Protein AF-W4V4N8-F1 (afdb_monomer)

Solvent-accessible surface area (backbone atoms only — not comparable to full-atom values): 42374 Å² total; per-residue (Å²): 134,89,86,88,87,82,82,82,74,84,77,83,73,81,75,82,72,62,65,69,61,51,54,53,51,40,45,53,50,18,71,74,70,65,45,58,54,80,60,66,53,51,81,39,32,40,52,84,70,65,68,38,51,77,66,57,49,50,51,52,51,48,54,50,24,63,75,69,70,46,83,89,59,100,76,77,58,67,84,78,41,53,22,51,39,45,50,50,50,52,52,52,62,48,56,60,53,59,77,69,70,82,85,84,83,88,83,87,86,88,82,90,87,84,88,84,89,83,84,87,90,80,91,79,90,70,79,56,59,57,60,53,51,38,45,53,48,19,72,74,69,68,47,61,58,87,78,61,54,51,81,40,30,39,54,84,70,64,68,37,46,78,64,57,46,52,52,51,53,48,54,48,19,69,75,66,62,52,77,85,71,80,70,64,67,85,76,51,47,23,50,38,49,48,44,52,49,54,52,50,50,51,55,62,65,72,70,65,84,88,82,87,81,91,81,91,83,87,89,83,88,82,82,89,83,90,86,86,84,92,85,86,88,83,89,88,87,85,78,94,80,90,78,90,84,84,91,73,98,79,62,70,62,63,57,48,43,55,52,54,43,48,53,51,19,68,76,68,72,45,56,55,91,74,66,53,53,84,40,31,42,51,85,30,58,61,46,51,74,66,55,48,52,50,52,51,49,54,44,27,71,75,64,64,50,54,92,87,50,65,77,65,71,91,77,49,53,25,50,40,50,48,44,51,52,56,59,58,41,64,80,75,66,92,77,84,89,85,90,85,89,84,85,86,84,84,83,82,90,77,83,90,74,85,77,83,75,90,68,90,65,64,46,75,42,82,41,73,42,85,45,82,75,74,51,71,77,47,79,46,56,85,28,33,34,35,26,31,17,58,44,65,72,56,30,53,52,52,36,65,54,47,45,77,48,25,65,38,59,49,81,48,69,57,72,86,80,89,60,66,66,68,48,51,50,54,45,52,52,52,52,72,77,51,90,73,67,44,29,39,39,33,49,44,72,46,58,62,87,75,60,78,93,72,60,50,70,72,56,49,53,47,49,47,39,64,36,38,54,54,50,52,57,47,52,52,56,47,45,75,75,37,91,78,53,63,32,41,34,38,38,39,39,55,45,59,6,38,81,70,63,59,92,57,87,85,63,84,76,61,66,57,53,52,43,36,52,52,50,48,55,50,49,36,67,75,35,72,71,25,49,45,32,39,40,18,62,14,69,57,90,86,43,58,84,48,86,69,50,57,59,50,54,57,46,63,68,19,37,36,70,94,70,38,51,37,15,26,42,96,84,40,50,20,33,70,44,76,41,82,38,62,60,86,76,58,78,85,78,85,76,59,64,79,36,73,48,75,39,81,75,22,50,52,71,71,52,33,56,53,49,54,54,47,55,77,74,40,79,46,49,78,46,70,39,75,60,77,75,73,69,95,65,96,71,76,83,68,89,87,46,70,68,60,54,42,50,51,47,53,52,47,41,62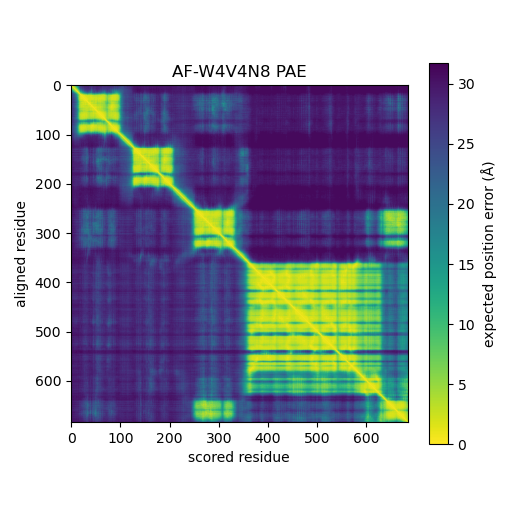,56,43,54,77,78,36,99,72,78,41,56,45,60,32,49,56,54,48,50,50,52,56,57,27,42,59,50,66,77,107

Mean predicted aligned error: 22.32 Å

Nearest PDB structures (foldseek):
  3o38-assembly1_B  TM=6.250E-01  e=2.368E-05  Mycolicibacterium smegmatis MC2 155
  3o38-assembly1_D  TM=6.358E-01  e=3.264E-05  Mycolicibacterium smegmatis MC2 155
  1gco-assembly1_A  TM=6.721E-01  e=1.713E-04  Priestia megaterium
  1w8d-assembly1_D  TM=6.743E-01  e=1.239E-03  Homo sapiens
  7ucw-assembly1_C  TM=6.328E-01  e=2.619E-03  Mus musculus

pLDDT: mean 70.75, std 23.08, range [19.39, 98.56]

Radius of gyration: 34.15 Å; Cα contacts (8 Å, |Δi|>4): 733; chains: 1; bounding box: 94×85×94 Å

Foldseek 3Di:
DDDDDDPDDDDDDDDDQDVVLLQVLLVLLCVLLVPDSQQADQPDFCCPQSVQDPVNLVVSLVVSCVVLVPDDDPPDDSVQQRGSNSSSVVSVVRNVVVVVPPDDDDDDDDDDDDDDDDDDDDDDDDPQLLLVLLVLLCVLLVDDSVPADQADFCCPRSVNPPVNLVVSCVVLCVVLVPPPPPDPSVVQGGSNSVSVSSVVSVVVVVPDDDDDDDDDDDDDDDDDDDDDDDDDDDDDDDDDDDDDDDDDPPPDLVVLLVVLLVLLCVLLVAPSVQADQADFCCPFSVHDPVSLVVSVVVLCVVQVQDPPHNDRSVVQGGSNSVSVSSSVSVVPDDDDDDDDDDDDDDDDDDDDDDPPDDDQDWDKDKDKDFDDFPAFDDFAAAFEEEEEEQDPVLSCVLQVLSCVRHPHYHYYHDDCPPDCPVLLVSLVVSCVVDQDHAEYEYCYPPLPDDPPVPDDPVVVVRLLCRLAVSVVSNVVVVCVNPVQDQYEYEYEAAFALRLPNDPDPPTDGDCSLVNNLVRQVVVCVVRVNYHAAYEHAYDDPNDRCDPVNSVVRVCVSRTDDPARYWGQHPNGIIGMDIDTHGPVPDDDDDQDLAAEAEQEDECDDPSVVVVVVCVVVHNYHYHYPPYQDQDPDPDQPDPDDSVVLNVQLVVLQVVVVVPDVDHGSVNSVVVSVSNVSNNSNVVD

InterPro domains:
  IPR003231 Acyl carrier protein [PTHR20863] (249-326)
  IPR009081 Phosphopantetheine binding ACP domain [PF00550] (258-326)
  IPR009081 Phosphopantetheine binding ACP domain [PS50075] (16-95)
  IPR009081 Phosphopantetheine binding ACP domain [PS50075] (124-202)
  IPR036736 ACP-like superfamily [G3DSA:1.10.1200.10] (8-104)
  IPR036736 ACP-like superfamily [G3DSA:1.10.1200.10] (117-208)
  IPR036736 ACP-like superfamily [G3DSA:1.10.1200.10] (243-341)
  IPR036736 ACP-like superfamily [SSF47336] (19-102)
  IPR036736 ACP-like superfamily [SSF47336] (128-202)
  IPR036736 ACP-like superfamily [SSF47336] (253-333)

Secondary structure (DSSP, 8-state):
-----------PPPP---HHHHHHHHHHHHHHH---GGG--TT-BTTTTT---HHHHHHHHHHHHHHTT----TT--GGG--BHHHHHHHHHHHHHHHTT---S------------------------HHHHHHHHHHHHH---TTS--TT-BTTTTT---HHHHHHHHHHHHHHHT---S---GGG--BHHHHHHHHHHHHHHHTTSPP--------------------------------------TT-HHHHHHHHHHHHHHHHH---GGG--TT-BTTTTT---HHHHHHHHHHHHHHH-TTTTS---GGG--BHHHHHHHHHHHTTS--S-------PPPP---------------PEEEEEEEE-----B---STT-EEEEEES-HHHHHHHHHHHTTTSSEEEEEE----SSSHHHHHHHHHHHHH----SEEEE-TTTT----TTT--HHHHHHHHHHHTHHHHHHHHHHHHH-SS---EEEEEE-SSSSTT--S-TTS---THHHHHHHHHHHHHHH-TTSEEEEEE----SS-SS-TTHHHHHHHHHHB----SEEEEETTEEEEEEEEEE-GGGSPPP---TT-EEEEES-SSHHHHHHHHHHHHH---EEEEESPPP---------TT-HHHHHHHHHHHHHHHTTT-SS--HHHHHHHHHHHHHHHHHHT-

Organism: NCBI:txid1294263

Sequence (684 aa):
MNAGAATSSKKDNPQVADESIVDEILGIYSEITRYPKDMLDLNMEIEADLGIDTVKQATILSIISEKFNIPQEDSIKLSNYPTIGHVVSLVQARCAKEDGICKESFSAHAKNDDFRDNGNTGSAATGNVEEEVFKVISEITKYPADILERNMEMEADLGIDTVKQATIFSILGEKFGIEGNGANISQYKTIGSIVDLVNQSLKLKSSEPVNAGFGITNSNIDNFETTTYKAQSGKEAGERVGNKVEVHRENNEKDVEEKVLEIISEITKYPAEMLERDMEMEADLGIDTVKQATIFSLLSEKFDIGKNERINISEYKTIGSIIELVAGSFKKSESSNEDAKSEVAVVESIDDEDINIERDLCLQIPVFLEKQAEGTDFDLKDKKIWVVGDNEKQVQKVSGYFAKLSAGVEEFVFEYLGDGAELERKVADFLSENHKVDAIIDCTHFGTLIDFDKISENEQDRMLFLSSEARFIFYKALAQKFSEPRIRILCVISMDGCHGYSQNEQVGIDPFYGALSGFYKGLGKEWDKSTVRIVDLGQGKGNVLDSWHLPVLAQELQNRCDDYEIGYCDGKRGVIKLKNVERSSFKQMNIPDNAHFVITGGGNGITSEITKGLSRRFKAKFTIIGRTELLDGSEVILEGDEAYVNNIKLEIQKRLEKTYERVTPVMVQKEFDKLVKSNSIKSF

Structure (mmCIF, N/CA/C/O backbone):
data_AF-W4V4N8-F1
#
_entry.id   AF-W4V4N8-F1
#
loop_
_atom_site.group_PDB
_atom_site.id
_atom_site.type_symbol
_atom_site.label_atom_id
_atom_site.label_alt_id
_atom_site.label_comp_id
_atom_site.label_asym_id
_atom_site.label_entity_id
_atom_site.label_seq_id
_atom_site.pdbx_PDB_ins_code
_atom_site.Cartn_x
_atom_site.Cartn_y
_atom_site.Cartn_z
_atom_site.occupancy
_atom_site.B_iso_or_equiv
_atom_site.auth_seq_id
_atom_site.auth_comp_id
_atom_site.auth_asym_id
_atom_site.auth_atom_id
_atom_site.pdbx_PDB_model_num
ATOM 1 N N . MET A 1 1 ? 23.920 13.981 52.805 1.00 35.19 1 MET A N 1
ATOM 2 C CA . MET A 1 1 ? 24.498 12.728 53.334 1.00 35.19 1 MET A CA 1
ATOM 3 C C . MET A 1 1 ? 23.354 11.755 53.587 1.00 35.19 1 MET A C 1
ATOM 5 O O . MET A 1 1 ? 22.356 12.177 54.154 1.00 35.19 1 MET A O 1
ATOM 9 N N . ASN A 1 2 ? 23.512 10.532 53.066 1.00 26.70 2 ASN A N 1
ATOM 10 C CA . ASN A 1 2 ? 22.650 9.329 53.116 1.00 26.70 2 ASN A CA 1
ATOM 11 C C . ASN A 1 2 ? 22.113 9.008 54.532 1.00 26.70 2 ASN A C 1
ATOM 13 O O . ASN A 1 2 ? 22.641 9.546 55.496 1.00 26.70 2 ASN A O 1
ATOM 17 N N . ALA A 1 3 ? 21.137 8.132 54.799 1.00 28.41 3 ALA A N 1
ATOM 18 C CA . ALA A 1 3 ? 20.532 6.963 54.137 1.00 28.41 3 ALA A CA 1
ATOM 19 C C . ALA A 1 3 ? 19.130 6.763 54.793 1.00 28.41 3 ALA A C 1
ATOM 21 O O . ALA A 1 3 ? 18.914 7.283 55.882 1.00 28.41 3 ALA A O 1
ATOM 22 N N . GLY A 1 4 ? 18.103 6.091 54.269 1.00 25.16 4 GLY A N 1
ATOM 23 C CA . GLY A 1 4 ? 18.044 4.856 53.490 1.00 25.16 4 GLY A CA 1
ATOM 24 C C . GLY A 1 4 ? 17.193 3.840 54.272 1.00 25.16 4 GLY A C 1
ATOM 25 O O . GLY A 1 4 ? 17.691 3.217 55.202 1.00 25.16 4 GLY A O 1
ATOM 26 N N . ALA A 1 5 ? 15.915 3.683 53.913 1.00 28.41 5 ALA A N 1
ATOM 27 C CA . ALA A 1 5 ? 15.060 2.585 54.370 1.00 28.41 5 ALA A CA 1
ATOM 28 C C . ALA A 1 5 ? 14.475 1.904 53.128 1.00 28.41 5 ALA A C 1
ATOM 30 O O . ALA A 1 5 ? 13.467 2.337 52.578 1.00 28.41 5 ALA A O 1
ATOM 31 N N . ALA A 1 6 ? 15.182 0.880 52.651 1.00 29.12 6 ALA A N 1
ATOM 32 C CA . ALA A 1 6 ? 14.760 0.023 51.556 1.00 29.12 6 ALA A CA 1
ATOM 33 C C . ALA A 1 6 ? 14.085 -1.230 52.128 1.00 29.12 6 ALA A C 1
ATOM 35 O O . ALA A 1 6 ? 14.710 -2.033 52.821 1.00 29.12 6 ALA A O 1
ATOM 36 N N . THR A 1 7 ? 12.802 -1.404 51.830 1.00 30.73 7 THR A N 1
ATOM 37 C CA . THR A 1 7 ? 12.074 -2.660 52.010 1.00 30.73 7 THR A CA 1
ATOM 38 C C . THR A 1 7 ? 12.424 -3.620 50.871 1.00 30.73 7 THR A C 1
ATOM 40 O O . THR A 1 7 ? 11.907 -3.492 49.768 1.00 30.73 7 THR A O 1
ATOM 43 N N . SER A 1 8 ? 13.336 -4.552 51.159 1.00 27.48 8 SER A N 1
ATOM 44 C CA . SER A 1 8 ? 13.391 -5.949 50.686 1.00 27.48 8 SER A CA 1
ATOM 45 C C . SER A 1 8 ? 12.461 -6.323 49.509 1.00 27.48 8 SER A C 1
ATOM 47 O O . SER A 1 8 ? 11.351 -6.819 49.719 1.00 27.48 8 SER A O 1
ATOM 49 N N . SER A 1 9 ? 12.954 -6.199 48.275 1.00 27.61 9 SER A N 1
ATOM 50 C CA . SER A 1 9 ? 12.491 -7.006 47.143 1.00 27.61 9 SER A CA 1
ATOM 51 C C . SER A 1 9 ? 13.146 -8.390 47.218 1.00 27.61 9 SER A C 1
ATOM 53 O O . SER A 1 9 ? 14.361 -8.515 47.387 1.00 27.61 9 SER A O 1
ATOM 55 N N . LYS A 1 10 ? 12.334 -9.449 47.126 1.00 27.75 10 LYS A N 1
ATOM 56 C CA . LYS A 1 10 ? 12.821 -10.810 46.879 1.00 27.75 10 LYS A CA 1
ATOM 57 C C . LYS A 1 10 ? 13.587 -10.795 45.553 1.00 27.75 10 LYS A C 1
ATOM 59 O O . LYS A 1 10 ? 13.001 -10.490 44.521 1.00 27.75 10 LYS A O 1
ATOM 64 N N . LYS A 1 11 ? 14.887 -11.087 45.594 1.00 27.45 11 LYS A N 1
ATOM 65 C CA . LYS A 1 11 ? 15.640 -11.502 44.409 1.00 27.45 11 LYS A CA 1
ATOM 66 C C . LYS A 1 11 ? 15.236 -12.939 44.106 1.00 27.45 11 LYS A C 1
ATOM 68 O O . LYS A 1 11 ? 15.546 -13.825 44.902 1.00 27.45 11 LYS A O 1
ATOM 73 N N . ASP A 1 12 ? 14.540 -13.142 42.995 1.00 28.89 12 ASP A N 1
ATOM 74 C CA . ASP A 1 12 ? 14.417 -14.458 42.385 1.00 28.89 12 ASP A CA 1
ATOM 75 C C . ASP A 1 12 ? 15.818 -14.922 41.977 1.00 28.89 12 ASP A C 1
ATOM 77 O O . ASP A 1 12 ? 16.558 -14.238 41.269 1.00 28.89 12 ASP A O 1
ATOM 81 N N . ASN A 1 13 ? 16.211 -16.058 42.538 1.00 27.50 13 ASN A N 1
ATOM 82 C CA . ASN A 1 13 ? 17.411 -16.791 42.181 1.00 27.50 13 ASN A CA 1
ATOM 83 C C . ASN A 1 13 ? 17.089 -17.542 40.873 1.00 27.50 13 ASN A C 1
ATOM 85 O O . ASN A 1 13 ? 16.053 -18.212 40.852 1.00 27.50 13 ASN A O 1
ATOM 89 N N . PRO A 1 14 ? 17.894 -17.457 39.798 1.00 32.44 14 PRO A N 1
ATOM 90 C CA . PRO A 1 14 ? 17.616 -18.219 38.586 1.00 32.44 14 PRO A CA 1
ATOM 91 C C . PRO A 1 14 ? 17.686 -19.714 38.916 1.00 32.44 14 PRO A C 1
ATOM 93 O O . PRO A 1 14 ? 18.680 -20.197 39.464 1.00 32.44 14 PRO A O 1
ATOM 96 N N . GLN A 1 15 ? 16.591 -20.431 38.650 1.00 37.81 15 GLN A N 1
ATOM 97 C CA . GLN A 1 15 ? 16.574 -21.890 38.682 1.00 37.81 15 GLN A CA 1
ATOM 98 C C . GLN A 1 15 ? 17.657 -22.402 37.731 1.00 37.81 15 GLN A C 1
ATOM 100 O O . GLN A 1 15 ? 17.782 -21.921 36.608 1.00 37.81 15 GLN A O 1
ATOM 105 N N . VAL A 1 16 ? 18.456 -23.355 38.207 1.00 40.72 16 VAL A N 1
ATOM 106 C CA . VAL A 1 16 ? 19.456 -24.055 37.400 1.00 40.72 16 VAL A CA 1
ATOM 107 C C . VAL A 1 16 ? 18.718 -24.734 36.246 1.00 40.72 16 VAL A C 1
ATOM 109 O O . VAL A 1 16 ? 17.863 -25.584 36.486 1.00 40.72 16 VAL A O 1
ATOM 112 N N . ALA A 1 17 ? 19.005 -24.289 35.022 1.00 50.12 17 ALA A N 1
ATOM 113 C CA . ALA A 1 17 ? 18.502 -24.882 33.791 1.00 50.12 17 ALA A CA 1
ATOM 114 C C . ALA A 1 17 ? 18.911 -26.362 33.732 1.00 50.12 17 ALA A C 1
ATOM 116 O O . ALA A 1 17 ? 20.045 -26.700 34.064 1.00 50.12 17 ALA A O 1
ATOM 117 N N . ASP A 1 18 ? 17.998 -27.237 33.315 1.00 71.06 18 ASP A N 1
ATOM 118 C CA . ASP A 1 18 ? 18.307 -28.645 33.069 1.00 71.06 18 ASP A CA 1
ATOM 119 C C . ASP A 1 18 ? 19.316 -28.741 31.909 1.00 71.06 18 ASP A C 1
ATOM 121 O O . ASP A 1 18 ? 18.977 -28.427 30.762 1.00 71.06 18 ASP A O 1
ATOM 125 N N . GLU A 1 19 ? 20.570 -29.100 32.216 1.00 71.19 19 GLU A N 1
ATOM 126 C CA . GLU A 1 19 ? 21.692 -29.113 31.262 1.00 71.19 19 GLU A CA 1
ATOM 127 C C . GLU A 1 19 ? 21.408 -30.016 30.047 1.00 71.19 19 GLU A C 1
ATOM 129 O O . GLU A 1 19 ? 21.875 -29.717 28.950 1.00 71.19 19 GLU A O 1
ATOM 134 N N . SER A 1 20 ? 20.572 -31.053 30.200 1.00 76.44 20 SER A N 1
ATOM 135 C CA . SER A 1 20 ? 20.167 -31.942 29.099 1.00 76.44 20 SER A CA 1
ATOM 136 C C . SER A 1 20 ? 19.279 -31.236 28.066 1.00 76.44 20 SER A C 1
ATOM 138 O O . SER A 1 20 ? 19.451 -31.420 26.864 1.00 76.44 20 SER A O 1
ATOM 140 N N . ILE A 1 21 ? 18.346 -30.391 28.518 1.00 80.94 21 ILE A N 1
ATOM 141 C CA . ILE A 1 21 ? 17.419 -29.655 27.640 1.00 80.94 21 ILE A CA 1
ATOM 142 C C . ILE A 1 21 ? 18.163 -28.537 26.901 1.00 80.94 21 ILE A C 1
ATOM 144 O O . ILE A 1 21 ? 17.916 -28.287 25.721 1.00 80.94 21 ILE A O 1
ATOM 148 N N . VAL A 1 22 ? 19.100 -27.879 27.591 1.00 81.38 22 VAL A N 1
ATOM 149 C CA . VAL A 1 22 ? 19.979 -26.861 26.996 1.00 81.38 22 VAL A CA 1
ATOM 150 C C . VAL A 1 22 ? 20.798 -27.466 25.859 1.00 81.38 22 VAL A C 1
ATOM 152 O O . VAL A 1 22 ? 20.822 -26.916 24.758 1.00 81.38 22 VAL A O 1
ATOM 155 N N . ASP A 1 23 ? 21.430 -28.612 26.107 1.00 83.94 23 ASP A N 1
ATOM 156 C CA . ASP A 1 23 ? 22.270 -29.294 25.129 1.00 83.94 23 ASP A CA 1
ATOM 157 C C . ASP A 1 23 ? 21.462 -29.727 23.889 1.00 83.94 23 ASP A C 1
ATOM 159 O O . ASP A 1 23 ? 21.896 -29.543 22.752 1.00 83.94 23 ASP A O 1
ATOM 163 N N . GLU A 1 24 ? 20.244 -30.229 24.064 1.00 82.38 24 GLU A N 1
ATOM 164 C CA . GLU A 1 24 ? 19.398 -30.628 22.937 1.00 82.38 24 GLU A CA 1
ATOM 165 C C . GLU A 1 24 ? 18.899 -29.453 22.088 1.00 82.38 24 GLU A C 1
ATOM 167 O O . GLU A 1 24 ? 18.885 -29.557 20.859 1.00 82.38 24 GLU A O 1
ATOM 172 N N . ILE A 1 25 ? 18.523 -28.333 22.712 1.00 84.25 25 ILE A N 1
ATOM 173 C CA . ILE A 1 25 ? 18.067 -27.141 21.984 1.00 84.25 25 ILE A CA 1
ATOM 174 C C . ILE A 1 25 ? 19.227 -26.511 21.211 1.00 84.25 25 ILE A C 1
ATOM 176 O O . ILE A 1 25 ? 19.064 -26.175 20.039 1.00 84.25 25 ILE A O 1
ATOM 180 N N . LEU A 1 26 ? 20.419 -26.419 21.811 1.00 83.19 26 LEU A N 1
ATOM 181 C CA . LEU A 1 26 ? 21.615 -25.952 21.104 1.00 83.19 26 LEU A CA 1
ATOM 182 C C . LEU A 1 26 ? 21.978 -26.864 19.922 1.00 83.19 26 LEU A C 1
ATOM 184 O O . LEU A 1 26 ? 22.449 -26.371 18.902 1.00 83.19 26 LEU A O 1
ATOM 188 N N . GLY A 1 27 ? 21.717 -28.172 20.022 1.00 80.38 27 GLY A N 1
ATOM 189 C CA . GLY A 1 27 ? 21.872 -29.109 18.904 1.00 80.38 27 GLY A CA 1
ATOM 190 C C . GLY A 1 27 ? 20.943 -28.796 17.727 1.00 80.38 27 GLY A C 1
ATOM 191 O O . GLY A 1 27 ? 21.400 -28.745 16.592 1.00 80.38 27 GLY A O 1
ATOM 192 N N . ILE A 1 28 ? 19.669 -28.496 17.997 1.00 81.25 28 ILE A N 1
ATOM 193 C CA . ILE A 1 28 ? 18.688 -28.131 16.958 1.00 81.25 28 ILE A CA 1
ATOM 194 C C . ILE A 1 28 ? 19.088 -26.827 16.260 1.00 81.25 28 ILE A C 1
ATOM 196 O O . ILE A 1 28 ? 19.083 -26.750 15.032 1.00 81.25 28 ILE A O 1
ATOM 200 N N . TYR A 1 29 ? 19.474 -25.805 17.031 1.00 79.69 29 TYR A N 1
ATOM 201 C CA . TYR A 1 29 ? 19.973 -24.563 16.441 1.00 79.69 29 TYR A CA 1
ATOM 202 C C . TYR A 1 29 ? 21.243 -24.817 15.625 1.00 79.69 29 TYR A C 1
ATOM 204 O O . TYR A 1 29 ? 21.354 -24.283 14.527 1.00 79.69 29 TYR A O 1
ATOM 212 N N . SER A 1 30 ? 22.155 -25.669 16.098 1.00 79.94 30 SER A N 1
ATOM 213 C CA . SER A 1 30 ? 23.385 -26.025 15.382 1.00 79.94 30 SER A CA 1
ATOM 214 C C . SER A 1 30 ? 23.113 -26.712 14.041 1.00 79.94 30 SER A C 1
ATOM 216 O O . SER A 1 30 ? 23.703 -26.344 13.029 1.00 79.94 30 SER A O 1
ATOM 218 N N . GLU A 1 31 ? 22.170 -27.653 13.990 1.00 76.12 31 GLU A N 1
ATOM 219 C CA . GLU A 1 31 ? 21.802 -28.356 12.755 1.00 76.12 31 GLU A CA 1
ATOM 220 C C . GLU A 1 31 ? 21.177 -27.422 11.710 1.00 76.12 31 GLU A C 1
ATOM 222 O O . GLU A 1 31 ? 21.486 -27.524 10.521 1.00 76.12 31 GLU A O 1
ATOM 227 N N . ILE A 1 32 ? 20.335 -26.483 12.152 1.00 69.50 32 ILE A N 1
ATOM 228 C CA . ILE A 1 32 ? 19.558 -25.602 11.266 1.00 69.50 32 ILE A CA 1
ATOM 229 C C . ILE A 1 32 ? 20.374 -24.399 10.797 1.00 69.50 32 ILE A C 1
ATOM 231 O O . ILE A 1 32 ? 20.310 -24.012 9.632 1.00 69.50 32 ILE A O 1
ATOM 235 N N . THR A 1 33 ? 21.153 -23.802 11.694 1.00 72.00 33 THR A N 1
ATOM 236 C CA . THR A 1 33 ? 21.986 -22.634 11.375 1.00 72.00 33 THR A CA 1
ATOM 237 C C . THR A 1 33 ? 23.349 -23.011 10.816 1.00 72.00 33 THR A C 1
ATOM 239 O O . THR A 1 33 ? 24.037 -22.158 10.267 1.00 72.00 33 THR A O 1
ATOM 242 N N . ARG A 1 34 ? 23.748 -24.281 10.972 1.00 69.88 34 ARG A N 1
ATOM 243 C CA . ARG A 1 34 ? 25.108 -24.779 10.728 1.00 69.88 34 ARG A CA 1
ATOM 244 C C . ARG A 1 34 ? 26.176 -24.130 11.617 1.00 69.88 34 ARG A C 1
ATOM 246 O O . ARG A 1 34 ? 27.354 -24.430 11.437 1.00 69.88 34 ARG A O 1
ATOM 253 N N . TYR A 1 35 ? 25.797 -23.315 12.609 1.00 59.22 35 TYR A N 1
ATOM 254 C CA . TYR A 1 35 ? 26.726 -22.865 13.640 1.00 59.22 35 TYR A CA 1
ATOM 255 C C . TYR A 1 35 ? 27.160 -24.062 14.495 1.00 59.22 35 TYR A C 1
ATOM 257 O O . TYR A 1 35 ? 26.312 -24.851 14.920 1.00 59.22 35 TYR A O 1
ATOM 265 N N . PRO A 1 36 ? 28.455 -24.219 14.798 1.00 68.31 36 PRO A N 1
ATOM 266 C CA . PRO A 1 36 ? 28.915 -25.206 15.763 1.00 68.31 36 PRO A CA 1
ATOM 267 C C . PRO A 1 36 ? 28.230 -25.011 17.122 1.00 68.31 36 PRO A C 1
ATOM 269 O O . PRO A 1 36 ? 28.024 -23.888 17.581 1.00 68.31 36 PRO A O 1
ATOM 272 N N . LYS A 1 37 ? 27.857 -26.109 17.782 1.00 71.94 37 LYS A N 1
ATOM 273 C CA . LYS A 1 37 ? 27.128 -26.077 19.062 1.00 71.94 37 LYS A CA 1
ATOM 274 C C . LYS A 1 37 ? 27.874 -25.306 20.155 1.00 71.94 37 LYS A C 1
ATOM 276 O O . LYS A 1 37 ? 27.266 -24.652 21.000 1.00 71.94 37 LYS A O 1
ATOM 281 N N . ASP A 1 38 ? 29.198 -25.368 20.123 1.00 70.00 38 ASP A N 1
ATOM 282 C CA . ASP A 1 38 ? 30.089 -24.627 20.999 1.00 70.00 38 ASP A CA 1
ATOM 283 C C . ASP A 1 38 ? 30.064 -23.121 20.735 1.00 70.00 38 ASP A C 1
ATOM 285 O O . ASP A 1 38 ? 30.363 -22.406 21.679 1.00 70.00 38 ASP A O 1
ATOM 289 N N . MET A 1 39 ? 29.625 -22.638 19.561 1.00 69.62 39 MET A N 1
ATOM 290 C CA . MET A 1 39 ? 29.449 -21.215 19.217 1.00 69.62 39 MET A CA 1
ATOM 291 C C . MET A 1 39 ? 28.103 -20.608 19.646 1.00 69.62 39 MET A C 1
ATOM 293 O O . MET A 1 39 ? 27.986 -19.389 19.696 1.00 69.62 39 MET A O 1
ATOM 297 N N . LEU A 1 40 ? 27.107 -21.419 20.011 1.00 74.94 40 LEU A N 1
ATOM 298 C CA . LEU A 1 40 ? 25.746 -20.956 20.309 1.00 74.94 40 LEU A CA 1
ATOM 299 C C . LEU A 1 40 ? 25.533 -20.651 21.804 1.00 74.94 40 LEU A C 1
ATOM 301 O O . LEU A 1 40 ? 25.669 -21.534 22.655 1.00 74.94 40 LEU A O 1
ATOM 305 N N . ASP A 1 41 ? 25.166 -19.409 22.142 1.00 78.81 41 ASP A N 1
ATOM 306 C CA . ASP A 1 41 ? 24.902 -18.954 23.519 1.00 78.81 41 ASP A CA 1
ATOM 307 C C . ASP A 1 41 ? 23.404 -18.773 23.812 1.00 78.81 41 ASP A C 1
ATOM 309 O O . ASP A 1 41 ? 22.620 -18.383 22.954 1.00 78.81 41 ASP A O 1
ATOM 313 N N . LEU A 1 42 ? 22.995 -19.007 25.063 1.00 83.69 42 LEU A N 1
ATOM 314 C CA . LEU A 1 42 ? 21.614 -18.796 25.511 1.00 83.69 42 LEU A CA 1
ATOM 315 C C . LEU A 1 42 ? 21.189 -17.317 25.451 1.00 83.69 42 LEU A C 1
ATOM 317 O O . LEU A 1 42 ? 19.998 -17.015 25.359 1.00 83.69 42 LEU A O 1
ATOM 321 N N . ASN A 1 43 ? 22.141 -16.390 25.504 1.00 77.44 43 ASN A N 1
ATOM 322 C CA . ASN A 1 43 ? 21.873 -14.960 25.415 1.00 77.44 43 ASN A CA 1
ATOM 323 C C . ASN A 1 43 ? 21.811 -14.444 23.971 1.00 77.44 43 ASN A C 1
ATOM 325 O O . ASN A 1 43 ? 21.407 -13.301 23.799 1.00 77.44 43 ASN A O 1
ATOM 329 N N . MET A 1 44 ? 22.167 -15.257 22.965 1.00 74.69 44 MET A N 1
ATOM 330 C CA . MET A 1 44 ? 22.123 -14.838 21.560 1.00 74.69 44 MET A CA 1
ATOM 331 C C . MET A 1 44 ? 20.693 -14.573 21.107 1.00 74.69 44 MET A C 1
ATOM 333 O O . MET A 1 44 ? 19.807 -15.423 21.272 1.00 74.69 44 MET A O 1
ATOM 337 N N . GLU A 1 45 ? 20.493 -13.402 20.515 1.00 77.44 45 GLU A N 1
ATOM 338 C CA . GLU A 1 45 ? 19.264 -13.009 19.851 1.00 77.44 45 GLU A CA 1
ATOM 339 C C . GLU A 1 45 ? 19.110 -13.768 18.528 1.00 77.44 45 GLU A C 1
ATOM 341 O O . GLU A 1 45 ? 19.985 -13.774 17.666 1.00 77.44 45 GLU A O 1
ATOM 346 N N . ILE A 1 46 ? 17.971 -14.434 18.363 1.00 78.62 46 ILE A N 1
ATOM 347 C CA . ILE A 1 46 ? 17.701 -15.338 17.243 1.00 78.62 46 ILE A CA 1
ATOM 348 C C . ILE A 1 46 ? 17.705 -14.577 15.908 1.00 78.62 46 ILE A C 1
ATOM 350 O O . ILE A 1 46 ? 18.260 -15.059 14.925 1.00 78.62 46 ILE A O 1
ATOM 354 N N . GLU A 1 47 ? 17.152 -13.367 15.884 1.00 72.25 47 GLU A N 1
ATOM 355 C CA . GLU A 1 47 ? 17.109 -12.537 14.678 1.00 72.25 47 GLU A CA 1
ATOM 356 C C . GLU A 1 47 ? 18.392 -11.710 14.504 1.00 72.25 47 GLU A C 1
ATOM 358 O O . GLU A 1 47 ? 18.990 -11.720 13.429 1.00 72.25 47 GLU A O 1
ATOM 363 N N . ALA A 1 48 ? 18.843 -11.029 15.563 1.00 61.00 48 ALA A N 1
ATOM 364 C CA . ALA A 1 48 ? 19.953 -10.081 15.481 1.00 61.00 48 ALA A CA 1
ATOM 365 C C . ALA A 1 48 ? 21.341 -10.745 15.458 1.00 61.00 48 ALA A C 1
ATOM 367 O O . ALA A 1 48 ? 22.207 -10.285 14.716 1.00 61.00 48 ALA A O 1
ATOM 368 N N . ASP A 1 49 ? 21.549 -11.828 16.216 1.00 63.03 49 ASP A N 1
ATOM 369 C CA . ASP A 1 49 ? 22.863 -12.479 16.333 1.00 63.03 49 ASP A CA 1
ATOM 370 C C . ASP A 1 49 ? 22.995 -13.710 15.426 1.00 63.03 49 ASP A C 1
ATOM 372 O O . ASP A 1 49 ? 24.075 -13.977 14.903 1.00 63.03 49 ASP A O 1
ATOM 376 N N . LEU A 1 50 ? 21.909 -14.468 15.225 1.00 71.56 50 LEU A N 1
ATOM 377 C CA . LEU A 1 50 ? 21.927 -15.699 14.416 1.00 71.56 50 LEU A CA 1
ATOM 378 C C . LEU A 1 50 ? 21.409 -15.501 12.983 1.00 71.56 50 LEU A C 1
ATOM 380 O O . LEU A 1 50 ? 21.450 -16.443 12.191 1.00 71.56 50 LEU A O 1
ATOM 384 N N . GLY A 1 51 ? 20.896 -14.310 12.647 1.00 65.38 51 GLY A N 1
ATOM 385 C CA . GLY A 1 51 ? 20.350 -14.007 11.319 1.00 65.38 51 GLY A CA 1
ATOM 386 C C . GLY A 1 51 ? 19.170 -14.902 10.924 1.00 65.38 51 GLY A C 1
ATOM 387 O O . GLY A 1 51 ? 18.920 -15.120 9.737 1.00 65.38 51 GLY A O 1
ATOM 388 N N . ILE A 1 52 ? 18.476 -15.476 11.911 1.00 70.50 52 ILE A N 1
ATOM 389 C CA . ILE A 1 52 ? 17.336 -16.361 11.701 1.00 70.50 52 ILE A CA 1
ATOM 390 C C . ILE A 1 52 ? 16.099 -15.478 11.594 1.00 70.50 52 ILE A C 1
ATOM 392 O O . ILE A 1 52 ? 15.653 -14.887 12.575 1.00 70.50 52 ILE A O 1
ATOM 396 N N . ASP A 1 53 ? 15.542 -15.401 10.390 1.00 71.94 53 ASP A N 1
ATOM 397 C CA . ASP A 1 53 ? 14.281 -14.708 10.161 1.00 71.94 53 ASP A CA 1
ATOM 398 C C . ASP A 1 53 ? 13.110 -15.361 10.923 1.00 71.94 53 ASP A C 1
ATOM 400 O O . ASP A 1 53 ? 13.169 -16.489 11.429 1.00 71.94 53 ASP A O 1
ATOM 404 N N . THR A 1 54 ? 11.995 -14.640 10.988 1.00 63.00 54 THR A N 1
ATOM 405 C CA . THR A 1 54 ? 10.788 -15.088 11.695 1.00 63.00 54 THR A CA 1
ATOM 406 C C . THR A 1 54 ? 10.186 -16.378 11.123 1.00 63.00 54 THR A C 1
ATOM 408 O O . THR A 1 54 ? 9.504 -17.102 11.849 1.00 63.00 54 THR A O 1
ATOM 411 N N . VAL A 1 55 ? 10.466 -16.721 9.861 1.00 56.88 55 VAL A N 1
ATOM 412 C CA . VAL A 1 55 ? 9.994 -17.962 9.228 1.00 56.88 55 VAL A CA 1
ATOM 413 C C . VAL A 1 55 ? 10.800 -19.150 9.750 1.00 56.88 55 VAL A C 1
ATOM 415 O O . VAL A 1 55 ? 10.226 -20.109 10.266 1.00 56.88 55 VAL A O 1
ATOM 418 N N . LYS A 1 56 ? 12.132 -19.067 9.727 1.00 67.38 56 LYS A N 1
ATOM 419 C CA . LYS A 1 56 ? 13.018 -20.102 10.273 1.00 67.38 56 LYS A CA 1
ATOM 420 C C . LYS A 1 56 ? 12.881 -20.243 11.787 1.00 67.38 56 LYS A C 1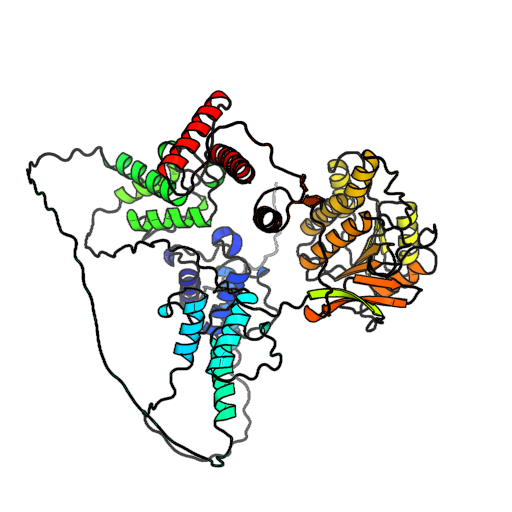
ATOM 422 O O . LYS A 1 56 ? 12.942 -21.358 12.301 1.00 67.38 56 LYS A O 1
ATOM 427 N N . GLN A 1 57 ? 12.639 -19.151 12.509 1.00 70.44 57 GLN A N 1
ATOM 428 C CA . GLN A 1 57 ? 12.373 -19.195 13.948 1.00 70.44 57 GLN A CA 1
ATOM 429 C C . GLN A 1 57 ? 11.100 -19.996 14.27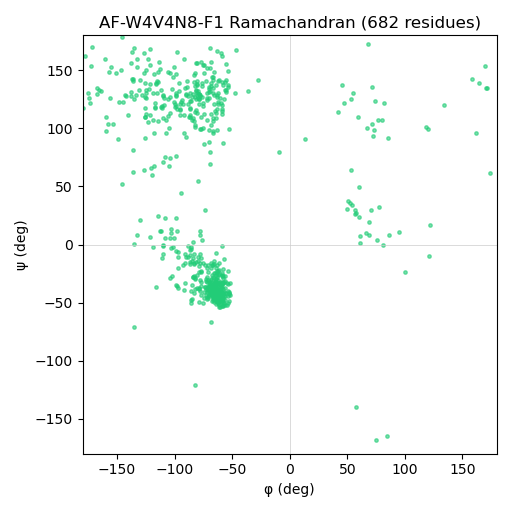0 1.00 70.44 57 GLN A C 1
ATOM 431 O O . GLN A 1 57 ? 11.087 -20.768 15.233 1.00 70.44 57 GLN A O 1
ATOM 436 N N . ALA A 1 58 ? 10.047 -19.868 13.454 1.00 66.56 58 ALA A N 1
ATOM 437 C CA . ALA A 1 58 ? 8.836 -20.677 13.582 1.00 66.56 58 ALA A CA 1
ATOM 438 C C . ALA A 1 58 ? 9.113 -22.167 13.327 1.00 66.56 58 ALA A C 1
ATOM 440 O O . ALA A 1 58 ? 8.652 -23.018 14.089 1.00 66.56 58 ALA A O 1
ATOM 441 N N . THR A 1 59 ? 9.925 -22.479 12.313 1.00 69.06 59 THR A N 1
ATOM 442 C CA . THR A 1 59 ? 10.359 -23.850 12.006 1.00 69.06 59 THR A CA 1
ATOM 443 C C . THR A 1 59 ? 11.139 -24.471 13.165 1.00 69.06 59 THR A C 1
ATOM 445 O O . THR A 1 59 ? 10.825 -25.580 13.598 1.00 69.06 59 THR A O 1
ATOM 448 N N . ILE A 1 60 ? 12.101 -23.741 13.740 1.00 74.62 60 ILE A N 1
ATOM 449 C CA . ILE A 1 60 ? 12.888 -24.203 14.894 1.00 74.62 60 ILE A CA 1
ATOM 450 C C . ILE A 1 60 ? 11.983 -24.460 16.103 1.00 74.62 60 ILE A C 1
ATOM 452 O O . ILE A 1 60 ? 12.097 -25.496 16.758 1.00 74.62 60 ILE A O 1
ATOM 456 N N . LEU A 1 61 ? 11.040 -23.556 16.386 1.00 73.12 61 LEU A N 1
ATOM 457 C CA . LEU A 1 61 ? 10.070 -23.742 17.465 1.00 73.12 61 LEU A CA 1
ATOM 458 C C . LEU A 1 61 ? 9.122 -24.918 17.214 1.00 73.12 61 LEU A C 1
ATOM 460 O O . LEU A 1 61 ? 8.729 -25.574 18.178 1.00 73.12 61 LEU A O 1
ATOM 464 N N . SER A 1 62 ? 8.789 -25.228 15.960 1.00 72.19 62 SER A N 1
ATOM 465 C CA . SER A 1 62 ? 8.016 -26.423 15.604 1.00 72.19 62 SER A CA 1
ATOM 466 C C . SER A 1 62 ? 8.796 -27.702 15.901 1.00 72.19 62 SER A C 1
ATOM 468 O O . SER A 1 62 ? 8.265 -28.588 16.564 1.00 72.19 62 SER A O 1
ATOM 470 N N . ILE A 1 63 ? 10.069 -27.762 15.501 1.00 75.62 63 ILE A N 1
ATOM 471 C CA . ILE A 1 63 ? 10.958 -28.907 15.758 1.00 75.62 63 ILE A CA 1
ATOM 472 C C . ILE A 1 63 ? 11.153 -29.113 17.265 1.00 75.62 63 ILE A C 1
ATOM 474 O O . ILE A 1 63 ? 11.061 -30.233 17.764 1.00 75.62 63 ILE A O 1
ATOM 478 N N . ILE A 1 64 ? 11.361 -28.030 18.018 1.00 78.31 64 ILE A N 1
ATOM 479 C CA . ILE A 1 64 ? 11.459 -28.070 19.483 1.00 78.31 64 ILE A CA 1
ATOM 480 C C . ILE A 1 64 ? 10.127 -28.521 20.100 1.00 78.31 64 ILE A C 1
ATOM 482 O O . ILE A 1 64 ? 10.121 -29.331 21.023 1.00 78.31 64 ILE A O 1
ATOM 486 N N . SER A 1 65 ? 8.991 -28.044 19.587 1.00 74.94 65 SER A N 1
ATOM 487 C CA . SER A 1 65 ? 7.676 -28.429 20.111 1.00 74.94 65 SER A CA 1
ATOM 488 C C . SER A 1 65 ? 7.373 -29.906 19.872 1.00 74.94 65 SER A C 1
ATOM 490 O O . SER A 1 65 ? 6.884 -30.575 20.775 1.00 74.94 65 SER A O 1
ATOM 492 N N . GLU A 1 66 ? 7.720 -30.438 18.702 1.00 74.75 66 GLU A N 1
ATOM 493 C CA . GLU A 1 66 ? 7.578 -31.860 18.388 1.00 74.75 66 GLU A CA 1
ATOM 494 C C . GLU A 1 66 ? 8.516 -32.719 19.249 1.00 74.75 66 GLU A C 1
ATOM 496 O O . GLU A 1 66 ? 8.080 -33.695 19.859 1.00 74.75 66 GLU A O 1
ATOM 501 N N . LYS A 1 67 ? 9.787 -32.317 19.380 1.00 74.88 67 LYS A N 1
ATOM 502 C CA . LYS A 1 67 ? 10.796 -33.080 20.126 1.00 74.88 67 LYS A CA 1
ATOM 503 C C . LYS A 1 67 ? 10.526 -33.136 21.631 1.00 74.88 67 LYS A C 1
ATOM 505 O O . LYS A 1 67 ? 10.735 -34.179 22.244 1.00 74.88 67 LYS A O 1
ATOM 510 N N . PHE A 1 68 ? 10.038 -32.045 22.223 1.00 77.62 68 PHE A N 1
ATOM 511 C CA . PHE A 1 68 ? 9.695 -31.969 23.650 1.00 77.62 68 PHE A CA 1
ATOM 512 C C . PHE A 1 68 ? 8.196 -32.180 23.929 1.00 77.62 68 PHE A C 1
ATOM 514 O O . PHE A 1 68 ? 7.744 -31.925 25.042 1.00 77.62 68 PHE A O 1
ATOM 521 N N . ASN A 1 69 ? 7.429 -32.642 22.932 1.00 73.12 69 ASN A N 1
ATOM 522 C CA . ASN A 1 69 ? 5.992 -32.928 23.013 1.00 73.12 69 ASN A CA 1
ATOM 523 C C . ASN A 1 69 ? 5.142 -31.758 23.561 1.00 73.12 69 ASN A C 1
ATOM 525 O O . ASN A 1 69 ? 4.155 -31.948 24.271 1.00 73.12 69 ASN A O 1
ATOM 529 N N . ILE A 1 70 ? 5.529 -30.528 23.223 1.00 72.31 70 ILE A N 1
ATOM 530 C CA . ILE A 1 70 ? 4.839 -29.303 23.623 1.00 72.31 70 ILE A CA 1
ATOM 531 C C . ILE A 1 70 ? 3.642 -29.086 22.683 1.00 72.31 70 ILE A C 1
ATOM 533 O O . ILE A 1 70 ? 3.840 -29.003 21.469 1.00 72.31 70 ILE A O 1
ATOM 537 N N . PRO A 1 71 ? 2.406 -28.929 23.198 1.00 62.16 71 PRO A N 1
ATOM 538 C CA . PRO A 1 71 ? 1.237 -28.664 22.363 1.00 62.16 71 PRO A CA 1
ATOM 539 C C . PRO A 1 71 ? 1.429 -27.406 21.505 1.00 62.16 71 PRO A C 1
ATOM 541 O O . PRO A 1 71 ? 1.696 -26.323 22.039 1.00 62.16 71 PRO A O 1
ATOM 544 N N . GLN A 1 72 ? 1.265 -27.538 20.184 1.00 54.72 72 GLN A N 1
ATOM 545 C CA . GLN A 1 72 ? 1.203 -26.393 19.276 1.00 54.72 72 GLN A CA 1
ATOM 546 C C . GLN A 1 72 ? -0.115 -25.644 19.511 1.00 54.72 72 GLN A C 1
ATOM 548 O O . GLN A 1 72 ? -1.178 -26.050 19.048 1.00 54.72 72 GLN A O 1
ATOM 553 N N . GLU A 1 73 ? -0.052 -24.562 20.283 1.00 51.75 73 GLU A N 1
ATOM 554 C CA . GLU A 1 73 ? -1.133 -23.582 20.377 1.00 51.75 73 GLU A CA 1
ATOM 555 C C . GLU A 1 73 ? -0.905 -22.481 19.333 1.00 51.75 73 GLU A C 1
ATOM 557 O O . GLU A 1 73 ? 0.184 -21.908 19.270 1.00 51.75 73 GLU A O 1
ATOM 562 N N . ASP A 1 74 ? -1.959 -22.094 18.606 1.00 43.81 74 ASP A N 1
ATOM 563 C CA . ASP A 1 74 ? -1.968 -21.003 17.609 1.00 43.81 74 ASP A CA 1
ATOM 564 C C . ASP A 1 74 ? -1.573 -19.612 18.177 1.00 43.81 74 ASP A C 1
ATOM 566 O O . ASP A 1 74 ? -1.543 -18.612 17.459 1.00 43.81 74 ASP A O 1
ATOM 570 N N . SER A 1 75 ? -1.297 -19.508 19.484 1.00 42.06 75 SER A N 1
ATOM 571 C CA . SER A 1 75 ? -1.049 -18.262 20.222 1.00 42.06 75 SER A CA 1
ATOM 572 C C . SER A 1 75 ? 0.402 -18.023 20.664 1.00 42.06 75 SER A C 1
ATOM 574 O O . SER A 1 75 ? 0.658 -17.050 21.381 1.00 42.06 75 SER A O 1
ATOM 576 N N . ILE A 1 76 ? 1.364 -18.866 20.274 1.00 55.47 76 ILE A N 1
ATOM 577 C CA . ILE A 1 76 ? 2.783 -18.646 20.601 1.00 55.47 76 ILE A CA 1
ATOM 578 C C . ILE A 1 76 ? 3.349 -17.562 19.673 1.00 55.47 76 ILE A C 1
ATOM 580 O O . ILE A 1 76 ? 3.692 -17.812 18.522 1.00 55.47 76 ILE A O 1
ATOM 584 N N . LYS A 1 77 ? 3.444 -16.328 20.177 1.00 58.44 77 LYS A N 1
ATOM 585 C CA . LYS A 1 77 ? 4.092 -15.228 19.454 1.00 58.44 77 LYS A CA 1
ATOM 586 C C . LYS A 1 77 ? 5.612 -15.382 19.488 1.00 58.44 77 LYS A C 1
ATOM 588 O O . LYS A 1 77 ? 6.199 -15.359 20.568 1.00 58.44 77 LYS A O 1
ATOM 593 N N . LEU A 1 78 ? 6.232 -15.456 18.312 1.00 60.31 78 LEU A N 1
ATOM 594 C CA . LEU A 1 78 ? 7.687 -15.560 18.126 1.00 60.31 78 LEU A CA 1
ATOM 595 C C . LEU A 1 78 ? 8.451 -14.394 18.781 1.00 60.31 78 LEU A C 1
ATOM 597 O O . LEU A 1 78 ? 9.515 -14.598 19.356 1.00 60.31 78 LEU A O 1
ATOM 601 N N . SER A 1 79 ? 7.843 -13.201 18.821 1.00 59.97 79 SER A N 1
ATOM 602 C CA . SER A 1 79 ? 8.393 -11.999 19.469 1.00 59.97 79 SER A CA 1
ATOM 603 C C . SER A 1 79 ? 8.592 -12.117 20.985 1.00 59.97 79 SER A C 1
ATOM 605 O O . SER A 1 79 ? 9.346 -11.340 21.565 1.00 59.97 79 SER A O 1
ATOM 607 N N . ASN A 1 80 ? 7.954 -13.089 21.646 1.00 64.88 80 ASN A N 1
ATOM 608 C CA . ASN A 1 80 ? 8.139 -13.337 23.079 1.00 64.88 80 ASN A CA 1
ATOM 609 C C . ASN A 1 80 ? 9.380 -14.191 23.388 1.00 64.88 80 ASN A C 1
ATOM 611 O O . ASN A 1 80 ? 9.716 -14.362 24.561 1.00 64.88 80 ASN A O 1
ATOM 615 N N . TYR A 1 81 ? 10.044 -14.738 22.365 1.00 78.19 81 TYR A N 1
ATOM 616 C CA . TYR A 1 81 ? 11.208 -15.609 22.516 1.00 78.19 81 TYR A CA 1
ATOM 617 C C . TYR A 1 81 ? 12.380 -15.097 21.674 1.00 78.19 81 TYR A C 1
ATOM 619 O O . TYR A 1 81 ? 12.789 -15.774 20.736 1.00 78.19 81 TYR A O 1
ATOM 627 N N . PRO A 1 82 ? 12.920 -13.902 21.980 1.00 73.94 82 PRO A N 1
ATOM 628 C CA . PRO A 1 82 ? 13.948 -13.276 21.155 1.00 73.94 82 PRO A CA 1
ATOM 629 C C . PRO A 1 82 ? 15.312 -13.966 21.249 1.00 73.94 82 PRO A C 1
ATOM 631 O O . PRO A 1 82 ? 16.111 -13.794 20.342 1.00 73.94 82 PRO A O 1
ATOM 634 N N . THR A 1 83 ? 15.595 -14.757 22.296 1.00 85.81 83 THR A N 1
ATOM 635 C CA . THR A 1 83 ? 16.890 -15.453 22.458 1.00 85.81 83 THR A CA 1
ATOM 636 C C . THR A 1 83 ? 16.737 -16.965 22.601 1.00 85.81 83 THR A C 1
ATOM 638 O O . THR A 1 83 ? 15.682 -17.450 23.025 1.00 85.81 83 THR A O 1
ATOM 641 N N . ILE A 1 84 ? 17.813 -17.722 22.345 1.00 84.00 84 ILE A N 1
ATOM 642 C CA . ILE A 1 84 ? 17.847 -19.183 22.572 1.00 84.00 84 ILE A CA 1
ATOM 643 C C . ILE A 1 84 ? 17.443 -19.521 24.022 1.00 84.00 84 ILE A C 1
ATOM 645 O O . ILE A 1 84 ? 16.675 -20.451 24.273 1.00 84.00 84 ILE A O 1
ATOM 649 N N . GLY A 1 85 ? 17.893 -18.727 24.993 1.00 80.69 85 GLY A N 1
ATOM 650 C CA . GLY A 1 85 ? 17.569 -18.873 26.413 1.00 80.69 85 GLY A CA 1
ATOM 651 C C . GLY A 1 85 ? 16.088 -18.676 26.736 1.00 80.69 85 GLY A C 1
ATOM 652 O O . GLY A 1 85 ? 15.562 -19.359 27.618 1.00 80.69 85 GLY A O 1
ATOM 653 N N . HIS A 1 86 ? 15.377 -17.815 25.999 1.00 81.88 86 HIS A N 1
ATOM 654 C CA . HIS A 1 86 ? 13.922 -17.691 26.134 1.00 81.88 86 HIS A CA 1
ATOM 655 C C . HIS A 1 86 ? 13.205 -18.959 25.655 1.00 81.88 86 HIS A C 1
ATOM 657 O O . HIS A 1 86 ? 12.239 -19.392 26.285 1.00 81.88 86 HIS A O 1
ATOM 663 N N . VAL A 1 87 ? 13.701 -19.590 24.588 1.00 81.31 87 VAL A N 1
ATOM 664 C CA . VAL A 1 87 ? 13.163 -20.860 24.078 1.00 81.31 87 VAL A CA 1
ATOM 665 C C . VAL A 1 87 ? 13.437 -22.006 25.056 1.00 81.31 87 VAL A C 1
ATOM 667 O O . VAL A 1 87 ? 12.532 -22.774 25.372 1.00 81.31 87 VAL A O 1
ATOM 670 N N . VAL A 1 88 ? 14.637 -22.074 25.634 1.00 83.38 88 VAL A N 1
ATOM 671 C CA . VAL A 1 88 ? 14.966 -23.044 26.695 1.00 83.38 88 VAL A CA 1
ATOM 672 C C . VAL A 1 88 ? 14.064 -22.860 27.915 1.00 83.38 88 VAL A C 1
ATOM 674 O O . VAL A 1 88 ? 13.521 -23.833 28.439 1.00 83.38 88 VAL A O 1
ATOM 677 N N . SER A 1 89 ? 13.838 -21.613 28.330 1.00 80.88 89 SER A N 1
ATOM 678 C CA . SER A 1 89 ? 12.960 -21.290 29.460 1.00 80.88 89 SER A CA 1
ATOM 679 C C . SER A 1 89 ? 11.504 -21.686 29.189 1.00 80.88 89 SER A C 1
ATOM 681 O O . SER A 1 89 ? 10.818 -22.160 30.093 1.00 80.88 89 SER A O 1
ATOM 683 N N . LEU A 1 90 ? 11.028 -21.536 27.945 1.00 81.50 90 LEU A N 1
ATOM 684 C CA . LEU A 1 90 ? 9.698 -21.981 27.518 1.00 81.50 90 LEU A CA 1
ATOM 685 C C . LEU A 1 90 ? 9.539 -23.496 27.650 1.00 81.50 90 LEU A C 1
ATOM 687 O O . LEU A 1 90 ? 8.546 -23.963 28.212 1.00 81.50 90 LEU A O 1
ATOM 691 N N . VAL A 1 91 ? 10.514 -24.243 27.129 1.00 80.56 91 VAL A N 1
ATOM 692 C CA . VAL A 1 91 ? 10.518 -25.709 27.145 1.00 80.56 91 VAL A CA 1
ATOM 693 C C . VAL A 1 91 ? 10.558 -26.206 28.585 1.00 80.56 91 VAL A C 1
ATOM 695 O O . VAL A 1 91 ? 9.701 -26.982 28.992 1.00 80.56 91 VAL A O 1
ATOM 698 N N . GLN A 1 92 ? 11.451 -25.662 29.413 1.00 81.06 92 GLN A N 1
ATOM 699 C CA . GLN A 1 92 ? 11.555 -26.028 30.828 1.00 81.06 92 GLN A CA 1
ATOM 700 C C . GLN A 1 92 ? 10.282 -25.709 31.621 1.00 81.06 92 GLN A C 1
ATOM 702 O O . GLN A 1 92 ? 9.813 -26.538 32.402 1.00 81.06 92 GLN A O 1
ATOM 707 N N . ALA A 1 93 ? 9.675 -24.539 31.401 1.00 77.44 93 ALA A N 1
ATOM 708 C CA . ALA A 1 93 ? 8.437 -24.151 32.075 1.00 77.44 93 ALA A CA 1
ATOM 709 C C . ALA A 1 93 ? 7.237 -25.036 31.695 1.00 77.44 93 ALA A C 1
ATOM 711 O O . ALA A 1 93 ? 6.274 -25.123 32.465 1.00 77.44 93 ALA A O 1
ATOM 712 N N . ARG A 1 94 ? 7.267 -25.673 30.516 1.00 76.81 94 ARG A N 1
ATOM 713 C CA . ARG A 1 94 ? 6.215 -26.588 30.059 1.00 76.81 94 ARG A CA 1
ATOM 714 C C . ARG A 1 94 ? 6.485 -28.044 30.427 1.00 76.81 94 ARG A C 1
ATOM 716 O O . ARG A 1 94 ? 5.559 -28.676 30.927 1.00 76.81 94 ARG A O 1
ATOM 723 N N . CYS A 1 95 ? 7.726 -28.517 30.353 1.00 68.75 95 CYS A N 1
ATOM 724 C CA . CYS A 1 95 ? 8.102 -29.837 30.869 1.00 68.75 95 CYS A CA 1
ATOM 725 C C . CYS A 1 95 ? 7.843 -29.942 32.387 1.00 68.75 95 CYS A C 1
ATOM 727 O O . CYS A 1 95 ? 7.263 -30.917 32.857 1.00 68.75 95 CYS A O 1
ATOM 729 N N . ALA A 1 96 ? 8.118 -28.881 33.161 1.00 64.38 96 ALA A N 1
ATOM 730 C CA . ALA A 1 96 ? 7.827 -28.848 34.600 1.00 64.38 96 ALA A CA 1
ATOM 731 C C . ALA A 1 96 ? 6.319 -28.847 34.947 1.00 64.38 96 ALA A C 1
ATOM 733 O O . ALA A 1 96 ? 5.947 -29.128 36.090 1.00 64.38 96 ALA A O 1
ATOM 734 N N . LYS A 1 97 ? 5.434 -28.514 33.992 1.00 56.62 97 LYS A N 1
ATOM 735 C CA . LYS A 1 97 ? 3.972 -28.577 34.171 1.00 56.62 97 LYS A CA 1
ATOM 736 C C . LYS A 1 97 ? 3.405 -29.972 33.910 1.00 56.62 97 LYS A C 1
ATOM 738 O O . LYS A 1 97 ? 2.392 -30.300 34.520 1.00 56.62 97 LYS A O 1
ATOM 743 N N . GLU A 1 98 ? 4.042 -30.787 33.071 1.00 50.94 98 GLU A N 1
ATOM 744 C CA . GLU A 1 98 ? 3.614 -32.171 32.823 1.00 50.94 98 GLU A CA 1
ATOM 745 C C . GLU A 1 98 ? 4.010 -33.113 33.972 1.00 50.94 98 GLU A C 1
ATOM 747 O O . GLU A 1 98 ? 3.188 -33.925 34.399 1.00 50.94 98 GLU A O 1
ATOM 752 N N . ASP A 1 99 ? 5.172 -32.906 34.604 1.00 43.78 99 ASP A N 1
ATOM 753 C CA . ASP A 1 99 ? 5.594 -33.675 35.791 1.00 43.78 99 ASP A CA 1
ATOM 754 C C . ASP A 1 99 ? 4.755 -33.387 37.059 1.00 43.78 99 ASP A C 1
ATOM 756 O O . ASP A 1 99 ? 4.767 -34.151 38.029 1.00 43.78 99 ASP A O 1
ATOM 760 N N . GLY A 1 100 ? 3.988 -32.290 37.066 1.00 37.22 100 GLY A N 1
ATOM 761 C CA . GLY A 1 100 ? 3.136 -31.871 38.186 1.00 37.22 100 GLY A CA 1
ATOM 762 C C . GLY A 1 100 ? 1.701 -32.415 38.163 1.00 37.22 100 GLY A C 1
ATOM 763 O O . GLY A 1 100 ? 0.993 -32.285 39.164 1.00 37.22 100 GLY A O 1
ATOM 764 N N . ILE A 1 101 ? 1.250 -33.026 37.059 1.00 34.31 101 ILE A N 1
ATOM 765 C CA . ILE A 1 101 ? -0.159 -33.408 36.837 1.00 34.31 101 ILE A CA 1
ATOM 766 C C . ILE A 1 101 ? -0.266 -34.927 36.643 1.00 34.31 101 ILE A C 1
ATOM 768 O O . ILE A 1 101 ? -0.720 -35.430 35.624 1.00 34.31 101 ILE A O 1
ATOM 772 N N . CYS A 1 102 ? 0.147 -35.699 37.648 1.00 25.56 102 CYS A N 1
ATOM 773 C CA . CYS A 1 102 ? -0.159 -37.133 37.712 1.00 25.56 102 CYS A CA 1
ATOM 774 C C . CYS A 1 102 ? -0.378 -37.623 39.148 1.00 25.56 102 CYS A C 1
ATOM 776 O O . CYS A 1 102 ? 0.200 -38.613 39.584 1.00 25.56 102 CYS A O 1
ATOM 778 N N . LYS A 1 103 ? -1.263 -36.950 39.894 1.00 28.72 103 LYS A N 1
ATOM 779 C CA . LYS A 1 103 ? -2.046 -37.566 40.978 1.00 28.72 103 LYS A CA 1
ATOM 780 C C . LYS A 1 103 ? -3.392 -36.865 41.097 1.00 28.72 103 LYS A C 1
ATOM 782 O O . LYS A 1 103 ? -3.502 -35.917 41.856 1.00 28.72 103 LYS A O 1
ATOM 787 N N . GLU A 1 104 ? -4.397 -37.365 40.384 1.00 22.75 104 GLU A N 1
ATOM 788 C CA . GLU A 1 104 ? -5.730 -37.604 40.948 1.00 22.75 104 GLU A CA 1
ATOM 789 C C . GLU A 1 104 ? -6.651 -38.327 39.946 1.00 22.75 104 GLU A C 1
ATOM 791 O O . GLU A 1 104 ? -6.960 -37.831 38.870 1.00 22.75 104 GLU A O 1
ATOM 796 N N . SER A 1 105 ? -7.129 -39.494 40.398 1.00 25.11 105 SER A N 1
ATOM 797 C CA . SER A 1 105 ? -8.499 -40.004 40.207 1.00 25.11 105 SER A CA 1
ATOM 798 C C . SER A 1 105 ? -8.875 -40.764 38.924 1.00 25.11 105 SER A C 1
ATOM 800 O O . SER A 1 105 ? -9.412 -40.233 37.960 1.00 25.11 105 SER A O 1
ATOM 802 N N . PHE A 1 106 ? -8.722 -42.087 39.041 1.00 22.56 106 PHE A N 1
ATOM 803 C CA . PHE A 1 106 ? -9.537 -43.168 38.473 1.00 22.56 106 PHE A CA 1
ATOM 804 C C . PHE A 1 106 ? -11.027 -42.845 38.213 1.00 22.56 106 PHE A C 1
ATOM 806 O O . PHE A 1 106 ? -11.709 -42.358 39.112 1.00 22.56 106 PHE A O 1
ATOM 813 N N . SER A 1 107 ? -11.579 -43.353 37.097 1.00 22.77 107 SER A N 1
ATOM 814 C CA . SER A 1 107 ? -12.575 -44.451 37.122 1.00 22.77 107 SER A CA 1
ATOM 815 C C . SER A 1 107 ? -13.056 -44.882 35.721 1.00 22.77 107 SER A C 1
ATOM 817 O O . SER A 1 107 ? -13.717 -44.127 35.018 1.00 22.77 107 SER A O 1
ATOM 819 N N . ALA A 1 108 ? -12.764 -46.151 35.409 1.00 23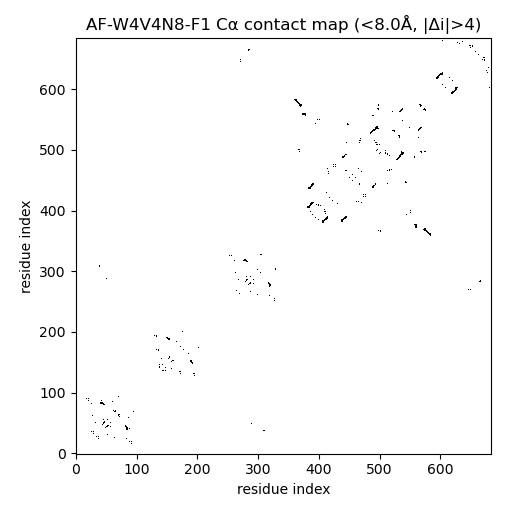.06 108 ALA A N 1
ATOM 820 C CA . ALA A 1 108 ? -13.568 -47.164 34.709 1.00 23.06 108 ALA A CA 1
ATOM 821 C C . ALA A 1 108 ? -14.307 -46.823 33.395 1.00 23.06 108 ALA A C 1
ATOM 823 O O . ALA A 1 108 ? -15.299 -46.104 33.395 1.00 23.06 108 ALA A O 1
ATOM 824 N N . HIS A 1 109 ? -13.982 -47.563 32.327 1.00 24.89 109 HIS A N 1
ATOM 825 C CA . HIS A 1 109 ? -14.735 -48.770 31.937 1.00 24.89 109 HIS A CA 1
ATOM 826 C C . HIS A 1 109 ? -13.876 -49.667 31.031 1.00 24.89 109 HIS A C 1
ATOM 828 O O . HIS A 1 109 ? -13.609 -49.351 29.877 1.00 24.89 109 HIS A O 1
ATOM 834 N N . ALA A 1 110 ? -13.460 -50.807 31.581 1.00 24.17 110 ALA A N 1
ATOM 835 C CA . ALA A 1 110 ? -12.881 -51.918 30.841 1.00 24.17 110 ALA A CA 1
ATOM 836 C C . ALA A 1 110 ? -13.992 -52.788 30.236 1.00 24.17 110 ALA A C 1
ATOM 838 O O . ALA A 1 110 ? -15.016 -53.009 30.888 1.00 24.17 110 ALA A O 1
ATOM 839 N N . LYS A 1 111 ? -13.730 -53.376 29.066 1.00 25.16 111 LYS A N 1
ATOM 840 C CA . LYS A 1 111 ? -13.943 -54.811 28.840 1.00 25.16 111 LYS A CA 1
ATOM 841 C C . LYS A 1 111 ? -13.049 -55.313 27.704 1.00 25.16 111 LYS A C 1
ATOM 843 O O . LYS A 1 111 ? -13.017 -54.733 26.625 1.00 25.16 111 LYS A O 1
ATOM 848 N N . ASN A 1 112 ? -12.315 -56.359 28.062 1.00 23.97 112 ASN A N 1
ATOM 849 C CA . ASN A 1 112 ? -11.304 -57.093 27.311 1.00 23.97 112 ASN A CA 1
ATOM 850 C C . ASN A 1 112 ? -11.899 -57.885 26.140 1.00 23.97 112 ASN A C 1
ATOM 852 O O . ASN A 1 112 ? -13.076 -58.238 26.182 1.00 23.97 112 ASN A O 1
ATOM 856 N N . ASP A 1 113 ? -11.072 -58.183 25.138 1.00 23.56 113 ASP A N 1
ATOM 857 C CA . ASP A 1 113 ? -10.480 -59.516 24.889 1.00 23.56 113 ASP A CA 1
ATOM 858 C C . ASP A 1 113 ? -9.538 -59.415 23.664 1.00 23.56 113 ASP A C 1
ATOM 860 O O . ASP A 1 113 ? -9.721 -58.544 22.821 1.00 23.56 113 ASP A O 1
ATOM 864 N N . ASP A 1 114 ? -8.604 -60.315 23.375 1.00 24.16 114 ASP A N 1
ATOM 865 C CA . ASP A 1 114 ? -7.477 -60.877 24.118 1.00 24.16 114 ASP A CA 1
ATOM 866 C C . ASP A 1 114 ? -6.477 -61.343 23.015 1.00 24.16 114 ASP A C 1
ATOM 868 O O . ASP A 1 114 ? -6.893 -61.697 21.912 1.00 24.16 114 ASP A O 1
ATOM 872 N N . PHE A 1 115 ? -5.178 -61.382 23.331 1.00 22.56 115 PHE A N 1
ATOM 873 C CA . PHE A 1 115 ? -4.100 -62.196 22.712 1.00 22.56 115 PHE A CA 1
ATOM 874 C C . PHE A 1 115 ? -3.368 -61.838 21.381 1.00 22.56 115 PHE A C 1
ATOM 876 O O . PHE A 1 115 ? -3.796 -62.170 20.282 1.00 22.56 115 PHE A O 1
ATOM 883 N N . ARG A 1 116 ? -2.101 -61.413 21.597 1.00 24.69 116 ARG A N 1
ATOM 884 C CA . ARG A 1 116 ? -0.790 -61.971 21.141 1.00 24.69 116 ARG A CA 1
ATOM 885 C C . ARG A 1 116 ? -0.278 -61.790 19.694 1.00 24.69 116 ARG A C 1
ATOM 887 O O . ARG A 1 116 ? -0.667 -62.504 18.784 1.00 24.69 116 ARG A O 1
ATOM 894 N N . ASP A 1 117 ? 0.737 -60.919 19.597 1.00 24.34 117 ASP A N 1
ATOM 895 C CA . ASP A 1 117 ? 2.154 -61.185 19.241 1.00 24.34 117 ASP A CA 1
ATOM 896 C C . ASP A 1 117 ? 2.462 -62.167 18.086 1.00 24.34 117 ASP A C 1
ATOM 898 O O . ASP A 1 117 ? 2.259 -63.372 18.233 1.00 24.34 117 ASP A O 1
ATOM 902 N N . ASN A 1 118 ? 3.046 -61.677 16.977 1.00 24.42 118 ASN A N 1
ATOM 903 C CA . ASN A 1 118 ? 4.496 -61.770 16.684 1.00 24.42 118 ASN A CA 1
ATOM 904 C C . ASN A 1 118 ? 4.820 -61.474 15.191 1.00 24.42 118 ASN A C 1
ATOM 906 O O . ASN A 1 118 ? 4.154 -61.979 14.293 1.00 24.42 118 ASN A O 1
ATOM 910 N N . GLY A 1 119 ? 5.909 -60.734 14.946 1.00 22.48 119 GLY A N 1
ATOM 911 C CA . GLY A 1 119 ? 6.905 -61.051 13.904 1.00 22.48 119 GLY A CA 1
ATOM 912 C C . GLY A 1 119 ? 6.601 -60.862 12.403 1.00 22.48 119 GLY A C 1
ATOM 913 O O . GLY A 1 119 ? 6.209 -61.797 11.722 1.00 22.48 119 GLY A O 1
ATOM 914 N N . ASN A 1 120 ? 6.973 -59.685 11.893 1.00 26.72 120 ASN A N 1
ATOM 915 C CA . ASN A 1 120 ? 7.838 -59.397 10.730 1.00 26.72 120 ASN A CA 1
ATOM 916 C C . ASN A 1 120 ? 7.718 -60.128 9.354 1.00 26.72 120 ASN A C 1
ATOM 918 O O . ASN A 1 120 ? 7.809 -61.345 9.226 1.00 26.72 120 ASN A O 1
ATOM 922 N N . THR A 1 121 ? 7.823 -59.277 8.321 1.00 28.55 121 THR A N 1
ATOM 923 C CA . THR A 1 121 ? 8.217 -59.453 6.901 1.00 28.55 121 THR A CA 1
ATOM 924 C C . THR A 1 121 ? 7.212 -59.954 5.856 1.00 28.55 121 THR A C 1
ATOM 926 O O . THR A 1 121 ? 6.722 -61.077 5.893 1.00 28.55 121 THR A O 1
ATOM 929 N N . GLY A 1 122 ? 7.019 -59.114 4.829 1.00 23.64 122 GLY A N 1
ATOM 930 C CA . GLY A 1 122 ? 6.338 -59.451 3.579 1.00 23.64 122 GLY A CA 1
ATOM 931 C C . GLY A 1 122 ? 6.148 -58.246 2.652 1.00 23.64 122 GLY A C 1
ATOM 932 O O . GLY A 1 122 ? 5.018 -57.869 2.371 1.00 23.64 122 GLY A O 1
ATOM 933 N N . SER A 1 123 ? 7.248 -57.627 2.207 1.00 32.47 123 SER A N 1
ATOM 934 C CA . SER A 1 123 ? 7.250 -56.666 1.094 1.00 32.47 123 SER A CA 1
ATOM 935 C C . SER A 1 123 ? 6.825 -57.362 -0.204 1.00 32.47 123 SER A C 1
ATOM 937 O O . SER A 1 123 ? 7.393 -58.398 -0.554 1.00 32.47 123 SER A O 1
ATOM 939 N N . ALA A 1 124 ? 5.852 -56.788 -0.916 1.00 27.05 124 ALA A N 1
ATOM 940 C CA . ALA A 1 124 ? 5.589 -57.087 -2.320 1.00 27.05 124 ALA A CA 1
ATOM 941 C C . ALA A 1 124 ? 4.911 -55.898 -3.029 1.00 27.05 124 ALA A C 1
ATOM 943 O O . ALA A 1 124 ? 3.713 -55.670 -2.893 1.00 27.05 124 ALA A O 1
ATOM 944 N N . ALA A 1 125 ? 5.719 -55.195 -3.826 1.00 33.47 125 ALA A N 1
ATOM 945 C CA . ALA A 1 125 ? 5.385 -54.643 -5.141 1.00 33.47 125 ALA A CA 1
ATOM 946 C C . ALA A 1 125 ? 4.136 -53.745 -5.272 1.00 33.47 125 ALA A C 1
ATOM 948 O O . ALA A 1 125 ? 3.236 -54.013 -6.065 1.00 33.47 125 ALA A O 1
ATOM 949 N N . THR A 1 126 ? 4.156 -52.597 -4.604 1.00 36.53 126 THR A N 1
ATOM 950 C CA . THR A 1 126 ? 3.655 -51.347 -5.195 1.00 36.53 126 THR A CA 1
ATOM 951 C C . THR A 1 126 ? 4.878 -50.590 -5.693 1.00 36.53 126 THR A C 1
ATOM 953 O O . THR A 1 126 ? 5.766 -50.317 -4.888 1.00 36.53 126 THR A O 1
ATOM 956 N N . GLY A 1 127 ? 4.978 -50.312 -7.001 1.00 49.47 127 GLY A N 1
ATOM 957 C CA . GLY A 1 127 ? 6.029 -49.431 -7.529 1.00 49.47 127 GLY A CA 1
ATOM 958 C C . GLY A 1 127 ? 6.076 -48.168 -6.676 1.00 49.47 127 GLY A C 1
ATOM 959 O O . GLY A 1 127 ? 5.013 -47.649 -6.331 1.00 49.47 127 GLY A O 1
ATOM 960 N N . ASN A 1 128 ? 7.268 -47.787 -6.221 1.00 69.06 128 ASN A N 1
ATOM 961 C CA . ASN A 1 128 ? 7.412 -46.847 -5.123 1.00 69.06 128 ASN A CA 1
ATOM 962 C C . ASN A 1 128 ? 6.906 -45.470 -5.578 1.00 69.06 128 ASN A C 1
ATOM 964 O O . ASN A 1 128 ? 7.598 -44.729 -6.268 1.00 69.06 128 ASN A O 1
ATOM 968 N N . VAL A 1 129 ? 5.646 -45.174 -5.252 1.00 78.50 129 VAL A N 1
ATOM 969 C CA . VAL A 1 129 ? 4.948 -43.931 -5.616 1.00 78.50 129 VAL A CA 1
ATOM 970 C C . VAL A 1 129 ? 5.770 -42.727 -5.174 1.00 78.50 129 VAL A C 1
ATOM 972 O O . VAL A 1 129 ? 5.816 -41.714 -5.862 1.00 78.50 129 VAL A O 1
ATOM 975 N N . GLU A 1 130 ? 6.458 -42.874 -4.049 1.00 79.06 130 GLU A N 1
ATOM 976 C CA . GLU A 1 130 ? 7.386 -41.897 -3.513 1.00 79.06 130 GLU A CA 1
ATOM 977 C C . GLU A 1 130 ? 8.578 -41.645 -4.442 1.00 79.06 130 GLU A C 1
ATOM 979 O O . GLU A 1 130 ? 8.804 -40.500 -4.816 1.00 79.06 130 GLU A O 1
ATOM 984 N N . GLU A 1 131 ? 9.270 -42.687 -4.916 1.00 79.88 131 GLU A N 1
ATOM 985 C CA . GLU A 1 131 ? 10.382 -42.533 -5.870 1.00 79.88 131 GLU A CA 1
ATOM 986 C C . GLU A 1 131 ? 9.933 -41.861 -7.172 1.00 79.88 131 GLU A C 1
ATOM 988 O O . GLU A 1 131 ? 10.648 -41.024 -7.716 1.00 79.88 131 GLU A O 1
ATOM 993 N N . GLU A 1 132 ? 8.733 -42.174 -7.664 1.00 80.12 132 GLU A N 1
ATOM 994 C CA . GLU A 1 132 ? 8.207 -41.554 -8.882 1.00 80.12 132 GLU A CA 1
ATOM 995 C C . GLU A 1 132 ? 7.802 -40.088 -8.675 1.00 80.12 132 GLU A C 1
ATOM 997 O O . GLU A 1 132 ? 8.039 -39.264 -9.559 1.00 80.12 132 GLU A O 1
ATOM 1002 N N . VAL A 1 133 ? 7.233 -39.731 -7.518 1.00 82.00 133 VAL A N 1
ATOM 1003 C CA . VAL A 1 133 ? 6.952 -38.327 -7.174 1.00 82.00 133 VAL A CA 1
ATOM 1004 C C . VAL A 1 133 ? 8.258 -37.546 -7.046 1.00 82.00 133 VAL A C 1
ATOM 1006 O O . VAL A 1 133 ? 8.381 -36.468 -7.627 1.00 82.00 133 VAL A O 1
ATOM 1009 N N . PHE A 1 134 ? 9.260 -38.108 -6.370 1.00 81.56 134 PHE A N 1
ATOM 1010 C CA . PHE A 1 134 ? 10.575 -37.487 -6.210 1.00 81.56 134 PHE A CA 1
ATOM 1011 C C . PHE A 1 134 ? 11.276 -37.325 -7.555 1.00 81.56 134 PHE A C 1
ATOM 1013 O O . PHE A 1 134 ? 11.860 -36.279 -7.817 1.00 81.56 134 PHE A O 1
ATOM 1020 N N . LYS A 1 135 ? 11.154 -38.307 -8.451 1.00 80.50 135 LYS A N 1
ATOM 1021 C CA . LYS A 1 135 ? 11.691 -38.233 -9.809 1.00 80.50 135 LYS A CA 1
ATOM 1022 C C . LYS A 1 135 ? 11.031 -37.131 -10.637 1.00 80.50 135 LYS A C 1
ATOM 1024 O O . LYS A 1 135 ? 11.737 -36.371 -11.286 1.00 80.50 135 LYS A O 1
ATOM 1029 N N . VAL A 1 136 ? 9.703 -37.000 -10.593 1.00 80.44 136 VAL A N 1
ATOM 1030 C CA . VAL A 1 136 ? 8.989 -35.925 -11.310 1.00 80.44 136 VAL A CA 1
ATOM 1031 C C . VAL A 1 136 ? 9.378 -34.547 -10.770 1.00 80.44 136 VAL A C 1
ATOM 1033 O O . VAL A 1 136 ? 9.592 -33.619 -11.549 1.00 80.44 136 VAL A O 1
ATOM 1036 N N . ILE A 1 137 ? 9.506 -34.409 -9.447 1.00 76.06 137 ILE A N 1
ATOM 1037 C CA . ILE A 1 137 ? 9.951 -33.159 -8.821 1.00 76.06 137 ILE A CA 1
ATOM 1038 C C . ILE A 1 137 ? 11.399 -32.865 -9.220 1.00 76.06 137 ILE A C 1
ATOM 1040 O O . ILE A 1 137 ? 11.665 -31.770 -9.699 1.00 76.06 137 ILE A O 1
ATOM 1044 N N . SER A 1 138 ? 12.297 -33.844 -9.121 1.00 79.69 138 SER A N 1
ATOM 1045 C CA . SER A 1 138 ? 13.704 -33.750 -9.530 1.00 79.69 138 SER A CA 1
ATOM 1046 C C . SER A 1 138 ? 13.865 -33.347 -11.002 1.00 79.69 138 SER A C 1
ATOM 1048 O O . SER A 1 138 ? 14.639 -32.447 -11.320 1.00 79.69 138 SER A O 1
ATOM 1050 N N . GLU A 1 139 ? 13.082 -33.927 -11.917 1.00 75.75 139 GLU A N 1
ATOM 1051 C CA . GLU A 1 139 ? 13.119 -33.589 -13.347 1.00 75.75 139 GLU A CA 1
ATOM 1052 C C . GLU A 1 139 ? 12.701 -32.130 -13.621 1.00 75.75 139 GLU A C 1
ATOM 1054 O O . GLU A 1 139 ? 13.248 -31.495 -14.533 1.00 75.75 139 GLU A O 1
ATOM 1059 N N . ILE A 1 140 ? 11.772 -31.589 -12.821 1.00 68.25 140 ILE A N 1
ATOM 1060 C CA . ILE A 1 140 ? 11.227 -30.227 -12.957 1.00 68.25 140 ILE A CA 1
ATOM 1061 C C . ILE A 1 140 ? 12.082 -29.178 -12.240 1.00 68.25 140 ILE A C 1
ATOM 1063 O O . ILE A 1 140 ? 12.268 -28.080 -12.765 1.00 68.25 140 ILE A O 1
ATOM 1067 N N . THR A 1 141 ? 12.593 -29.484 -11.049 1.00 70.81 141 THR A N 1
ATOM 1068 C CA . THR A 1 141 ? 13.364 -28.544 -10.220 1.00 70.81 141 THR A CA 1
ATOM 1069 C C . THR A 1 141 ? 14.861 -28.625 -10.446 1.00 70.81 141 THR A C 1
ATOM 1071 O O . THR A 1 141 ? 15.571 -27.689 -10.094 1.00 70.81 141 THR A O 1
ATOM 1074 N N . LYS A 1 142 ? 15.331 -29.722 -11.049 1.00 66.94 142 LYS A N 1
ATOM 1075 C CA . LYS A 1 142 ? 16.746 -30.076 -11.208 1.00 66.94 142 LYS A CA 1
ATOM 1076 C C . LYS A 1 142 ? 17.465 -30.380 -9.892 1.00 66.94 142 LYS A C 1
ATOM 1078 O O . LYS A 1 142 ? 18.679 -30.568 -9.906 1.00 66.94 142 LYS A O 1
ATOM 1083 N N . TYR A 1 143 ? 16.738 -30.499 -8.780 1.00 57.75 143 TYR A N 1
ATOM 1084 C CA . TYR A 1 143 ? 17.311 -31.019 -7.545 1.00 57.75 143 TYR A CA 1
ATOM 1085 C C . TYR A 1 143 ? 17.591 -32.518 -7.680 1.00 57.75 143 TYR A C 1
ATOM 1087 O O . TYR A 1 143 ? 16.730 -33.250 -8.179 1.00 57.75 143 TYR A O 1
ATOM 1095 N N . PRO A 1 144 ? 18.759 -33.003 -7.236 1.00 58.91 144 PRO A N 1
ATOM 1096 C CA . PRO A 1 144 ? 19.016 -34.430 -7.101 1.00 58.91 144 PRO A CA 1
ATOM 1097 C C . PRO A 1 144 ? 17.936 -35.111 -6.241 1.00 58.91 144 PRO A C 1
ATOM 1099 O O . PRO A 1 144 ? 17.511 -34.579 -5.219 1.00 58.91 144 PRO A O 1
ATOM 1102 N N . ALA A 1 145 ? 17.433 -36.274 -6.663 1.00 66.31 145 ALA A N 1
ATOM 1103 C CA . ALA A 1 145 ? 16.329 -36.938 -5.959 1.00 66.31 145 ALA A CA 1
ATOM 1104 C C . ALA A 1 145 ? 16.699 -37.387 -4.529 1.00 66.31 145 ALA A C 1
ATOM 1106 O O . ALA A 1 145 ? 15.811 -37.602 -3.712 1.00 66.31 145 ALA A O 1
ATOM 1107 N N . ASP A 1 146 ? 17.993 -37.517 -4.234 1.00 66.69 146 ASP A N 1
ATOM 1108 C CA . ASP A 1 146 ? 18.561 -37.889 -2.936 1.00 66.69 146 ASP A CA 1
ATOM 1109 C C . ASP A 1 146 ? 18.592 -36.745 -1.915 1.00 66.69 146 ASP A C 1
ATOM 1111 O O . ASP A 1 146 ? 18.732 -37.020 -0.726 1.00 66.69 146 ASP A O 1
ATOM 1115 N N . ILE A 1 147 ? 18.428 -35.490 -2.351 1.00 62.44 147 ILE A N 1
ATOM 1116 C CA . ILE A 1 147 ? 18.307 -34.337 -1.445 1.00 62.44 147 ILE A CA 1
ATOM 1117 C C . ILE A 1 147 ? 16.856 -33.923 -1.187 1.00 62.44 147 ILE A C 1
ATOM 1119 O O . ILE A 1 147 ? 16.625 -33.022 -0.393 1.00 62.44 147 ILE A O 1
ATOM 1123 N N . LEU A 1 148 ? 15.882 -34.524 -1.876 1.00 67.44 148 LEU A N 1
ATOM 1124 C CA . LEU A 1 148 ? 14.465 -34.235 -1.660 1.00 67.44 148 LEU A CA 1
ATOM 1125 C C . LEU A 1 148 ? 13.967 -35.004 -0.431 1.00 67.44 148 LEU A C 1
ATOM 1127 O O . LEU A 1 148 ? 14.325 -36.161 -0.238 1.00 67.44 148 LEU A O 1
ATOM 1131 N N . GLU A 1 149 ? 13.117 -34.386 0.390 1.00 75.75 149 GLU A N 1
ATOM 1132 C CA . GLU A 1 149 ? 12.520 -35.021 1.573 1.00 75.75 149 GLU A CA 1
ATOM 1133 C C . GLU A 1 149 ? 11.002 -34.780 1.634 1.00 75.75 149 GLU A C 1
ATOM 1135 O O . GLU A 1 149 ? 10.483 -33.786 1.125 1.00 75.75 149 GLU A O 1
ATOM 1140 N N . ARG A 1 150 ? 10.244 -35.689 2.273 1.00 77.62 150 ARG A N 1
ATOM 1141 C CA . ARG A 1 150 ? 8.764 -35.619 2.316 1.00 77.62 150 ARG A CA 1
ATOM 1142 C C . ARG A 1 150 ? 8.232 -34.344 2.974 1.00 77.62 150 ARG A C 1
ATOM 1144 O O . ARG A 1 150 ? 7.137 -33.896 2.643 1.00 77.62 150 ARG A O 1
ATOM 1151 N N . ASN A 1 151 ? 8.949 -33.810 3.950 1.00 72.12 151 ASN A N 1
ATOM 1152 C CA . ASN A 1 151 ? 8.558 -32.616 4.696 1.00 72.12 151 ASN A CA 1
ATOM 1153 C C . ASN A 1 151 ? 8.860 -31.314 3.941 1.00 72.12 151 ASN A C 1
ATOM 1155 O O . ASN A 1 151 ? 8.346 -30.285 4.367 1.00 72.12 151 ASN A O 1
ATOM 1159 N N . MET A 1 152 ? 9.610 -31.359 2.831 1.00 69.62 152 MET A N 1
ATOM 1160 C CA . MET A 1 152 ? 9.937 -30.165 2.053 1.00 69.62 152 MET A CA 1
ATOM 1161 C C . MET A 1 152 ? 8.683 -29.527 1.464 1.00 69.62 152 MET A C 1
ATOM 1163 O O . MET A 1 152 ? 7.888 -30.187 0.783 1.00 69.62 152 MET A O 1
ATOM 1167 N N . GLU A 1 153 ? 8.518 -28.234 1.718 1.00 79.19 153 GLU A N 1
ATOM 1168 C CA . GLU A 1 153 ? 7.480 -27.386 1.161 1.00 79.19 153 GLU A CA 1
ATOM 1169 C C . GLU A 1 153 ? 7.839 -26.974 -0.276 1.00 79.19 153 GLU A C 1
ATOM 1171 O O . GLU A 1 153 ? 8.924 -26.479 -0.574 1.00 79.19 153 GLU A O 1
ATOM 1176 N N . MET A 1 154 ? 6.896 -27.170 -1.195 1.00 75.25 154 MET A N 1
ATOM 1177 C CA . MET A 1 154 ? 7.059 -26.941 -2.628 1.00 75.25 154 MET A CA 1
ATOM 1178 C C . MET A 1 154 ? 7.438 -25.485 -2.915 1.00 75.25 154 MET A C 1
ATOM 1180 O O . MET A 1 154 ? 8.329 -25.236 -3.715 1.00 75.25 154 MET A O 1
ATOM 1184 N N . GLU A 1 155 ? 6.799 -24.522 -2.251 1.00 67.44 155 GLU A N 1
ATOM 1185 C CA . GLU A 1 155 ? 7.076 -23.096 -2.457 1.00 67.44 155 GLU A CA 1
ATOM 1186 C C . GLU A 1 155 ? 8.258 -22.600 -1.613 1.00 67.44 155 GLU A C 1
ATOM 1188 O O . GLU A 1 155 ? 9.140 -21.930 -2.147 1.00 67.44 155 GLU A O 1
ATOM 1193 N N . ALA A 1 156 ? 8.294 -22.946 -0.321 1.00 54.62 156 ALA A N 1
ATOM 1194 C CA . ALA A 1 156 ? 9.257 -22.381 0.622 1.00 54.62 156 ALA A CA 1
ATOM 1195 C C . ALA A 1 156 ? 10.638 -23.060 0.582 1.00 54.62 156 ALA A C 1
ATOM 1197 O O . ALA A 1 156 ? 11.645 -22.358 0.650 1.00 54.62 156 ALA A O 1
ATOM 1198 N N . ASP A 1 157 ? 10.699 -24.386 0.412 1.00 59.44 157 ASP A N 1
ATOM 1199 C CA . ASP A 1 157 ? 11.963 -25.138 0.446 1.00 59.44 157 ASP A CA 1
ATOM 1200 C C . ASP A 1 157 ? 12.517 -25.417 -0.956 1.00 59.44 157 ASP A C 1
ATOM 1202 O O . ASP A 1 157 ? 13.727 -25.389 -1.171 1.00 59.44 157 ASP A O 1
ATOM 1206 N N . LEU A 1 158 ? 11.639 -25.667 -1.934 1.00 66.69 158 LEU A N 1
ATOM 1207 C CA . LEU A 1 158 ? 12.034 -26.065 -3.293 1.00 66.69 158 LEU A CA 1
ATOM 1208 C C . LEU A 1 158 ? 11.927 -24.931 -4.325 1.00 66.69 158 LEU A C 1
ATOM 1210 O O . LEU A 1 158 ? 12.229 -25.141 -5.503 1.00 66.69 158 LEU A O 1
ATOM 1214 N N . GLY A 1 159 ? 11.448 -23.745 -3.929 1.00 62.97 159 GLY A N 1
ATOM 1215 C CA . GLY A 1 159 ? 11.268 -22.604 -4.835 1.00 62.97 159 GLY A CA 1
ATOM 1216 C C . GLY A 1 159 ? 10.369 -22.915 -6.041 1.00 62.97 159 GLY A C 1
ATOM 1217 O O . GLY A 1 159 ? 10.524 -22.338 -7.123 1.00 62.97 159 GLY A O 1
ATOM 1218 N N . ILE A 1 160 ? 9.460 -23.883 -5.894 1.00 69.38 160 ILE A N 1
ATOM 1219 C CA . ILE A 1 160 ? 8.528 -24.312 -6.931 1.00 69.38 160 ILE A CA 1
ATOM 1220 C C . ILE A 1 160 ? 7.363 -23.335 -6.912 1.00 69.38 160 ILE A C 1
ATOM 1222 O O . ILE A 1 160 ? 6.454 -23.430 -6.084 1.00 69.38 160 ILE A O 1
ATOM 1226 N N . ASP A 1 161 ? 7.391 -22.402 -7.859 1.00 73.62 161 ASP A N 1
ATOM 1227 C CA . ASP A 1 161 ? 6.287 -21.485 -8.096 1.00 73.62 161 ASP A CA 1
ATOM 1228 C C . ASP A 1 161 ? 4.979 -22.231 -8.430 1.00 73.62 161 ASP A C 1
ATOM 1230 O O . ASP A 1 161 ? 4.950 -23.401 -8.834 1.00 73.62 161 ASP A O 1
ATOM 1234 N N . THR A 1 162 ? 3.855 -21.526 -8.294 1.00 68.19 162 THR A N 1
ATOM 1235 C CA . THR A 1 162 ? 2.513 -22.042 -8.636 1.00 68.19 162 THR A CA 1
ATOM 1236 C C . THR A 1 162 ? 2.438 -22.587 -10.063 1.00 68.19 162 THR A C 1
ATOM 1238 O O . THR A 1 162 ? 1.611 -23.446 -10.385 1.00 68.19 162 THR A O 1
ATOM 1241 N N . VAL A 1 163 ? 3.345 -22.118 -10.921 1.00 64.44 163 VAL A N 1
ATOM 1242 C CA . VAL A 1 163 ? 3.510 -22.577 -12.279 1.00 64.44 163 VAL A CA 1
ATOM 1243 C C . VAL A 1 163 ? 4.045 -24.022 -12.260 1.00 64.44 163 VAL A C 1
ATOM 1245 O O . VAL A 1 163 ? 3.315 -24.954 -12.618 1.00 64.44 163 VAL A O 1
ATOM 1248 N N . LYS A 1 164 ? 5.265 -24.267 -11.799 1.00 74.19 164 LYS A N 1
ATOM 1249 C CA . LYS A 1 164 ? 5.894 -25.592 -11.721 1.00 74.19 164 LYS A CA 1
ATOM 1250 C C . LYS A 1 164 ? 5.090 -26.573 -10.865 1.00 74.19 164 LYS A C 1
ATOM 1252 O O . LYS A 1 164 ? 5.004 -27.741 -11.239 1.00 74.19 164 LYS A O 1
ATOM 1257 N N . GLN A 1 165 ? 4.417 -26.110 -9.807 1.00 70.19 165 GLN A N 1
ATOM 1258 C CA . GLN A 1 165 ? 3.485 -26.936 -9.032 1.00 70.19 165 GLN A CA 1
ATOM 1259 C C . GLN A 1 165 ? 2.394 -27.519 -9.938 1.00 70.19 165 GLN A C 1
ATOM 1261 O O . GLN A 1 165 ? 2.229 -28.734 -9.995 1.00 70.19 165 GLN A O 1
ATOM 1266 N N . ALA A 1 166 ? 1.709 -26.689 -10.732 1.00 68.00 166 ALA A N 1
ATOM 1267 C CA . ALA A 1 166 ? 0.694 -27.175 -11.668 1.00 68.00 166 ALA A CA 1
ATOM 1268 C C . ALA A 1 166 ? 1.256 -28.176 -12.700 1.00 68.00 166 ALA A C 1
ATOM 1270 O O . ALA A 1 166 ? 0.566 -29.132 -13.049 1.00 68.00 166 ALA A O 1
ATOM 1271 N N . THR A 1 167 ? 2.510 -28.017 -13.144 1.00 70.50 167 THR A N 1
ATOM 1272 C CA . THR A 1 167 ? 3.174 -28.998 -14.025 1.00 70.50 167 THR A CA 1
ATOM 1273 C C . THR A 1 167 ? 3.381 -30.339 -13.321 1.00 70.50 167 THR A C 1
ATOM 1275 O O . THR A 1 167 ? 3.050 -31.377 -13.889 1.00 70.50 167 THR A O 1
ATOM 1278 N N . ILE A 1 168 ? 3.882 -30.327 -12.081 1.00 77.06 168 ILE A N 1
ATOM 1279 C CA . ILE A 1 168 ? 4.096 -31.534 -11.265 1.00 77.06 168 ILE A CA 1
ATOM 1280 C C . ILE A 1 168 ? 2.767 -32.274 -11.081 1.00 77.06 168 ILE A C 1
ATOM 1282 O O . ILE A 1 168 ? 2.682 -33.470 -11.357 1.00 77.06 168 ILE A O 1
ATOM 1286 N N . PHE A 1 169 ? 1.702 -31.555 -10.718 1.00 76.38 169 PHE A N 1
ATOM 1287 C CA . PHE A 1 169 ? 0.358 -32.122 -10.590 1.00 76.38 169 PHE A CA 1
ATOM 1288 C C . PHE A 1 169 ? -0.208 -32.652 -11.913 1.00 76.38 169 PHE A C 1
ATOM 1290 O O . PHE A 1 169 ? -0.890 -33.672 -11.895 1.00 76.38 169 PHE A O 1
ATOM 1297 N N . SER A 1 170 ? 0.092 -32.021 -13.052 1.00 72.88 170 SER A N 1
ATOM 1298 C CA . SER A 1 170 ? -0.333 -32.503 -14.374 1.00 72.88 170 SER A CA 1
ATOM 1299 C C . SER A 1 170 ? 0.345 -33.824 -14.740 1.00 72.88 170 SER A C 1
ATOM 1301 O O . SER A 1 170 ? -0.333 -34.777 -15.113 1.00 72.88 170 SER A O 1
ATOM 1303 N N . ILE A 1 171 ? 1.668 -33.920 -14.568 1.00 74.69 171 ILE A N 1
ATOM 1304 C CA . ILE A 1 171 ? 2.429 -35.144 -14.868 1.00 74.69 171 ILE A CA 1
ATOM 1305 C C . ILE A 1 171 ? 2.008 -36.286 -13.936 1.00 74.69 171 ILE A C 1
ATOM 1307 O O . ILE A 1 171 ? 1.807 -37.417 -14.380 1.00 74.69 171 ILE A O 1
ATOM 1311 N N . LEU A 1 172 ? 1.839 -36.003 -12.641 1.00 80.00 172 LEU A N 1
ATOM 1312 C CA . LEU A 1 172 ? 1.340 -36.990 -11.680 1.00 80.00 172 LEU A CA 1
ATOM 1313 C C . LEU A 1 172 ? -0.122 -37.365 -11.958 1.00 80.00 172 LEU A C 1
ATOM 1315 O O . LEU A 1 172 ? -0.502 -38.525 -11.798 1.00 80.00 172 LEU A O 1
ATOM 1319 N N . GLY A 1 173 ? -0.926 -36.411 -12.426 1.00 74.12 173 GLY A N 1
ATOM 1320 C CA . GLY A 1 173 ? -2.298 -36.619 -12.870 1.00 74.12 173 GLY A CA 1
ATOM 1321 C C . GLY A 1 173 ? -2.390 -37.557 -14.067 1.00 74.12 173 GLY A C 1
ATOM 1322 O O . GLY A 1 173 ? -3.177 -38.495 -14.021 1.00 74.12 173 GLY A O 1
ATOM 1323 N N . GLU A 1 174 ? -1.546 -37.389 -15.085 1.00 74.00 174 GLU A N 1
ATOM 1324 C CA . GLU A 1 174 ? -1.465 -38.299 -16.235 1.00 74.00 174 GLU A CA 1
ATOM 1325 C C . GLU A 1 174 ? -0.941 -39.688 -15.844 1.00 74.00 174 GLU A C 1
ATOM 1327 O O . GLU A 1 174 ? -1.512 -40.702 -16.248 1.00 74.00 174 GLU A O 1
ATOM 1332 N N . LYS A 1 175 ? 0.115 -39.752 -15.019 1.00 72.62 175 LYS A N 1
ATOM 1333 C CA . LYS A 1 175 ? 0.756 -41.018 -14.624 1.00 72.62 17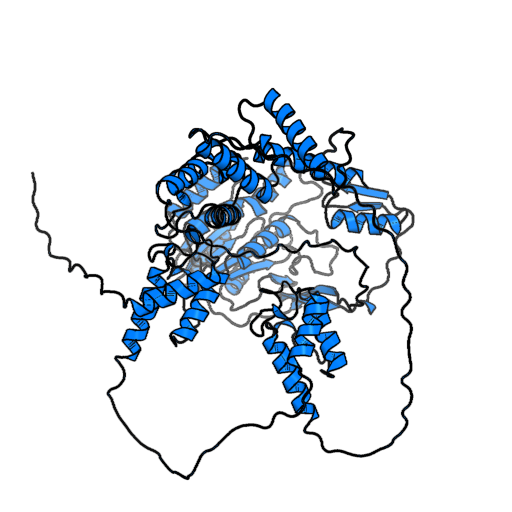5 LYS A CA 1
ATOM 1334 C C . LYS A 1 175 ? -0.090 -41.862 -13.669 1.00 72.62 175 LYS A C 1
ATOM 1336 O O . LYS A 1 175 ? -0.130 -43.083 -13.806 1.00 72.62 175 LYS A O 1
ATOM 1341 N N . PHE A 1 176 ? -0.762 -41.240 -12.700 1.00 77.62 176 PHE A N 1
ATOM 1342 C CA . PHE A 1 176 ? -1.512 -41.940 -11.646 1.00 77.62 176 PHE A CA 1
ATOM 1343 C C . PHE A 1 176 ? -3.038 -41.778 -11.780 1.00 77.62 176 PHE A C 1
ATOM 1345 O O . PHE A 1 176 ? -3.819 -42.386 -11.037 1.00 77.62 176 PHE A O 1
ATOM 1352 N N . GLY A 1 177 ? -3.488 -41.022 -12.787 1.00 62.97 177 GLY A N 1
ATOM 1353 C CA . GLY A 1 177 ? -4.889 -40.754 -13.105 1.00 62.97 177 GLY A CA 1
ATOM 1354 C C . GLY A 1 177 ? -5.622 -40.054 -11.963 1.00 62.97 177 GLY A C 1
ATOM 1355 O O . GLY A 1 177 ? -6.676 -40.534 -11.543 1.00 62.97 177 GLY A O 1
ATOM 1356 N N . ILE A 1 178 ? -5.034 -38.980 -11.436 1.00 70.50 178 ILE A N 1
ATOM 1357 C CA . ILE A 1 178 ? -5.709 -38.053 -10.521 1.00 70.50 178 ILE A CA 1
ATOM 1358 C C . ILE A 1 178 ? -6.709 -37.274 -11.383 1.00 70.50 178 ILE A C 1
ATOM 1360 O O . ILE A 1 178 ? -6.299 -36.479 -12.225 1.00 70.50 178 ILE A O 1
ATOM 1364 N N . GLU A 1 179 ? -8.011 -37.541 -11.251 1.00 53.78 179 GLU A N 1
ATOM 1365 C CA . GLU A 1 179 ? -9.020 -36.806 -12.022 1.00 53.78 179 GLU A CA 1
ATOM 1366 C C . GLU A 1 179 ? -8.991 -35.326 -11.626 1.00 53.78 179 GLU A C 1
ATOM 1368 O O . GLU A 1 179 ? -9.250 -34.960 -10.477 1.00 53.78 179 GLU A O 1
ATOM 1373 N N . GLY A 1 180 ? -8.648 -34.476 -12.596 1.00 51.78 180 GLY A N 1
ATOM 1374 C CA . GLY A 1 180 ? -8.543 -33.029 -12.460 1.00 51.78 180 GLY A CA 1
ATOM 1375 C C . GLY A 1 180 ? -9.897 -32.354 -12.261 1.00 51.78 180 GLY A C 1
ATOM 1376 O O . GLY A 1 180 ? -10.351 -31.609 -13.120 1.00 51.78 180 GLY A O 1
ATOM 1377 N N . ASN A 1 181 ? -10.532 -32.568 -11.113 1.00 39.72 181 ASN A N 1
ATOM 1378 C CA . ASN A 1 181 ? -11.626 -31.728 -10.639 1.00 39.72 181 ASN A CA 1
ATOM 1379 C C . ASN A 1 181 ? -11.084 -30.727 -9.622 1.00 39.72 181 ASN A C 1
ATOM 1381 O O . ASN A 1 181 ? -11.258 -30.903 -8.421 1.00 39.72 181 ASN A O 1
ATOM 1385 N N . GLY A 1 182 ? -10.408 -29.685 -10.119 1.00 47.44 182 GLY A N 1
ATOM 1386 C CA . GLY A 1 182 ? -10.205 -28.418 -9.405 1.00 47.44 182 GLY A CA 1
ATOM 1387 C C . GLY A 1 182 ? -9.694 -28.517 -7.964 1.00 47.44 182 GLY A C 1
ATOM 1388 O O . GLY A 1 182 ? -10.050 -27.667 -7.147 1.00 47.44 182 GLY A O 1
ATOM 1389 N N . ALA A 1 183 ? -8.901 -29.541 -7.631 1.00 49.78 183 ALA A N 1
ATOM 1390 C CA . ALA A 1 183 ? -8.290 -29.644 -6.316 1.00 49.78 183 ALA A CA 1
ATOM 1391 C C . ALA A 1 183 ? -7.399 -28.416 -6.120 1.00 49.78 183 ALA A C 1
ATOM 1393 O O . ALA A 1 183 ? -6.578 -28.087 -6.976 1.00 49.78 183 ALA A O 1
ATOM 1394 N N . ASN A 1 184 ? -7.626 -27.699 -5.024 1.00 55.56 184 ASN A N 1
ATOM 1395 C CA . ASN A 1 184 ? -6.938 -26.458 -4.726 1.00 55.56 184 ASN A CA 1
ATOM 1396 C C . ASN A 1 184 ? -5.441 -26.754 -4.558 1.00 55.56 184 ASN A C 1
ATOM 1398 O O . ASN A 1 184 ? -5.035 -27.225 -3.505 1.00 55.56 184 ASN A O 1
ATOM 1402 N N . ILE A 1 185 ? -4.636 -26.524 -5.601 1.00 59.06 185 ILE A N 1
ATOM 1403 C CA . ILE A 1 185 ? -3.199 -26.863 -5.650 1.00 59.06 185 ILE A CA 1
ATOM 1404 C C . ILE A 1 185 ? -2.460 -26.306 -4.417 1.00 59.06 185 ILE A C 1
ATOM 1406 O O . ILE A 1 185 ? -1.594 -26.978 -3.868 1.00 59.06 185 ILE A O 1
ATOM 1410 N N . SER A 1 186 ? -2.901 -25.149 -3.901 1.00 59.19 186 SER A N 1
ATOM 1411 C CA . SER A 1 186 ? -2.367 -24.497 -2.692 1.00 59.19 186 SER A CA 1
ATOM 1412 C C . SER A 1 186 ? -2.497 -25.297 -1.388 1.00 59.19 186 SER A C 1
ATOM 1414 O O . SER A 1 186 ? -1.839 -24.963 -0.404 1.00 59.19 186 SER A O 1
ATOM 1416 N N . GLN A 1 187 ? -3.337 -26.337 -1.344 1.00 65.12 187 GLN A N 1
ATOM 1417 C CA . GLN A 1 187 ? -3.537 -27.144 -0.135 1.00 65.12 187 GLN A CA 1
ATOM 1418 C C . GLN A 1 187 ? -2.463 -28.226 0.043 1.00 65.12 187 GLN A C 1
ATOM 1420 O O . GLN A 1 187 ? -2.312 -28.764 1.138 1.00 65.12 187 GLN A O 1
ATOM 1425 N N . TYR A 1 188 ? -1.715 -28.541 -1.016 1.00 76.94 188 TYR A N 1
ATOM 1426 C 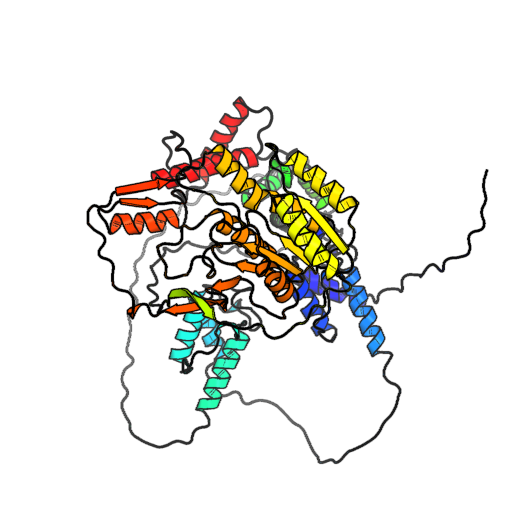CA . TYR A 1 188 ? -0.678 -29.569 -1.015 1.00 76.94 188 TYR A CA 1
ATOM 1427 C C . TYR A 1 188 ? 0.695 -28.917 -0.974 1.00 76.94 188 TYR A C 1
ATOM 1429 O O . TYR A 1 188 ? 1.402 -28.809 -1.976 1.00 76.94 188 TYR A O 1
ATOM 1437 N N . LYS A 1 189 ? 1.029 -28.419 0.212 1.00 76.94 189 LYS A N 1
ATOM 1438 C CA . LYS A 1 189 ? 2.219 -27.606 0.422 1.00 76.94 189 LYS A CA 1
ATOM 1439 C C . LYS A 1 189 ? 3.507 -28.417 0.376 1.00 76.94 189 LYS A C 1
ATOM 1441 O O . LYS A 1 189 ? 4.499 -27.892 -0.097 1.00 76.94 189 LYS A O 1
ATOM 1446 N N . THR A 1 190 ? 3.508 -29.684 0.789 1.00 84.81 190 THR A N 1
ATOM 1447 C CA . THR A 1 190 ? 4.737 -30.494 0.905 1.00 84.81 190 THR A CA 1
ATOM 1448 C C . THR A 1 190 ? 4.799 -31.655 -0.085 1.00 84.81 190 THR A C 1
ATOM 1450 O O . THR A 1 190 ? 3.753 -32.159 -0.506 1.00 84.81 190 THR A O 1
ATOM 1453 N N . ILE A 1 191 ? 6.004 -32.153 -0.401 1.00 81.44 191 ILE A N 1
ATOM 1454 C CA . ILE A 1 191 ? 6.183 -33.376 -1.212 1.00 81.44 191 ILE A CA 1
ATOM 1455 C C . ILE A 1 191 ? 5.364 -34.538 -0.625 1.00 81.44 191 ILE A C 1
ATOM 1457 O O . ILE A 1 191 ? 4.672 -35.259 -1.345 1.00 81.44 191 ILE A O 1
ATOM 1461 N N . GLY A 1 192 ? 5.374 -34.686 0.700 1.00 81.12 192 GLY A N 1
ATOM 1462 C CA . GLY A 1 192 ? 4.626 -35.705 1.430 1.00 81.12 192 GLY A CA 1
ATOM 1463 C C . GLY A 1 192 ? 3.122 -35.607 1.192 1.00 81.12 192 GLY A C 1
ATOM 1464 O O . GLY A 1 192 ? 2.487 -36.624 0.930 1.00 81.12 192 GLY A O 1
ATOM 1465 N N . SER A 1 193 ? 2.563 -34.393 1.164 1.00 81.62 193 SER A N 1
ATOM 1466 C CA . SER A 1 193 ? 1.139 -34.187 0.869 1.00 81.62 193 SER A CA 1
ATOM 1467 C C . SER A 1 193 ? 0.751 -34.615 -0.556 1.00 81.62 193 SER A C 1
ATOM 1469 O O . SER A 1 193 ? -0.361 -35.098 -0.776 1.00 81.62 193 SER A O 1
ATOM 1471 N N . ILE A 1 194 ? 1.683 -34.523 -1.513 1.00 81.44 194 ILE A N 1
ATOM 1472 C CA . ILE A 1 194 ? 1.511 -35.004 -2.892 1.00 81.44 194 ILE A CA 1
ATOM 1473 C C . ILE A 1 194 ? 1.589 -36.532 -2.939 1.00 81.44 194 ILE A C 1
ATOM 1475 O O . ILE A 1 194 ? 0.732 -37.176 -3.544 1.00 81.44 194 ILE A O 1
ATOM 1479 N N . VAL A 1 195 ? 2.577 -37.127 -2.266 1.00 81.62 195 VAL A N 1
ATOM 1480 C CA . VAL A 1 195 ? 2.709 -38.589 -2.144 1.00 81.62 195 VAL A CA 1
ATOM 1481 C C . VAL A 1 195 ? 1.456 -39.188 -1.502 1.00 81.62 195 VAL A C 1
ATOM 1483 O O . VAL A 1 195 ? 0.928 -40.193 -1.982 1.00 81.62 195 VAL A O 1
ATOM 1486 N N . ASP A 1 196 ? 0.933 -38.554 -0.455 1.00 82.25 196 ASP A N 1
ATOM 1487 C CA . ASP A 1 196 ? -0.277 -38.990 0.239 1.00 82.25 196 ASP A CA 1
ATOM 1488 C C . ASP A 1 196 ? -1.518 -38.866 -0.657 1.00 82.25 196 ASP A C 1
ATOM 1490 O O . ASP A 1 196 ? -2.336 -39.788 -0.692 1.00 82.25 196 ASP A O 1
ATOM 1494 N N . LEU A 1 197 ? -1.624 -37.798 -1.457 1.00 81.56 197 LEU A N 1
ATOM 1495 C CA . LEU A 1 197 ? -2.690 -37.628 -2.449 1.00 81.56 197 LEU A CA 1
ATOM 1496 C C . LEU A 1 197 ? -2.656 -38.708 -3.540 1.00 81.56 197 LEU A C 1
ATOM 1498 O O . LEU A 1 197 ? -3.697 -39.281 -3.887 1.00 81.56 197 LEU A O 1
ATOM 1502 N N . VAL A 1 198 ? -1.474 -38.999 -4.090 1.00 79.31 198 VAL A N 1
ATOM 1503 C CA . VAL A 1 198 ? -1.303 -40.038 -5.116 1.00 79.31 198 VAL A CA 1
ATOM 1504 C C . VAL A 1 198 ? -1.656 -41.404 -4.524 1.00 79.31 198 VAL A C 1
ATOM 1506 O O . VAL A 1 198 ? -2.431 -42.158 -5.114 1.00 79.31 198 VAL A O 1
ATOM 1509 N N . ASN A 1 199 ? -1.189 -41.696 -3.308 1.00 80.44 199 ASN A N 1
ATOM 1510 C CA . ASN A 1 199 ? -1.523 -42.925 -2.589 1.00 80.44 199 ASN A CA 1
ATOM 1511 C C . ASN A 1 199 ? -3.023 -43.045 -2.279 1.00 80.44 199 ASN A C 1
ATOM 1513 O O . ASN A 1 199 ? -3.595 -44.133 -2.387 1.00 80.44 199 ASN A O 1
ATOM 1517 N N . GLN A 1 200 ? -3.686 -41.947 -1.916 1.00 77.50 200 GLN A N 1
ATOM 1518 C CA . GLN A 1 200 ? -5.130 -41.912 -1.685 1.00 77.50 200 GLN A CA 1
ATOM 1519 C C . GLN A 1 200 ? -5.908 -42.180 -2.981 1.00 77.50 200 GLN A C 1
ATOM 1521 O O . GLN A 1 200 ? -6.857 -42.967 -2.979 1.00 77.50 200 GLN A O 1
ATOM 1526 N N . SER A 1 201 ? -5.459 -41.606 -4.098 1.00 75.88 201 SER A N 1
ATOM 1527 C CA . SER A 1 201 ? -6.051 -41.809 -5.427 1.00 75.88 201 SER A CA 1
ATOM 1528 C C . SER A 1 201 ? -5.885 -43.254 -5.920 1.00 75.88 201 SER A C 1
ATOM 1530 O O . SER A 1 201 ? -6.808 -43.836 -6.492 1.00 75.88 201 SER A O 1
ATOM 1532 N N . LEU A 1 202 ? -4.748 -43.889 -5.623 1.00 76.38 202 LEU A N 1
ATOM 1533 C CA . LEU A 1 202 ? -4.497 -45.304 -5.925 1.00 76.38 202 LEU A CA 1
ATOM 1534 C C . LEU A 1 202 ? -5.312 -46.261 -5.032 1.00 76.38 202 LEU A C 1
ATOM 1536 O O . LEU A 1 202 ? -5.745 -47.320 -5.493 1.00 76.38 202 LEU A O 1
ATOM 1540 N N . LYS A 1 203 ? -5.585 -45.890 -3.772 1.00 70.81 203 LYS A N 1
ATOM 1541 C CA . LYS A 1 203 ? -6.485 -46.638 -2.868 1.00 70.81 203 LYS A CA 1
ATOM 1542 C C . LYS A 1 203 ? -7.953 -46.580 -3.307 1.00 70.81 203 LYS A C 1
ATOM 1544 O O . LYS A 1 203 ? -8.682 -47.560 -3.161 1.00 70.81 203 LYS A O 1
ATOM 1549 N N . LEU A 1 204 ? -8.380 -45.458 -3.884 1.00 62.31 204 LEU A N 1
ATOM 1550 C CA . LEU A 1 204 ? -9.728 -45.300 -4.442 1.00 62.31 204 LEU A CA 1
ATOM 1551 C C . LEU A 1 204 ? -9.926 -46.144 -5.712 1.00 62.31 204 LEU A C 1
ATOM 1553 O O . LEU A 1 204 ? -11.004 -46.689 -5.916 1.00 62.31 204 LEU A O 1
ATOM 1557 N N . LYS A 1 205 ? -8.873 -46.353 -6.513 1.00 56.81 205 LYS A N 1
ATOM 1558 C CA . LYS A 1 205 ? -8.916 -47.232 -7.699 1.00 56.81 205 LYS A CA 1
ATOM 1559 C C . LYS A 1 205 ? -8.815 -48.727 -7.388 1.00 56.81 205 LYS A C 1
ATOM 1561 O O . LYS A 1 205 ? -9.277 -49.541 -8.179 1.00 56.81 205 LYS A O 1
ATOM 1566 N N . SER A 1 206 ? -8.233 -49.113 -6.251 1.00 49.38 206 SER A N 1
ATOM 1567 C CA . SER A 1 206 ? -8.109 -50.525 -5.848 1.00 49.38 206 SER A CA 1
ATOM 1568 C C . SER A 1 206 ? -9.348 -51.092 -5.137 1.00 49.38 206 SER A C 1
ATOM 1570 O O . SER A 1 206 ? -9.347 -52.264 -4.760 1.00 49.38 206 SER A O 1
ATOM 1572 N N . SER A 1 207 ? -10.416 -50.299 -4.984 1.00 39.28 207 SER A N 1
ATOM 1573 C CA . SER A 1 207 ? -11.658 -50.688 -4.298 1.00 39.28 207 SER A CA 1
ATOM 1574 C C . SER A 1 207 ? -12.896 -50.832 -5.204 1.00 39.28 207 SER A C 1
ATOM 1576 O O . SER A 1 207 ? -13.995 -51.049 -4.692 1.00 39.28 207 SER A O 1
ATOM 1578 N N . GLU A 1 208 ? -12.744 -50.835 -6.535 1.00 31.80 208 GLU A N 1
ATOM 1579 C CA . GLU A 1 208 ? -13.830 -51.198 -7.462 1.00 31.80 208 GLU A CA 1
ATOM 1580 C C . GLU A 1 208 ? -13.766 -52.674 -7.918 1.00 31.80 208 GLU A C 1
ATOM 1582 O O . GLU A 1 208 ? -12.686 -53.196 -8.213 1.00 31.80 208 GLU A O 1
ATOM 1587 N N . PRO A 1 209 ? -14.909 -53.385 -8.006 1.00 28.22 209 PRO A N 1
ATOM 1588 C CA . PRO A 1 209 ? -14.956 -54.750 -8.509 1.00 28.22 209 PRO A CA 1
ATOM 1589 C C . PRO A 1 209 ? -14.836 -54.809 -10.039 1.00 28.22 209 PRO A C 1
ATOM 1591 O O . PRO A 1 209 ? -15.468 -54.059 -10.780 1.00 28.22 209 PRO A O 1
ATOM 1594 N N . VAL A 1 210 ? -14.060 -55.793 -10.490 1.00 26.88 210 VAL A N 1
ATOM 1595 C CA . VAL A 1 210 ? -13.803 -56.162 -11.887 1.00 26.88 210 VAL A CA 1
ATOM 1596 C C . VAL A 1 210 ? -15.099 -56.447 -12.655 1.00 26.88 210 VAL A C 1
ATOM 1598 O O . VAL A 1 210 ? -15.910 -57.269 -12.224 1.00 26.88 210 VAL A O 1
ATOM 1601 N N . ASN A 1 211 ? -15.226 -55.886 -13.862 1.00 26.14 211 ASN A N 1
ATOM 1602 C CA . ASN A 1 211 ? -16.005 -56.506 -14.929 1.00 26.14 211 ASN A CA 1
ATOM 1603 C C . ASN A 1 211 ? -15.281 -56.420 -16.283 1.00 26.14 211 ASN A C 1
ATOM 1605 O O . ASN A 1 211 ? -14.561 -55.473 -16.580 1.00 26.14 211 ASN A O 1
ATOM 1609 N N . ALA A 1 212 ? -15.429 -57.500 -17.041 1.00 25.09 212 ALA A N 1
ATOM 1610 C CA . ALA A 1 212 ? -14.520 -58.016 -18.056 1.00 25.09 212 ALA A CA 1
ATOM 1611 C C . ALA A 1 212 ? -14.568 -57.338 -19.441 1.00 25.09 212 ALA A C 1
ATOM 1613 O O . ALA A 1 212 ? -15.626 -56.897 -19.883 1.00 25.09 212 ALA A O 1
ATOM 1614 N N . GLY A 1 213 ? -13.460 -57.450 -20.196 1.00 22.64 213 GLY A N 1
ATOM 1615 C CA . GLY A 1 213 ? -13.502 -57.471 -21.666 1.00 22.64 213 GLY A CA 1
ATOM 1616 C C . GLY A 1 213 ? -12.194 -57.163 -22.415 1.00 22.64 213 GLY A C 1
ATOM 1617 O O . GLY A 1 213 ? -11.963 -56.003 -22.707 1.00 22.64 213 GLY A O 1
ATOM 1618 N N . PHE A 1 214 ? -11.454 -58.224 -22.804 1.00 22.78 214 PHE A N 1
ATOM 1619 C CA . PHE A 1 214 ? -10.561 -58.380 -23.991 1.00 22.78 214 PHE A CA 1
ATOM 1620 C C . PHE A 1 214 ? -9.412 -57.361 -24.233 1.00 22.78 214 PHE A C 1
ATOM 1622 O O . PHE A 1 214 ? -9.650 -56.173 -24.328 1.00 22.78 214 PHE A O 1
ATOM 1629 N N . GLY A 1 215 ? -8.137 -57.693 -24.484 1.00 22.14 215 GLY A N 1
ATOM 1630 C CA . GLY A 1 215 ? -7.438 -58.942 -24.802 1.00 22.14 215 GLY A CA 1
ATOM 1631 C C . GLY A 1 215 ? -6.454 -58.759 -25.986 1.00 22.14 215 GLY A C 1
ATOM 1632 O O . GLY A 1 215 ? -6.923 -58.555 -27.098 1.00 22.14 215 GLY A O 1
ATOM 1633 N N . ILE A 1 216 ? -5.147 -59.008 -25.732 1.00 23.80 216 ILE A N 1
ATOM 1634 C CA . ILE A 1 216 ? -4.039 -59.460 -26.638 1.00 23.80 216 ILE A CA 1
ATOM 1635 C C . ILE A 1 216 ? -3.499 -58.416 -27.673 1.00 23.80 216 ILE A C 1
ATOM 1637 O O . ILE A 1 216 ? -4.294 -57.733 -28.295 1.00 23.80 216 ILE A O 1
ATOM 1641 N N . THR A 1 217 ? -2.196 -58.177 -27.944 1.00 24.19 217 THR A N 1
ATOM 1642 C CA . THR A 1 217 ? -0.951 -58.995 -27.966 1.00 24.19 217 THR A CA 1
ATOM 1643 C C . THR A 1 217 ? 0.353 -58.183 -27.789 1.00 24.19 217 THR A C 1
ATOM 1645 O O . THR A 1 217 ? 0.481 -57.082 -28.314 1.00 24.19 217 THR A O 1
ATOM 1648 N N . ASN A 1 218 ? 1.352 -58.822 -27.161 1.00 24.30 218 ASN A N 1
ATOM 1649 C CA . ASN A 1 218 ? 2.793 -58.501 -27.161 1.00 24.30 218 ASN A CA 1
ATOM 1650 C C . ASN A 1 218 ? 3.410 -58.419 -28.571 1.00 24.30 218 ASN A C 1
ATOM 1652 O O . ASN A 1 218 ? 2.988 -59.188 -29.431 1.00 24.30 218 ASN A O 1
ATOM 1656 N N . SER A 1 219 ? 4.515 -57.669 -28.733 1.00 23.86 219 SER A N 1
ATOM 1657 C CA . SER A 1 219 ? 5.844 -58.255 -29.034 1.00 23.86 219 SER A CA 1
ATOM 1658 C C . SER A 1 219 ? 6.929 -57.217 -29.385 1.00 23.86 219 SER A C 1
ATOM 1660 O O . SER A 1 219 ? 6.715 -56.393 -30.269 1.00 23.86 219 SER A O 1
ATOM 1662 N N . ASN A 1 220 ? 8.112 -57.418 -28.784 1.00 24.31 220 ASN A N 1
ATOM 1663 C CA . ASN A 1 220 ? 9.477 -57.262 -29.329 1.00 24.31 220 ASN A CA 1
ATOM 1664 C C . ASN A 1 220 ? 10.403 -56.223 -28.673 1.00 24.31 220 ASN A C 1
ATOM 1666 O O . ASN A 1 220 ? 10.385 -55.033 -28.964 1.00 24.31 220 ASN A O 1
ATOM 1670 N N . ILE A 1 221 ? 11.277 -56.788 -27.837 1.00 25.09 221 ILE A N 1
ATOM 1671 C CA . ILE A 1 221 ? 12.671 -56.407 -27.602 1.00 25.09 221 ILE A CA 1
ATOM 1672 C C . ILE A 1 221 ? 13.465 -56.734 -28.876 1.00 25.09 221 ILE A C 1
ATOM 1674 O O . ILE A 1 221 ? 13.269 -57.821 -29.413 1.00 25.09 221 ILE A O 1
ATOM 1678 N N . ASP A 1 222 ? 14.352 -55.837 -29.323 1.00 21.70 222 ASP A N 1
ATOM 1679 C CA . ASP A 1 222 ? 15.732 -56.197 -29.694 1.00 21.70 222 ASP A CA 1
ATOM 1680 C C . ASP A 1 222 ? 16.615 -54.980 -30.057 1.00 21.70 222 ASP A C 1
ATOM 1682 O O . ASP A 1 222 ? 16.310 -54.214 -30.964 1.00 21.70 222 ASP A O 1
ATOM 1686 N N . ASN A 1 223 ? 17.753 -54.925 -29.351 1.00 22.14 223 ASN A N 1
ATOM 1687 C CA . ASN A 1 223 ? 19.133 -54.721 -29.820 1.00 22.14 223 ASN A CA 1
ATOM 1688 C C . ASN A 1 223 ? 19.692 -53.360 -30.297 1.00 22.14 223 ASN A C 1
ATOM 1690 O O . ASN A 1 223 ? 19.277 -52.797 -31.299 1.00 22.14 223 ASN A O 1
ATOM 1694 N N . PHE A 1 224 ? 20.785 -52.997 -29.593 1.00 21.05 224 PHE A N 1
ATOM 1695 C CA . PHE A 1 224 ? 22.111 -52.545 -30.063 1.00 21.05 224 PHE A CA 1
ATOM 1696 C C . PHE A 1 224 ? 22.195 -51.371 -31.061 1.00 21.05 224 PHE A C 1
ATOM 1698 O O . PHE A 1 224 ? 21.748 -51.469 -32.191 1.00 21.05 224 PHE A O 1
ATOM 1705 N N . GLU A 1 225 ? 22.956 -50.325 -30.719 1.00 22.11 225 GLU A N 1
ATOM 1706 C CA . GLU A 1 225 ? 24.387 -50.244 -31.067 1.00 22.11 225 GLU A CA 1
ATOM 1707 C C . GLU A 1 225 ? 25.051 -48.993 -30.464 1.00 22.11 225 GLU A C 1
ATOM 1709 O O . GLU A 1 225 ? 24.586 -47.862 -30.578 1.00 22.11 225 GLU A O 1
ATOM 1714 N N . THR A 1 226 ? 26.185 -49.239 -29.813 1.00 20.30 226 THR A N 1
ATOM 1715 C CA . THR A 1 226 ? 27.184 -48.265 -29.387 1.00 20.30 226 THR A CA 1
ATOM 1716 C C . THR A 1 226 ? 28.055 -47.897 -30.589 1.00 20.30 226 THR A C 1
ATOM 1718 O O . THR A 1 226 ? 28.607 -48.792 -31.228 1.00 20.30 226 THR A O 1
ATOM 1721 N N . THR A 1 227 ? 28.294 -46.608 -30.837 1.00 21.48 227 THR A N 1
ATOM 1722 C CA . THR A 1 227 ? 29.396 -46.171 -31.711 1.00 21.48 227 THR A CA 1
ATOM 1723 C C . THR A 1 227 ? 30.271 -45.132 -31.025 1.00 21.48 227 THR A C 1
ATOM 1725 O O . THR A 1 227 ? 29.806 -44.144 -30.470 1.00 21.48 227 THR A O 1
ATOM 1728 N N . THR A 1 228 ? 31.564 -45.429 -31.061 1.00 19.39 228 THR A N 1
ATOM 1729 C CA . THR A 1 228 ? 32.718 -44.761 -30.461 1.00 19.39 228 THR A CA 1
ATOM 1730 C C . THR A 1 228 ? 33.458 -43.942 -31.515 1.00 19.39 228 THR A C 1
ATOM 1732 O O . THR A 1 228 ? 33.618 -44.453 -32.612 1.00 19.39 228 THR A O 1
ATOM 1735 N N . TYR A 1 229 ? 34.018 -42.774 -31.164 1.00 22.50 229 TYR A N 1
ATOM 1736 C CA . TYR A 1 229 ? 35.240 -42.179 -31.761 1.00 22.50 229 TYR A CA 1
ATOM 1737 C C . TYR A 1 229 ? 35.830 -41.171 -30.743 1.00 22.50 229 TYR A C 1
ATOM 1739 O O . TYR A 1 229 ? 35.162 -40.216 -30.382 1.00 22.50 229 TYR A O 1
ATOM 1747 N N . LYS A 1 230 ? 36.916 -41.481 -30.013 1.00 20.73 230 LYS A N 1
ATOM 1748 C CA . LYS A 1 230 ? 38.359 -41.263 -30.300 1.00 20.73 230 LYS A CA 1
ATOM 1749 C C . LYS A 1 230 ? 38.808 -39.801 -30.515 1.00 20.73 230 LYS A C 1
ATOM 1751 O O . LYS A 1 230 ? 38.654 -39.283 -31.611 1.00 20.73 230 LYS A O 1
ATOM 1756 N N . ALA A 1 231 ? 39.570 -39.273 -29.549 1.00 21.94 231 ALA A N 1
ATOM 1757 C CA . ALA A 1 231 ? 40.743 -38.395 -29.734 1.00 21.94 231 ALA A CA 1
ATOM 1758 C C . ALA A 1 231 ? 41.598 -38.454 -28.442 1.00 21.94 231 ALA A C 1
ATOM 1760 O O . ALA A 1 231 ? 41.131 -38.099 -27.372 1.00 21.94 231 ALA A O 1
ATOM 1761 N N . GLN A 1 232 ? 42.653 -39.271 -28.399 1.00 23.72 232 GLN A N 1
ATOM 1762 C CA . GLN A 1 232 ? 44.070 -38.921 -28.609 1.00 23.72 232 GLN A CA 1
ATOM 1763 C C . GLN A 1 232 ? 44.701 -38.008 -27.543 1.00 23.72 232 GLN A C 1
ATOM 1765 O O . GLN A 1 232 ? 44.607 -36.790 -27.566 1.00 23.72 232 GLN A O 1
ATOM 1770 N N . SER A 1 233 ? 45.435 -38.685 -26.659 1.00 21.84 233 SER A N 1
ATOM 1771 C CA . SER A 1 233 ? 46.435 -38.192 -25.719 1.00 21.84 233 SER A CA 1
ATOM 1772 C C . SER A 1 233 ? 47.689 -37.642 -26.407 1.00 21.84 233 SER A C 1
ATOM 1774 O O . SER A 1 233 ? 48.233 -38.300 -27.298 1.00 21.84 233 SER A O 1
ATOM 1776 N N . GLY A 1 234 ? 48.236 -36.552 -25.870 1.00 24.06 234 GLY A N 1
ATOM 1777 C CA . GLY A 1 234 ? 49.641 -36.167 -25.998 1.00 24.06 234 GLY A CA 1
ATOM 1778 C C . GLY A 1 234 ? 50.232 -35.951 -24.604 1.00 24.06 234 GLY A C 1
ATOM 1779 O O . GLY A 1 234 ? 49.745 -35.116 -23.854 1.00 24.06 234 GLY A O 1
ATOM 1780 N N . LYS A 1 235 ? 51.235 -36.758 -24.243 1.00 22.56 235 LYS A N 1
ATOM 1781 C CA . LYS A 1 235 ? 52.056 -36.630 -23.031 1.00 22.56 235 LYS A CA 1
ATOM 1782 C C . LYS A 1 235 ? 53.249 -35.728 -23.331 1.00 22.56 235 LYS A C 1
ATOM 1784 O O . LYS A 1 235 ? 53.915 -35.992 -24.325 1.00 22.56 235 LYS A O 1
ATOM 1789 N N . GLU A 1 236 ? 53.625 -34.865 -22.393 1.00 23.39 236 GLU A N 1
ATOM 1790 C CA . GLU A 1 236 ? 55.031 -34.525 -22.150 1.00 23.39 236 GLU A CA 1
ATOM 1791 C C . GLU A 1 236 ? 55.314 -34.504 -20.643 1.00 23.39 236 GLU A C 1
ATOM 1793 O O . GLU A 1 236 ? 54.460 -34.168 -19.826 1.00 23.39 236 GLU A O 1
ATOM 1798 N N . ALA A 1 237 ? 56.505 -34.984 -20.296 1.00 21.30 237 ALA A N 1
ATOM 1799 C CA . ALA A 1 237 ? 56.992 -35.242 -18.953 1.00 21.30 237 ALA A CA 1
ATOM 1800 C C . ALA A 1 237 ? 58.333 -34.528 -18.758 1.00 21.30 237 ALA A C 1
ATOM 1802 O O . ALA A 1 237 ? 59.137 -34.468 -19.684 1.00 21.30 237 ALA A O 1
ATOM 1803 N N . GLY A 1 238 ? 58.593 -34.092 -17.530 1.00 22.08 238 GLY A N 1
ATOM 1804 C CA . GLY A 1 238 ? 59.896 -33.640 -17.043 1.00 22.08 238 GLY A CA 1
ATOM 1805 C C . GLY A 1 238 ? 59.692 -32.736 -15.826 1.00 22.08 238 GLY A C 1
ATOM 1806 O O . GLY A 1 238 ? 58.724 -31.995 -15.775 1.00 22.08 238 GLY A O 1
ATOM 1807 N N . GLU A 1 239 ? 60.497 -32.732 -14.776 1.00 22.69 239 GLU A N 1
ATOM 1808 C CA . GLU A 1 239 ? 61.617 -33.558 -14.348 1.00 22.69 239 GLU A CA 1
ATOM 1809 C C . GLU A 1 239 ? 61.837 -33.145 -12.879 1.00 22.69 239 GLU A C 1
ATOM 1811 O O . GLU A 1 239 ? 61.764 -31.965 -12.537 1.00 22.69 239 GLU A O 1
ATOM 1816 N N . ARG A 1 240 ? 62.015 -34.109 -11.971 1.00 21.73 240 ARG A N 1
ATOM 1817 C CA . ARG A 1 240 ? 62.229 -33.837 -10.542 1.00 21.73 240 ARG A CA 1
ATOM 1818 C C . ARG A 1 240 ? 63.679 -33.418 -10.318 1.00 21.73 240 ARG A C 1
ATOM 1820 O O . ARG A 1 240 ? 64.575 -34.215 -10.577 1.00 21.73 240 ARG A O 1
ATOM 1827 N N . VAL A 1 241 ? 63.900 -32.258 -9.703 1.00 25.11 241 VAL A N 1
ATOM 1828 C CA . VAL A 1 241 ? 65.168 -31.934 -9.036 1.00 25.11 241 VAL A CA 1
ATOM 1829 C C . VAL A 1 241 ? 64.867 -31.541 -7.599 1.00 25.11 241 VAL A C 1
ATOM 1831 O O . VAL A 1 241 ? 64.222 -30.533 -7.329 1.00 25.11 241 VAL A O 1
ATOM 1834 N N . GLY A 1 242 ? 65.307 -32.387 -6.670 1.00 24.50 242 GLY A N 1
ATOM 1835 C CA . GLY A 1 242 ? 65.299 -32.078 -5.251 1.00 24.50 242 GLY A CA 1
ATOM 1836 C C . GLY A 1 242 ? 66.499 -31.213 -4.890 1.00 24.50 242 GLY A C 1
ATOM 1837 O O . GLY A 1 242 ? 67.618 -31.498 -5.308 1.00 24.50 242 GLY A O 1
ATOM 1838 N N . ASN A 1 243 ? 66.269 -30.214 -4.045 1.00 25.33 243 ASN A N 1
ATOM 1839 C CA . ASN A 1 243 ? 67.291 -29.727 -3.136 1.00 25.33 243 ASN A CA 1
ATOM 1840 C C . ASN A 1 243 ? 66.629 -29.315 -1.819 1.00 25.33 243 ASN A C 1
ATOM 1842 O O . ASN A 1 243 ? 65.719 -28.493 -1.788 1.00 25.33 243 ASN A O 1
ATOM 1846 N N . LYS A 1 244 ? 67.087 -29.939 -0.732 1.00 24.20 244 LYS A N 1
ATOM 1847 C CA . LYS A 1 244 ? 66.901 -29.450 0.635 1.00 24.20 244 LYS A CA 1
ATOM 1848 C C . LYS A 1 244 ? 67.716 -28.163 0.784 1.00 24.20 244 LYS A C 1
ATOM 1850 O O . LYS A 1 244 ? 68.832 -28.140 0.274 1.00 24.20 244 LYS A O 1
ATOM 1855 N N . VAL A 1 245 ? 67.212 -27.186 1.543 1.00 24.17 245 VAL A N 1
ATOM 1856 C CA . VAL A 1 245 ? 67.874 -26.581 2.723 1.00 24.17 245 VAL A CA 1
ATOM 1857 C C . VAL A 1 245 ? 67.107 -25.325 3.196 1.00 24.17 245 VAL A C 1
ATOM 1859 O O . VAL A 1 245 ? 66.729 -24.481 2.396 1.00 24.17 245 VAL A O 1
ATOM 1862 N N . GLU A 1 246 ? 66.932 -25.274 4.523 1.00 22.39 246 GLU A N 1
ATOM 1863 C CA . GLU A 1 246 ? 66.686 -24.133 5.431 1.00 22.39 246 GLU A CA 1
ATOM 1864 C C . GLU A 1 246 ? 65.337 -23.386 5.434 1.00 22.39 246 GLU A C 1
ATOM 1866 O O . GLU A 1 246 ? 65.044 -22.501 4.640 1.00 22.39 246 GLU A O 1
ATOM 1871 N N . VAL A 1 247 ? 64.553 -23.704 6.472 1.00 24.05 247 VAL A N 1
ATOM 1872 C CA . VAL A 1 247 ? 63.359 -22.989 6.934 1.00 24.05 247 VAL A CA 1
ATOM 1873 C C . VAL A 1 247 ? 63.790 -21.780 7.774 1.00 24.05 247 VAL A C 1
ATOM 1875 O O . VAL A 1 247 ? 64.322 -21.945 8.874 1.00 24.05 247 VAL A O 1
ATOM 1878 N N . HIS A 1 248 ? 63.528 -20.569 7.275 1.00 28.50 248 HIS A N 1
ATOM 1879 C CA . HIS A 1 248 ? 63.596 -19.321 8.040 1.00 28.50 248 HIS A CA 1
ATOM 1880 C C . HIS A 1 248 ? 62.199 -18.925 8.559 1.00 28.50 248 HIS A C 1
ATOM 1882 O O . HIS A 1 248 ? 61.215 -18.925 7.825 1.00 28.50 248 HIS A O 1
ATOM 1888 N N . ARG A 1 249 ? 62.131 -18.593 9.854 1.00 32.84 249 ARG A N 1
ATOM 1889 C CA . ARG A 1 249 ? 60.941 -18.348 10.697 1.00 32.84 249 ARG A CA 1
ATOM 1890 C C . ARG A 1 249 ? 60.191 -17.011 10.456 1.00 32.84 249 ARG A C 1
ATOM 1892 O O . ARG A 1 249 ? 59.585 -16.503 11.389 1.00 32.84 249 ARG A O 1
ATOM 1899 N N . GLU A 1 250 ? 60.195 -16.438 9.252 1.00 32.69 250 GLU A N 1
ATOM 1900 C CA . GLU A 1 250 ? 59.558 -15.121 8.981 1.00 32.69 250 GLU A CA 1
ATOM 1901 C C . GLU A 1 250 ? 58.278 -15.169 8.113 1.00 32.69 250 GLU A C 1
ATOM 1903 O O . GLU A 1 250 ? 57.655 -14.136 7.892 1.00 32.69 250 GLU A O 1
ATOM 1908 N N . ASN A 1 251 ? 57.826 -16.348 7.665 1.00 43.50 251 ASN A N 1
ATOM 1909 C CA . ASN A 1 251 ? 56.811 -16.465 6.599 1.00 43.50 251 ASN A CA 1
ATOM 1910 C C . ASN A 1 251 ? 55.355 -16.758 7.030 1.00 43.50 251 ASN A C 1
ATOM 1912 O O . ASN A 1 251 ? 54.520 -16.954 6.155 1.00 43.50 251 ASN A O 1
ATOM 1916 N N . ASN A 1 252 ? 55.007 -16.782 8.323 1.00 56.28 252 ASN A N 1
ATOM 1917 C CA . ASN A 1 252 ? 53.657 -17.219 8.732 1.00 56.28 252 ASN A CA 1
ATOM 1918 C C . ASN A 1 252 ? 52.563 -16.134 8.643 1.00 56.28 252 ASN A C 1
ATOM 1920 O O . ASN A 1 252 ? 51.411 -16.479 8.429 1.00 56.28 252 ASN A O 1
ATOM 1924 N N . GLU A 1 253 ? 52.878 -14.840 8.791 1.00 56.19 253 GLU A N 1
ATOM 1925 C CA . GLU A 1 253 ? 51.843 -13.781 8.746 1.00 56.19 253 GLU A CA 1
ATOM 1926 C C . GLU A 1 253 ? 51.436 -13.399 7.315 1.00 56.19 253 GLU A C 1
ATOM 1928 O O . GLU A 1 253 ? 50.255 -13.190 7.054 1.00 56.19 253 GLU A O 1
ATOM 1933 N N . LYS A 1 254 ? 52.386 -13.362 6.371 1.00 60.00 254 LYS A N 1
ATOM 1934 C CA . LYS A 1 254 ? 52.095 -13.012 4.969 1.00 60.00 254 LYS A CA 1
ATOM 1935 C C . LYS A 1 254 ? 51.299 -14.088 4.226 1.00 60.00 254 LYS A C 1
ATOM 1937 O O . LYS A 1 254 ? 50.444 -13.744 3.422 1.00 60.00 254 LYS A O 1
ATOM 1942 N N . ASP A 1 255 ? 51.550 -15.365 4.519 1.00 74.69 255 ASP A N 1
ATOM 1943 C CA . ASP A 1 255 ? 50.807 -16.494 3.931 1.00 74.69 255 ASP A CA 1
ATOM 1944 C C . ASP A 1 255 ? 49.347 -16.535 4.419 1.00 74.69 255 ASP A C 1
ATOM 1946 O O . ASP A 1 255 ? 48.441 -16.908 3.680 1.00 74.69 255 ASP A O 1
ATOM 1950 N N . VAL A 1 256 ? 49.100 -16.106 5.661 1.00 79.88 256 VAL A N 1
ATOM 1951 C CA . VAL A 1 256 ? 47.743 -15.986 6.214 1.00 79.88 256 VAL A CA 1
ATOM 1952 C C . VAL A 1 256 ? 46.995 -14.818 5.581 1.00 79.88 256 VAL A C 1
ATOM 1954 O O . VAL A 1 256 ? 45.846 -14.978 5.181 1.00 79.88 256 VAL A O 1
ATOM 1957 N N . GLU A 1 257 ? 47.644 -13.661 5.461 1.00 83.69 257 GLU A N 1
ATOM 1958 C CA . GLU A 1 257 ? 47.055 -12.476 4.835 1.00 83.69 257 GLU A CA 1
ATOM 1959 C C . GLU A 1 257 ? 46.638 -12.744 3.381 1.00 83.69 257 GLU A C 1
ATOM 1961 O O . GLU A 1 257 ? 45.490 -12.491 3.026 1.00 83.69 257 GLU A O 1
ATOM 1966 N N . GLU A 1 258 ? 47.517 -13.339 2.570 1.00 83.88 258 GLU A N 1
ATOM 1967 C CA . GLU A 1 258 ? 47.232 -13.652 1.163 1.00 83.88 258 GLU A CA 1
ATOM 1968 C C . GLU A 1 258 ? 46.019 -14.583 1.011 1.00 83.88 258 GLU A C 1
ATOM 1970 O O . GLU A 1 258 ? 45.119 -14.318 0.215 1.00 83.88 258 GLU A O 1
ATOM 1975 N N . LYS A 1 259 ? 45.928 -15.619 1.849 1.00 81.69 259 LYS A N 1
ATOM 1976 C CA . LYS A 1 259 ? 44.816 -16.581 1.828 1.00 81.69 259 LYS A CA 1
ATOM 1977 C C . LYS A 1 259 ? 43.497 -16.004 2.336 1.00 81.69 259 LYS A C 1
ATOM 1979 O O . LYS A 1 259 ? 42.437 -16.378 1.838 1.00 81.69 259 LYS A O 1
ATOM 1984 N N . VAL A 1 260 ? 43.531 -15.120 3.335 1.00 84.12 260 VAL A N 1
ATOM 1985 C CA . VAL A 1 260 ? 42.322 -14.427 3.812 1.00 84.12 260 VAL A CA 1
ATOM 1986 C C . VAL A 1 260 ? 41.783 -13.516 2.709 1.00 84.12 260 VAL A C 1
ATOM 1988 O O . VAL A 1 260 ? 40.585 -13.541 2.430 1.00 84.12 260 VAL A O 1
ATOM 1991 N N . LEU A 1 261 ? 42.661 -12.763 2.038 1.00 86.31 261 LEU A N 1
ATOM 1992 C CA . LEU A 1 261 ? 42.280 -11.909 0.912 1.00 86.31 261 LEU A CA 1
ATOM 1993 C C . LEU A 1 261 ? 41.750 -12.726 -0.275 1.00 86.31 261 LEU A C 1
ATOM 1995 O O . LEU A 1 261 ? 40.772 -12.317 -0.895 1.00 86.31 261 LEU A O 1
ATOM 1999 N N . GLU A 1 262 ? 42.329 -13.896 -0.554 1.00 84.25 262 GLU A N 1
ATOM 2000 C CA . GLU A 1 262 ? 41.851 -14.820 -1.592 1.00 84.25 262 GLU A CA 1
ATOM 2001 C C . GLU A 1 262 ? 40.418 -15.307 -1.317 1.00 84.25 262 GLU A C 1
ATOM 2003 O O . GLU A 1 262 ? 39.566 -15.234 -2.199 1.00 84.25 262 GLU A O 1
ATOM 2008 N N . ILE A 1 263 ? 40.113 -15.719 -0.081 1.00 83.38 263 ILE A N 1
ATOM 2009 C CA . ILE A 1 263 ? 38.768 -16.180 0.312 1.00 83.38 263 ILE A CA 1
ATOM 2010 C C . ILE A 1 263 ? 37.740 -15.047 0.214 1.00 83.38 263 ILE A C 1
ATOM 2012 O O . ILE A 1 263 ? 36.627 -15.248 -0.279 1.00 83.38 263 ILE A O 1
ATOM 2016 N N . ILE A 1 264 ? 38.103 -13.843 0.665 1.00 83.44 264 ILE A N 1
ATOM 2017 C CA . ILE A 1 264 ? 37.220 -12.674 0.567 1.00 83.44 264 ILE A CA 1
ATOM 2018 C C . ILE A 1 264 ? 36.993 -12.315 -0.907 1.00 83.44 264 ILE A C 1
ATOM 2020 O O . ILE A 1 264 ? 35.852 -12.073 -1.300 1.00 83.44 264 ILE A O 1
ATOM 2024 N N . SER A 1 265 ? 38.040 -12.329 -1.733 1.00 84.62 265 SER A N 1
ATOM 2025 C CA . SER A 1 265 ? 37.967 -12.109 -3.184 1.00 84.62 265 SER A CA 1
ATOM 2026 C C . SER A 1 265 ? 37.039 -13.119 -3.869 1.00 84.62 265 SER A C 1
ATOM 2028 O O . SER A 1 265 ? 36.145 -12.728 -4.620 1.00 84.62 265 SER A O 1
ATOM 2030 N N . GLU A 1 266 ? 37.159 -14.407 -3.545 1.00 82.25 266 GLU A N 1
ATOM 2031 C CA . GLU A 1 266 ? 36.345 -15.476 -4.133 1.00 82.25 266 GLU A CA 1
ATOM 2032 C C . GLU A 1 266 ? 34.849 -15.318 -3.816 1.00 82.25 266 GLU A C 1
ATOM 2034 O O . GLU A 1 266 ? 34.006 -15.442 -4.711 1.00 82.25 266 GLU A O 1
ATOM 2039 N N . ILE A 1 267 ? 34.518 -14.980 -2.565 1.00 78.62 267 ILE A N 1
ATOM 2040 C CA . ILE A 1 267 ? 33.132 -14.804 -2.103 1.00 78.62 267 ILE A CA 1
ATOM 2041 C C . ILE A 1 267 ? 32.518 -13.501 -2.622 1.00 78.62 267 ILE A C 1
ATOM 2043 O O . ILE A 1 267 ? 31.341 -13.457 -2.987 1.00 78.62 267 ILE A O 1
ATOM 2047 N N . THR A 1 268 ? 33.291 -12.417 -2.631 1.00 78.94 268 THR A N 1
ATOM 2048 C CA . THR A 1 268 ? 32.781 -11.081 -2.981 1.00 78.94 268 THR A CA 1
ATOM 2049 C C . THR A 1 268 ? 32.899 -10.754 -4.463 1.00 78.94 268 THR A C 1
ATOM 2051 O O . THR A 1 268 ? 32.240 -9.828 -4.938 1.00 78.94 268 THR A O 1
ATOM 2054 N N . LYS A 1 269 ? 33.717 -11.510 -5.204 1.00 82.00 269 LYS A N 1
ATOM 2055 C CA . LYS A 1 269 ? 34.081 -11.237 -6.600 1.00 82.00 269 LYS A CA 1
ATOM 2056 C C . LYS A 1 269 ? 34.722 -9.857 -6.787 1.00 82.00 269 LYS A C 1
ATOM 2058 O O . LYS A 1 269 ? 34.599 -9.247 -7.858 1.00 82.00 269 LYS A O 1
ATOM 2063 N N . TYR A 1 270 ? 35.367 -9.335 -5.744 1.00 82.62 270 TYR A N 1
ATOM 2064 C CA . TYR A 1 270 ? 36.272 -8.195 -5.850 1.00 82.62 270 TYR A CA 1
ATOM 2065 C C . TYR A 1 270 ? 37.687 -8.705 -6.132 1.00 82.62 270 TYR A C 1
ATOM 2067 O O . TYR A 1 270 ? 38.111 -9.638 -5.460 1.00 82.62 270 TYR A O 1
ATOM 2075 N N . PRO A 1 271 ? 38.431 -8.101 -7.076 1.00 81.69 271 PRO A N 1
ATOM 2076 C CA . PRO A 1 271 ? 39.846 -8.407 -7.256 1.00 81.69 271 PRO A CA 1
ATOM 2077 C C . PRO A 1 271 ? 40.605 -8.252 -5.932 1.00 81.69 271 PRO A C 1
ATOM 2079 O O . PRO A 1 271 ? 40.383 -7.277 -5.207 1.00 81.69 271 PRO A O 1
ATOM 2082 N N . ALA A 1 272 ? 41.500 -9.191 -5.617 1.00 84.62 272 ALA A N 1
ATOM 2083 C CA . ALA A 1 272 ? 42.262 -9.180 -4.366 1.00 84.62 272 ALA A CA 1
ATOM 2084 C C . ALA A 1 272 ? 43.107 -7.902 -4.214 1.00 84.62 272 ALA A C 1
ATOM 2086 O O . ALA A 1 272 ? 43.350 -7.440 -3.104 1.00 84.62 272 ALA A O 1
ATOM 2087 N N . GLU A 1 273 ? 43.487 -7.281 -5.333 1.00 82.31 273 GLU A N 1
ATOM 2088 C CA . GLU A 1 273 ? 44.207 -6.010 -5.392 1.00 82.31 273 GLU A CA 1
ATOM 2089 C C . GLU A 1 273 ? 43.391 -4.817 -4.871 1.00 82.31 273 GLU A C 1
ATOM 2091 O O . GLU A 1 273 ? 43.967 -3.768 -4.589 1.00 82.31 273 GLU A O 1
ATOM 2096 N N . MET A 1 274 ? 42.065 -4.956 -4.757 1.00 82.88 274 MET A N 1
ATOM 2097 C CA . MET A 1 274 ? 41.174 -3.925 -4.219 1.00 82.88 274 MET A CA 1
ATOM 2098 C C . MET A 1 274 ? 40.953 -4.032 -2.709 1.00 82.88 274 MET A C 1
ATOM 2100 O O . MET A 1 274 ? 40.270 -3.182 -2.144 1.00 82.88 274 MET A O 1
ATOM 2104 N N . LEU A 1 275 ? 41.431 -5.100 -2.069 1.00 85.88 275 LEU A N 1
ATOM 2105 C CA . LEU A 1 275 ? 41.119 -5.411 -0.679 1.00 85.88 275 LEU A CA 1
ATOM 2106 C C . LEU A 1 275 ? 42.253 -4.935 0.236 1.00 85.88 275 LEU A C 1
ATOM 2108 O O . LEU A 1 275 ? 43.375 -5.431 0.160 1.00 85.88 275 LEU A O 1
ATOM 2112 N N . GLU A 1 276 ? 41.949 -3.989 1.127 1.00 84.69 276 GLU A N 1
ATOM 2113 C CA . GLU A 1 276 ? 42.911 -3.427 2.084 1.00 84.69 276 GLU A CA 1
ATOM 2114 C C . GLU A 1 276 ? 42.570 -3.811 3.532 1.00 84.69 276 GLU A C 1
ATOM 2116 O O . GLU A 1 276 ? 41.412 -4.017 3.898 1.00 84.69 276 GLU A O 1
ATOM 2121 N N . ARG A 1 277 ? 43.591 -3.907 4.396 1.00 87.62 277 ARG A N 1
ATOM 2122 C CA . ARG A 1 277 ? 43.442 -4.398 5.781 1.00 87.62 277 ARG A CA 1
ATOM 2123 C C . ARG A 1 277 ? 42.523 -3.536 6.650 1.00 87.62 277 ARG A C 1
ATOM 2125 O O . ARG A 1 277 ? 41.920 -4.047 7.589 1.00 87.62 277 ARG A O 1
ATOM 2132 N N . ASP A 1 278 ? 42.455 -2.238 6.396 1.00 82.88 278 ASP A N 1
ATOM 2133 C CA . ASP A 1 278 ? 41.645 -1.283 7.154 1.00 82.88 278 ASP A CA 1
ATOM 2134 C C . ASP A 1 278 ? 40.191 -1.199 6.659 1.00 82.88 278 ASP A C 1
ATOM 2136 O O . ASP A 1 278 ? 39.397 -0.477 7.260 1.00 82.88 278 ASP A O 1
ATOM 2140 N N . MET A 1 279 ? 39.825 -1.936 5.603 1.00 83.38 279 MET A N 1
ATOM 2141 C CA . MET A 1 279 ? 38.460 -1.943 5.078 1.00 83.38 279 MET A CA 1
ATOM 2142 C C . MET A 1 279 ? 37.483 -2.634 6.027 1.00 83.38 279 MET A C 1
ATOM 2144 O O . MET A 1 279 ? 37.736 -3.740 6.517 1.00 83.38 279 MET A O 1
ATOM 2148 N N . GLU A 1 280 ? 36.336 -1.988 6.236 1.00 83.62 280 GLU A N 1
ATOM 2149 C CA . GLU A 1 280 ? 35.205 -2.529 6.985 1.00 83.62 280 GLU A CA 1
ATOM 2150 C C . GLU A 1 280 ? 34.345 -3.464 6.119 1.00 83.62 280 GLU A C 1
ATOM 2152 O O . GLU A 1 280 ? 33.947 -3.120 5.002 1.00 83.62 280 GLU A O 1
ATOM 2157 N N . MET A 1 281 ? 34.004 -4.639 6.656 1.00 81.31 281 MET A N 1
ATOM 2158 C CA . MET A 1 281 ? 33.273 -5.690 5.935 1.00 81.31 281 MET A CA 1
ATOM 2159 C C . MET A 1 281 ? 31.890 -5.218 5.458 1.00 81.31 281 MET A C 1
ATOM 2161 O O . MET A 1 281 ? 31.504 -5.469 4.319 1.00 81.31 281 MET A O 1
ATOM 2165 N N . GLU A 1 282 ? 31.157 -4.479 6.288 1.00 75.56 282 GLU A N 1
ATOM 2166 C CA . GLU A 1 282 ? 29.824 -3.972 5.936 1.00 75.56 282 GLU A CA 1
ATOM 2167 C C . GLU A 1 282 ? 29.896 -2.648 5.179 1.00 75.56 282 GLU A C 1
ATOM 2169 O O . GLU A 1 282 ? 29.287 -2.497 4.122 1.00 75.56 282 GLU A O 1
ATOM 2174 N N . ALA A 1 283 ? 30.650 -1.683 5.711 1.00 71.75 283 ALA A N 1
ATOM 2175 C CA . ALA A 1 283 ? 30.626 -0.313 5.214 1.00 71.75 283 ALA A CA 1
ATOM 2176 C C . ALA A 1 283 ? 31.430 -0.122 3.916 1.00 71.75 283 ALA A C 1
ATOM 2178 O O . ALA A 1 283 ? 30.975 0.590 3.019 1.00 71.75 283 ALA A O 1
ATOM 2179 N N . ASP A 1 284 ? 32.599 -0.762 3.795 1.00 78.62 284 ASP A N 1
ATOM 2180 C CA . ASP A 1 284 ? 33.498 -0.570 2.650 1.00 78.62 284 ASP A CA 1
ATOM 2181 C C . ASP A 1 284 ? 33.310 -1.662 1.579 1.00 78.62 284 ASP A C 1
ATOM 2183 O O . ASP A 1 284 ? 33.351 -1.364 0.380 1.00 78.62 284 ASP A O 1
ATOM 2187 N N . LEU A 1 285 ? 33.060 -2.912 1.993 1.00 78.50 285 LEU A N 1
ATOM 2188 C CA . LEU A 1 285 ? 32.895 -4.058 1.084 1.00 78.50 285 LEU A CA 1
ATOM 2189 C C . LEU A 1 285 ? 31.424 -4.394 0.771 1.00 78.50 285 LEU A C 1
ATOM 2191 O O . LEU A 1 285 ? 31.152 -5.028 -0.253 1.00 78.50 285 LEU A O 1
ATOM 2195 N N . GLY A 1 286 ? 30.471 -3.955 1.603 1.00 72.06 286 GLY A N 1
ATOM 2196 C CA . GLY A 1 286 ? 29.043 -4.242 1.417 1.00 72.06 286 GLY A CA 1
ATOM 2197 C C . GLY A 1 286 ? 28.674 -5.705 1.678 1.00 72.06 286 GLY A C 1
ATOM 2198 O O . GLY A 1 286 ? 27.769 -6.236 1.033 1.00 72.06 286 GLY A O 1
ATOM 2199 N N . ILE A 1 287 ? 29.413 -6.382 2.559 1.00 77.00 287 ILE A N 1
ATOM 2200 C CA . ILE A 1 287 ? 29.236 -7.798 2.886 1.00 77.00 287 ILE A CA 1
ATOM 2201 C C . ILE A 1 287 ? 28.184 -7.925 3.991 1.00 77.00 287 ILE A C 1
ATOM 2203 O O . ILE A 1 287 ? 28.394 -7.461 5.110 1.00 77.00 287 ILE A O 1
ATOM 2207 N N . ASP A 1 288 ? 27.069 -8.577 3.669 1.00 72.88 288 ASP A N 1
ATOM 2208 C CA . ASP A 1 288 ? 26.014 -8.930 4.623 1.00 72.88 288 ASP A CA 1
ATOM 2209 C C . ASP A 1 288 ? 26.451 -10.017 5.628 1.00 72.88 288 ASP A C 1
ATOM 2211 O O . ASP A 1 288 ? 27.488 -10.670 5.481 1.00 72.88 288 ASP A O 1
ATOM 2215 N N . THR A 1 289 ? 25.637 -10.232 6.660 1.00 65.31 289 THR A N 1
ATOM 2216 C CA . THR A 1 289 ? 25.918 -11.187 7.744 1.00 65.31 289 THR A CA 1
ATOM 2217 C C . THR A 1 289 ? 26.020 -12.640 7.263 1.00 65.31 289 THR A C 1
ATOM 2219 O O . THR A 1 289 ? 26.765 -13.428 7.847 1.00 65.31 289 THR A O 1
ATOM 2222 N N . VAL A 1 290 ? 25.361 -13.000 6.155 1.00 64.94 290 VAL A N 1
ATOM 2223 C CA . VAL A 1 290 ? 25.421 -14.348 5.560 1.00 64.94 290 VAL A CA 1
ATOM 2224 C C . VAL A 1 290 ? 26.777 -14.591 4.899 1.00 64.94 290 VAL A C 1
ATOM 2226 O O . VAL A 1 290 ? 27.417 -15.622 5.122 1.00 64.94 290 VAL A O 1
ATOM 2229 N N . LYS A 1 291 ? 27.264 -13.631 4.109 1.00 73.50 291 LYS A N 1
ATOM 2230 C CA . LYS A 1 291 ? 28.589 -13.713 3.488 1.00 73.50 291 LYS A CA 1
ATOM 2231 C C . LYS A 1 291 ? 29.703 -13.602 4.520 1.00 73.50 291 LYS A C 1
ATOM 2233 O O . LYS A 1 291 ? 30.694 -14.312 4.385 1.00 73.50 291 LYS A O 1
ATOM 2238 N N . GLN A 1 292 ? 29.536 -12.793 5.569 1.00 71.94 292 GLN A N 1
ATOM 2239 C CA . GLN A 1 292 ? 30.471 -12.780 6.698 1.00 71.94 292 GLN A CA 1
ATOM 2240 C C . GLN A 1 292 ? 30.566 -14.170 7.335 1.00 71.94 292 GLN A C 1
ATOM 2242 O O . GLN A 1 292 ? 31.662 -14.716 7.424 1.00 71.94 292 GLN A O 1
ATOM 2247 N N . ALA A 1 293 ? 29.435 -14.789 7.687 1.00 66.88 293 ALA A N 1
ATOM 2248 C CA . ALA A 1 293 ? 29.418 -16.143 8.241 1.00 66.88 293 ALA A CA 1
ATOM 2249 C C . ALA A 1 293 ? 30.064 -17.170 7.294 1.00 66.88 293 ALA A C 1
ATOM 2251 O O . ALA A 1 293 ? 30.813 -18.034 7.741 1.00 66.88 293 ALA A O 1
ATOM 2252 N N . THR A 1 294 ? 29.849 -17.036 5.982 1.00 72.50 294 THR A N 1
ATOM 2253 C CA . THR A 1 294 ? 30.482 -17.894 4.966 1.00 72.50 294 THR A CA 1
ATOM 2254 C C . THR A 1 294 ? 32.007 -17.728 4.949 1.00 72.50 294 THR A C 1
ATOM 2256 O O . THR A 1 294 ? 32.735 -18.720 4.944 1.00 72.50 294 THR A O 1
ATOM 2259 N N . ILE A 1 295 ? 32.506 -16.487 5.005 1.00 77.19 295 ILE A N 1
ATOM 2260 C CA . ILE A 1 295 ? 33.944 -16.178 5.088 1.00 77.19 295 ILE A CA 1
ATOM 2261 C C . ILE A 1 295 ? 34.539 -16.786 6.363 1.00 77.19 295 ILE A C 1
ATOM 2263 O O . ILE A 1 295 ? 35.541 -17.495 6.289 1.00 77.19 295 ILE A O 1
ATOM 2267 N N . PHE A 1 296 ? 33.906 -16.575 7.522 1.00 76.38 296 PHE A N 1
ATOM 2268 C CA . PHE A 1 296 ? 34.365 -17.150 8.789 1.00 76.38 296 PHE A CA 1
ATOM 2269 C C . PHE A 1 296 ? 34.308 -18.681 8.796 1.00 76.38 296 PHE A C 1
ATOM 2271 O O . PHE A 1 296 ? 35.228 -19.301 9.314 1.00 76.38 296 PHE A O 1
ATOM 2278 N N . SER A 1 297 ? 33.308 -19.300 8.163 1.00 73.56 297 SER A N 1
ATOM 2279 C CA . SER A 1 297 ? 33.216 -20.758 8.032 1.00 73.56 297 SER A CA 1
ATOM 2280 C C . SER A 1 297 ? 34.391 -21.334 7.241 1.00 73.56 297 SER A C 1
ATOM 2282 O O . SER A 1 297 ? 35.040 -22.271 7.703 1.00 73.56 297 SER A O 1
ATOM 2284 N N . LEU A 1 298 ? 34.711 -20.755 6.077 1.00 74.38 298 LEU A N 1
ATOM 2285 C CA . LEU A 1 298 ? 35.848 -21.205 5.264 1.00 74.38 298 LEU A CA 1
ATOM 2286 C C . LEU A 1 298 ? 37.189 -20.956 5.961 1.00 74.38 298 LEU A C 1
ATOM 2288 O O . LEU A 1 298 ? 38.117 -21.752 5.823 1.00 74.38 298 LEU A O 1
ATOM 2292 N N . LEU A 1 299 ? 37.303 -19.865 6.723 1.00 78.56 299 LEU A N 1
ATOM 2293 C CA . LEU A 1 299 ? 38.490 -19.583 7.525 1.00 78.56 299 LEU A CA 1
ATOM 2294 C C . LEU A 1 299 ? 38.631 -20.558 8.699 1.00 78.56 299 LEU A C 1
ATOM 2296 O O . LEU A 1 299 ? 39.729 -21.055 8.935 1.00 78.56 299 LEU A O 1
ATOM 2300 N N . SER A 1 300 ? 37.544 -20.879 9.400 1.00 72.62 300 SER A N 1
ATOM 2301 C CA . SER A 1 300 ? 37.536 -21.883 10.467 1.00 72.62 300 SER A CA 1
ATOM 2302 C C . SER A 1 300 ? 37.883 -23.274 9.943 1.00 72.62 300 SER A C 1
ATOM 2304 O O . SER A 1 300 ? 38.666 -23.973 10.580 1.00 72.62 300 SER A O 1
ATOM 2306 N N . GLU A 1 301 ? 37.386 -23.656 8.764 1.00 71.69 301 GLU A N 1
ATOM 2307 C CA . GLU A 1 301 ? 37.724 -24.929 8.120 1.00 71.69 301 GLU A CA 1
ATOM 2308 C C . GLU A 1 301 ? 39.199 -24.988 7.688 1.00 71.69 301 GLU A C 1
ATOM 2310 O O . GLU A 1 301 ? 39.884 -25.979 7.943 1.00 71.69 301 GLU A O 1
ATOM 2315 N N . LYS A 1 302 ? 39.717 -23.919 7.067 1.00 70.50 302 LYS A N 1
ATOM 2316 C CA . LYS A 1 302 ? 41.093 -23.887 6.540 1.00 70.50 302 LYS A CA 1
ATOM 2317 C C . LYS A 1 302 ? 42.168 -23.658 7.606 1.00 70.50 302 LYS A C 1
ATOM 2319 O O . LYS A 1 302 ? 43.296 -24.116 7.422 1.00 70.50 302 LYS A O 1
ATOM 2324 N N . PHE A 1 303 ? 41.858 -22.940 8.684 1.00 74.00 303 PHE A N 1
ATOM 2325 C CA . PHE A 1 303 ? 42.845 -22.477 9.669 1.00 74.00 303 PHE A CA 1
ATOM 2326 C C . PHE A 1 303 ? 42.592 -22.966 11.103 1.00 74.00 303 PHE A C 1
ATOM 2328 O O . PHE A 1 303 ? 43.304 -22.561 12.022 1.00 74.00 303 PHE A O 1
ATOM 2335 N N . ASP A 1 304 ? 41.605 -23.844 11.296 1.00 65.56 304 ASP A N 1
ATOM 2336 C CA . ASP A 1 304 ? 41.226 -24.447 12.583 1.00 65.56 304 ASP A CA 1
ATOM 2337 C C . ASP A 1 304 ? 40.949 -23.415 13.696 1.00 65.56 304 ASP A C 1
ATOM 2339 O O . ASP A 1 304 ? 41.242 -23.607 14.880 1.00 65.56 304 ASP A O 1
ATOM 2343 N N . ILE A 1 305 ? 40.392 -22.271 13.293 1.00 62.94 305 ILE A N 1
ATOM 2344 C CA . ILE A 1 305 ? 40.062 -21.148 14.169 1.00 62.94 305 ILE A CA 1
ATOM 2345 C C . ILE A 1 305 ? 38.808 -21.519 14.966 1.00 62.94 305 ILE A C 1
ATOM 2347 O O . ILE A 1 305 ? 37.742 -21.732 14.386 1.00 62.94 305 ILE A O 1
ATOM 2351 N N . GLY A 1 306 ? 38.923 -21.554 16.297 1.00 57.53 306 GLY A N 1
ATOM 2352 C CA . GLY A 1 306 ? 37.755 -21.561 17.184 1.00 57.53 306 GLY A CA 1
ATOM 2353 C C . GLY A 1 306 ? 37.237 -22.913 17.672 1.00 57.53 306 GLY A C 1
ATOM 2354 O O . GLY A 1 306 ? 36.212 -22.911 18.334 1.00 57.53 306 GLY A O 1
ATOM 2355 N N . LYS A 1 307 ? 37.936 -24.046 17.485 1.00 53.31 307 LYS A N 1
ATOM 2356 C CA . LYS A 1 307 ? 37.482 -25.358 18.021 1.00 53.31 307 LYS A CA 1
ATOM 2357 C C . LYS A 1 307 ? 37.246 -25.420 19.546 1.00 53.31 307 LYS A C 1
ATOM 2359 O O . LYS A 1 307 ? 36.727 -26.420 20.027 1.00 53.31 307 LYS A O 1
ATOM 2364 N N . ASN A 1 308 ? 37.686 -24.416 20.314 1.00 43.94 308 ASN A N 1
ATOM 2365 C CA . ASN A 1 308 ? 37.575 -24.383 21.780 1.00 43.94 308 ASN A CA 1
ATOM 2366 C C . ASN A 1 308 ? 37.101 -23.027 22.355 1.00 43.94 308 ASN A C 1
ATOM 2368 O O . ASN A 1 308 ? 37.031 -22.895 23.576 1.00 43.94 308 ASN A O 1
ATOM 2372 N N . GLU A 1 309 ? 36.815 -22.011 21.531 1.00 51.50 309 GLU A N 1
ATOM 2373 C CA . GLU A 1 309 ? 36.431 -20.663 21.990 1.00 51.50 309 GLU A CA 1
ATOM 2374 C C . GLU A 1 309 ? 35.347 -20.078 21.060 1.00 51.50 309 GLU A C 1
ATOM 2376 O O . GLU A 1 309 ? 35.527 -20.041 19.845 1.00 51.50 309 GLU A O 1
ATOM 2381 N N . ARG A 1 310 ? 34.226 -19.609 21.639 1.00 52.84 310 ARG A N 1
ATOM 2382 C CA . ARG A 1 310 ? 33.139 -18.901 20.933 1.00 52.84 310 ARG A CA 1
ATOM 2383 C C . ARG A 1 310 ? 33.691 -17.649 20.253 1.00 52.84 310 ARG A C 1
ATOM 2385 O O . ARG A 1 310 ? 34.068 -16.710 20.950 1.00 52.84 310 ARG A O 1
ATOM 2392 N N . ILE A 1 311 ? 33.722 -17.617 18.922 1.00 59.72 311 ILE A N 1
ATOM 2393 C CA . ILE A 1 311 ? 34.120 -16.425 18.160 1.00 59.72 311 ILE A CA 1
ATOM 2394 C C . ILE A 1 311 ? 32.882 -15.551 17.967 1.00 59.72 311 ILE A C 1
ATOM 2396 O O . ILE A 1 311 ? 31.919 -15.964 17.326 1.00 59.72 311 ILE A O 1
ATOM 2400 N N . ASN A 1 312 ? 32.905 -14.336 18.508 1.00 61.38 312 ASN A N 1
ATOM 2401 C CA . ASN A 1 312 ? 31.857 -13.352 18.271 1.00 61.38 312 ASN A CA 1
ATOM 2402 C C . ASN A 1 312 ? 32.139 -12.595 16.962 1.00 61.38 312 ASN A C 1
ATOM 2404 O O . ASN A 1 312 ? 33.037 -11.757 16.907 1.00 61.38 312 ASN A O 1
ATOM 2408 N N . ILE A 1 313 ? 31.367 -12.879 15.909 1.00 64.19 313 ILE A N 1
ATOM 2409 C CA . ILE A 1 313 ? 31.534 -12.292 14.564 1.00 64.19 313 ILE A CA 1
ATOM 2410 C C . ILE A 1 313 ? 31.434 -10.754 14.603 1.00 64.19 313 ILE A C 1
ATOM 2412 O O . ILE A 1 313 ? 32.165 -10.069 13.890 1.00 64.19 313 ILE A O 1
ATOM 2416 N N . SER A 1 314 ? 30.613 -10.197 15.504 1.00 61.22 314 SER A N 1
ATOM 2417 C CA . SER A 1 314 ? 30.395 -8.745 15.635 1.00 61.22 314 SER A CA 1
ATOM 2418 C C . SER A 1 314 ? 31.628 -7.949 16.101 1.00 61.22 314 SER A C 1
ATOM 2420 O O . SER A 1 314 ? 31.666 -6.719 15.973 1.00 61.22 314 SER A O 1
ATOM 2422 N N . GLU A 1 315 ? 32.651 -8.635 16.620 1.00 67.31 315 GLU A N 1
ATOM 2423 C CA . GLU A 1 315 ? 33.894 -8.029 17.108 1.00 67.31 315 GLU A CA 1
ATOM 2424 C C . GLU A 1 315 ? 34.939 -7.831 15.994 1.00 67.31 315 GLU A C 1
ATOM 2426 O O . GLU A 1 315 ? 35.850 -7.015 16.149 1.00 67.31 315 GLU A O 1
ATOM 2431 N N . TYR A 1 316 ? 34.782 -8.499 14.845 1.00 77.31 316 TYR A N 1
ATOM 2432 C CA . TYR A 1 316 ? 35.760 -8.525 13.750 1.00 77.31 316 TYR A CA 1
ATOM 2433 C C . TYR A 1 316 ? 35.261 -7.762 12.519 1.00 77.31 316 TYR A C 1
ATOM 2435 O O . TYR A 1 316 ? 34.910 -8.333 11.487 1.00 77.31 316 TYR A O 1
ATOM 2443 N N . LYS A 1 317 ? 35.215 -6.432 12.637 1.00 79.38 317 LYS A N 1
ATOM 2444 C CA . LYS A 1 317 ? 34.602 -5.549 11.628 1.00 79.38 317 LYS A CA 1
ATOM 2445 C C . LYS A 1 317 ? 35.469 -5.280 10.397 1.00 79.38 317 LYS A C 1
ATOM 2447 O O . LYS A 1 317 ? 34.934 -4.839 9.383 1.00 79.38 317 LYS A O 1
ATOM 2452 N N . THR A 1 318 ? 36.780 -5.517 10.468 1.00 87.56 318 THR A N 1
ATOM 2453 C CA . THR A 1 318 ? 37.731 -5.201 9.384 1.00 87.56 318 THR A CA 1
ATOM 2454 C C . THR A 1 318 ? 38.488 -6.428 8.893 1.00 87.56 318 THR A C 1
ATOM 2456 O O . THR A 1 318 ? 38.733 -7.356 9.669 1.00 87.56 318 THR A O 1
ATOM 2459 N N . ILE A 1 319 ? 38.951 -6.409 7.637 1.00 85.19 319 ILE A N 1
ATOM 2460 C CA . ILE A 1 319 ? 39.812 -7.475 7.086 1.00 85.19 319 ILE A CA 1
ATOM 2461 C C . ILE A 1 319 ? 41.034 -7.714 7.995 1.00 85.19 319 ILE A C 1
ATOM 2463 O O . ILE A 1 319 ? 41.391 -8.852 8.295 1.00 85.19 319 ILE A O 1
ATOM 2467 N N . GLY A 1 320 ? 41.649 -6.643 8.502 1.00 84.12 320 GLY A N 1
ATOM 2468 C CA . GLY A 1 320 ? 42.789 -6.705 9.412 1.00 84.12 320 GLY A CA 1
ATOM 2469 C C . GLY A 1 320 ? 42.488 -7.453 10.711 1.00 84.12 320 GLY A C 1
ATOM 2470 O O . GLY A 1 320 ? 43.303 -8.272 11.128 1.00 84.12 320 GLY A O 1
ATOM 2471 N N . SER A 1 321 ? 41.306 -7.243 11.302 1.00 83.00 321 SER A N 1
ATOM 2472 C CA . SER A 1 321 ? 40.888 -7.949 12.522 1.00 83.00 321 SER A CA 1
ATOM 2473 C C . SER A 1 321 ? 40.712 -9.458 12.301 1.00 83.00 321 SER A C 1
ATOM 2475 O O . SER A 1 321 ? 41.036 -10.257 13.180 1.00 83.00 321 SER A O 1
ATOM 2477 N N . ILE A 1 322 ? 40.289 -9.860 11.098 1.00 82.62 322 ILE A N 1
ATOM 2478 C CA . ILE A 1 322 ? 40.167 -11.266 10.696 1.00 82.62 322 ILE A CA 1
ATOM 2479 C C . ILE A 1 322 ? 41.553 -11.894 10.520 1.00 82.62 322 ILE A C 1
ATOM 2481 O O . ILE A 1 322 ? 41.814 -12.975 11.045 1.00 82.62 322 ILE A O 1
ATOM 2485 N N . ILE A 1 323 ? 42.472 -11.202 9.838 1.00 84.31 323 ILE A N 1
ATOM 2486 C CA . ILE A 1 323 ? 43.861 -11.661 9.670 1.00 84.31 323 ILE A CA 1
ATOM 2487 C C . ILE A 1 323 ? 44.531 -11.860 11.038 1.00 84.31 323 ILE A C 1
ATOM 2489 O O . ILE A 1 323 ? 45.215 -12.860 11.254 1.00 84.31 323 ILE A O 1
ATOM 2493 N N . GLU A 1 324 ? 44.310 -10.943 11.981 1.00 82.00 324 GLU A N 1
ATOM 2494 C CA . GLU A 1 324 ? 44.846 -11.037 13.344 1.00 82.00 324 GLU A CA 1
ATOM 2495 C C . GLU A 1 324 ? 44.265 -12.221 14.129 1.00 82.00 324 GLU A C 1
ATOM 2497 O O . GLU A 1 324 ? 45.009 -12.917 14.825 1.00 82.00 324 GLU A O 1
ATOM 2502 N N . LEU A 1 325 ? 42.967 -12.501 13.980 1.00 80.81 325 LEU A N 1
ATOM 2503 C CA . LEU A 1 325 ? 42.315 -13.674 14.568 1.00 80.81 325 LEU A CA 1
ATOM 2504 C C . LEU A 1 325 ? 42.916 -14.986 14.040 1.00 80.81 325 LEU A C 1
ATOM 2506 O O . LEU A 1 325 ? 43.240 -15.896 14.815 1.00 80.81 325 LEU A O 1
ATOM 2510 N N . VAL A 1 326 ? 43.100 -15.070 12.721 1.00 78.12 326 VAL A N 1
ATOM 2511 C CA . VAL A 1 326 ? 43.675 -16.248 12.062 1.00 78.12 326 VAL A CA 1
ATOM 2512 C C . VAL A 1 326 ? 45.126 -16.436 12.517 1.00 78.12 326 VAL A C 1
ATOM 2514 O O . VAL A 1 326 ? 45.496 -17.513 12.984 1.00 78.12 326 VAL A O 1
ATOM 2517 N N . ALA A 1 327 ? 45.937 -15.375 12.493 1.00 77.19 327 ALA A N 1
ATOM 2518 C CA . ALA A 1 327 ? 47.334 -15.406 12.930 1.00 77.19 327 ALA A CA 1
ATOM 2519 C C . ALA A 1 327 ? 47.491 -15.731 14.431 1.00 77.19 327 ALA A C 1
ATOM 2521 O O . ALA A 1 327 ? 48.450 -16.399 14.831 1.00 77.19 327 ALA A O 1
ATOM 2522 N N . GLY A 1 328 ? 46.546 -15.298 15.273 1.00 66.25 328 GLY A N 1
ATOM 2523 C CA . GLY A 1 328 ? 46.509 -15.604 16.705 1.00 66.25 328 GLY A CA 1
ATOM 2524 C C . GLY A 1 328 ? 46.275 -17.087 17.008 1.00 66.25 328 GLY A C 1
ATOM 2525 O O . GLY A 1 328 ? 46.855 -17.620 17.959 1.00 66.25 328 GLY A O 1
ATOM 2526 N N . SER A 1 329 ? 45.505 -17.772 16.160 1.00 63.19 329 SER A N 1
ATOM 2527 C CA . SER A 1 329 ? 45.176 -19.198 16.309 1.00 63.19 329 SER A CA 1
ATOM 2528 C C . SER A 1 329 ? 46.384 -20.110 16.041 1.00 63.19 329 SER A C 1
ATOM 2530 O O . SER A 1 329 ? 46.573 -21.114 16.730 1.00 63.19 329 SER A O 1
ATOM 2532 N N . PHE A 1 330 ? 47.300 -19.692 15.160 1.00 54.28 330 PHE A N 1
ATOM 2533 C CA . PHE A 1 330 ? 48.541 -20.416 14.846 1.00 54.28 330 PHE A CA 1
ATOM 2534 C C . PHE A 1 330 ? 49.566 -20.494 15.990 1.00 54.28 330 PHE A C 1
ATOM 2536 O O . PHE A 1 330 ? 50.453 -21.345 15.960 1.00 54.28 330 PHE A O 1
ATOM 2543 N N . LYS A 1 331 ? 49.477 -19.647 17.027 1.00 48.50 331 LYS A N 1
ATOM 2544 C CA . LYS A 1 331 ? 50.364 -19.753 18.208 1.00 48.50 331 LYS A CA 1
ATOM 2545 C C . LYS A 1 331 ? 49.967 -20.883 19.167 1.00 48.50 331 LYS A C 1
ATOM 2547 O O . LYS A 1 331 ? 50.736 -21.182 20.080 1.00 48.50 331 LYS A O 1
ATOM 2552 N N . LYS A 1 332 ? 48.784 -21.486 18.994 1.00 42.28 332 LYS A N 1
ATOM 2553 C CA . LYS A 1 332 ? 48.177 -22.439 19.942 1.00 42.28 332 LYS A CA 1
ATOM 2554 C C . LYS A 1 332 ? 48.144 -23.890 19.423 1.00 42.28 332 LYS A C 1
ATOM 2556 O O . LYS A 1 332 ? 47.853 -24.784 20.211 1.00 42.28 332 LYS A O 1
ATOM 2561 N N . SER A 1 333 ? 48.482 -24.143 18.155 1.00 34.78 333 SER A N 1
ATOM 2562 C CA . SER A 1 333 ? 48.323 -25.442 17.480 1.00 34.78 333 SER A CA 1
ATOM 2563 C C . SER A 1 333 ? 49.643 -26.046 16.953 1.00 34.78 333 SER A C 1
ATOM 2565 O O . SER A 1 333 ? 49.823 -26.261 15.762 1.00 34.78 333 SER A O 1
ATOM 2567 N N . GLU A 1 334 ? 50.573 -26.410 17.843 1.00 34.19 334 GLU A N 1
ATOM 2568 C CA . GLU A 1 334 ? 51.560 -27.473 17.557 1.00 34.19 334 GLU A CA 1
ATOM 2569 C C . GLU A 1 334 ? 51.215 -28.724 18.383 1.00 34.19 334 GLU A C 1
ATOM 2571 O O . GLU A 1 334 ? 51.862 -29.033 19.381 1.00 34.19 334 GLU A O 1
ATOM 2576 N N . SER A 1 335 ? 50.179 -29.461 17.973 1.00 27.03 335 SER A N 1
ATOM 2577 C CA . SER A 1 335 ? 50.078 -30.906 18.226 1.00 27.03 335 SER A CA 1
ATOM 2578 C C . SER A 1 335 ? 48.958 -31.545 17.401 1.00 27.03 335 SER A C 1
ATOM 2580 O O . SER A 1 335 ? 47.814 -31.109 17.477 1.00 27.03 335 SER A O 1
ATOM 2582 N N . SER A 1 336 ? 49.331 -32.632 16.716 1.00 28.50 336 SER A N 1
ATOM 2583 C CA . SER A 1 336 ? 48.538 -33.626 15.965 1.00 28.50 336 SER A CA 1
ATOM 2584 C C . SER A 1 336 ? 47.928 -33.217 14.615 1.00 28.50 336 SER A C 1
ATOM 2586 O O . SER A 1 336 ? 46.825 -32.691 14.545 1.00 28.50 336 SER A O 1
ATOM 2588 N N . ASN A 1 337 ? 48.646 -33.603 13.550 1.00 27.03 337 ASN A N 1
ATOM 2589 C CA . ASN A 1 337 ? 48.110 -33.953 12.229 1.00 27.03 337 ASN A CA 1
ATOM 2590 C C . ASN A 1 337 ? 47.440 -35.340 12.271 1.00 27.03 337 ASN A C 1
ATOM 2592 O O . ASN A 1 337 ? 47.975 -36.222 12.943 1.00 27.03 337 ASN A O 1
ATOM 2596 N N . GLU A 1 338 ? 46.384 -35.556 11.478 1.00 27.41 338 GLU A N 1
ATOM 2597 C CA . GLU A 1 338 ? 46.333 -36.569 10.399 1.00 27.41 338 GLU A CA 1
ATOM 2598 C C . GLU A 1 338 ? 45.041 -36.452 9.555 1.00 27.41 338 GLU A C 1
ATOM 2600 O O . GLU A 1 338 ? 44.029 -35.917 9.998 1.00 27.41 338 GLU A O 1
ATOM 2605 N N . ASP A 1 339 ? 45.156 -36.908 8.305 1.00 26.27 339 ASP A N 1
ATOM 2606 C CA . ASP A 1 339 ? 44.408 -36.563 7.087 1.00 26.27 339 ASP A CA 1
ATOM 2607 C C . ASP A 1 339 ? 42.965 -37.101 6.940 1.00 26.27 339 ASP A C 1
ATOM 2609 O O . ASP A 1 339 ? 42.677 -38.223 7.349 1.00 26.27 339 ASP A O 1
ATOM 2613 N N . ALA A 1 340 ? 42.129 -36.404 6.146 1.00 25.28 340 ALA A N 1
ATOM 2614 C CA . ALA A 1 340 ?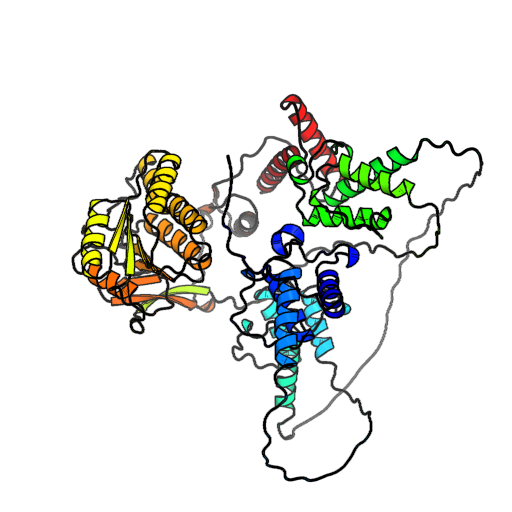 41.273 -37.022 5.114 1.00 25.28 340 ALA A CA 1
ATOM 2615 C C . ALA A 1 340 ? 40.732 -35.989 4.096 1.00 25.28 340 ALA A C 1
ATOM 2617 O O . ALA A 1 340 ? 40.208 -34.943 4.460 1.00 25.28 340 ALA A O 1
ATOM 2618 N N . LYS A 1 341 ? 40.860 -36.316 2.803 1.00 26.80 341 LYS A N 1
ATOM 2619 C CA . LYS A 1 341 ? 40.411 -35.555 1.619 1.00 26.80 341 LYS A CA 1
ATOM 2620 C C . LYS A 1 341 ? 38.894 -35.636 1.400 1.00 26.80 341 LYS A C 1
ATOM 2622 O O . LYS A 1 341 ? 38.313 -36.687 1.659 1.00 26.80 341 LYS A O 1
ATOM 2627 N N . SER A 1 342 ? 38.307 -34.634 0.740 1.00 24.25 342 SER A N 1
ATOM 2628 C CA . SER A 1 342 ? 37.145 -34.818 -0.150 1.00 24.25 342 SER A CA 1
ATOM 2629 C C . SER A 1 342 ? 37.114 -33.779 -1.278 1.00 24.25 342 SER A C 1
ATOM 2631 O O . SER A 1 342 ? 37.641 -32.679 -1.146 1.00 24.25 342 SER A O 1
ATOM 2633 N N . GLU A 1 343 ? 36.598 -34.228 -2.421 1.00 22.84 343 GLU A N 1
ATOM 2634 C CA . GLU A 1 343 ? 36.656 -33.636 -3.761 1.00 22.84 343 GLU A CA 1
ATOM 2635 C C . GLU A 1 343 ? 35.580 -32.560 -3.980 1.00 22.84 343 GLU A C 1
ATOM 2637 O O . GLU A 1 343 ? 34.456 -32.694 -3.506 1.00 22.84 343 GLU A O 1
ATOM 2642 N N . VAL A 1 344 ? 35.913 -31.522 -4.756 1.00 24.05 344 VAL A N 1
ATOM 2643 C CA . VAL A 1 344 ? 34.972 -30.489 -5.217 1.00 24.05 344 VAL A CA 1
ATOM 2644 C C . VAL A 1 344 ? 34.462 -30.875 -6.606 1.00 24.05 344 VAL A C 1
ATOM 2646 O O . VAL A 1 344 ? 35.256 -31.062 -7.530 1.00 24.05 344 VAL A O 1
ATOM 2649 N N . ALA A 1 345 ? 33.142 -31.000 -6.754 1.00 22.48 345 ALA A N 1
ATOM 2650 C CA . ALA A 1 345 ? 32.484 -31.232 -8.035 1.00 22.48 345 ALA A CA 1
ATOM 2651 C C . ALA A 1 345 ? 32.302 -29.908 -8.796 1.00 22.48 345 ALA A C 1
ATOM 2653 O O . ALA A 1 345 ? 31.760 -28.938 -8.270 1.00 22.48 345 ALA A O 1
ATOM 2654 N N . VAL A 1 346 ? 32.769 -29.890 -10.044 1.00 22.19 346 VAL A N 1
ATOM 2655 C CA . VAL A 1 346 ? 32.622 -28.790 -11.005 1.00 22.19 346 VAL A CA 1
ATOM 2656 C C . VAL A 1 346 ? 31.208 -28.830 -11.588 1.00 22.19 346 VAL A C 1
ATOM 2658 O O . VAL A 1 346 ? 30.779 -29.872 -12.080 1.00 22.19 346 VAL A O 1
ATOM 2661 N N . VAL A 1 347 ? 30.496 -27.703 -11.548 1.00 24.83 347 VAL A N 1
ATOM 2662 C CA . VAL A 1 347 ? 29.201 -27.529 -12.222 1.00 24.83 347 VAL A CA 1
ATOM 2663 C C . VAL A 1 347 ? 29.462 -26.950 -13.612 1.00 24.83 347 VAL A C 1
ATOM 2665 O O . VAL A 1 347 ? 29.902 -25.810 -13.737 1.00 24.83 347 VAL A O 1
ATOM 2668 N N . GLU A 1 348 ? 29.217 -27.746 -14.654 1.00 24.41 348 GLU A N 1
ATOM 2669 C CA . GLU A 1 348 ? 29.150 -27.274 -16.042 1.00 24.41 348 GLU A CA 1
ATOM 2670 C C . GLU A 1 348 ? 27.774 -26.647 -16.323 1.00 24.41 348 GLU A C 1
ATOM 2672 O O . GLU A 1 348 ? 26.736 -27.177 -15.923 1.00 24.41 348 GLU A O 1
ATOM 2677 N N . SER A 1 349 ? 27.774 -25.511 -17.024 1.00 25.47 349 SER A N 1
ATOM 2678 C CA . SER A 1 349 ? 26.585 -24.826 -17.536 1.00 25.47 349 SER A CA 1
ATOM 2679 C C . SER A 1 349 ? 26.033 -25.532 -18.777 1.00 25.47 349 SER A C 1
ATOM 2681 O O . SER A 1 349 ? 26.796 -25.875 -19.680 1.00 25.47 349 SER A O 1
ATOM 2683 N N . ILE A 1 350 ? 24.710 -25.704 -18.849 1.00 26.75 350 ILE A N 1
ATOM 2684 C CA . ILE A 1 350 ? 24.009 -26.245 -20.022 1.00 26.75 350 ILE A CA 1
ATOM 2685 C C . ILE A 1 350 ? 22.972 -25.221 -20.495 1.00 26.75 350 ILE A C 1
ATOM 2687 O O . ILE A 1 350 ? 22.245 -24.658 -19.680 1.00 26.75 350 ILE A O 1
ATOM 2691 N N . ASP A 1 351 ? 22.958 -25.005 -21.811 1.00 31.59 351 ASP A N 1
ATOM 2692 C CA . ASP A 1 351 ? 22.108 -24.086 -22.569 1.00 31.59 351 ASP A CA 1
ATOM 2693 C C . ASP A 1 351 ? 20.595 -24.296 -22.343 1.00 31.59 351 ASP A C 1
ATOM 2695 O O . ASP A 1 351 ? 20.104 -25.426 -22.273 1.00 31.59 351 ASP A O 1
ATOM 2699 N N . ASP A 1 352 ? 19.859 -23.181 -22.291 1.00 31.64 352 ASP A N 1
ATOM 2700 C CA . ASP A 1 352 ? 18.397 -23.118 -22.205 1.00 31.64 352 ASP A CA 1
ATOM 2701 C C . ASP A 1 352 ? 17.733 -23.651 -23.492 1.00 31.64 352 ASP A C 1
ATOM 2703 O O . ASP A 1 352 ? 17.688 -22.970 -24.519 1.00 31.64 352 ASP A O 1
ATOM 2707 N N . GLU A 1 353 ? 17.153 -24.853 -23.440 1.00 34.81 353 GLU A N 1
ATOM 2708 C CA . GLU A 1 353 ? 16.125 -25.265 -24.403 1.00 34.81 353 GLU A CA 1
ATOM 2709 C C . GLU A 1 353 ? 14.733 -24.844 -23.900 1.00 34.81 353 GLU A C 1
ATOM 2711 O O . GLU A 1 353 ? 14.280 -25.259 -22.831 1.00 34.81 353 GLU A O 1
ATOM 2716 N N . ASP A 1 354 ? 14.046 -24.023 -24.703 1.00 36.59 354 ASP A N 1
ATOM 2717 C CA . ASP A 1 354 ? 12.675 -23.542 -24.499 1.00 36.59 354 ASP A CA 1
ATOM 2718 C C . ASP A 1 354 ? 11.682 -24.699 -24.250 1.00 36.59 354 ASP A C 1
ATOM 2720 O O . ASP A 1 354 ? 11.162 -25.328 -25.179 1.00 36.59 354 ASP A O 1
ATOM 2724 N N . ILE A 1 355 ? 11.341 -24.951 -22.983 1.00 35.53 355 ILE A N 1
ATOM 2725 C CA . ILE A 1 355 ? 10.236 -25.846 -22.623 1.00 35.53 355 ILE A CA 1
ATOM 2726 C C . ILE A 1 355 ? 8.917 -25.106 -22.877 1.00 35.53 355 ILE A C 1
ATOM 2728 O O . ILE A 1 355 ? 8.452 -24.303 -22.066 1.00 35.53 355 ILE A O 1
ATOM 2732 N N . ASN A 1 356 ? 8.280 -25.400 -24.010 1.00 37.09 356 ASN A N 1
ATOM 2733 C CA . ASN A 1 356 ? 6.955 -24.887 -24.349 1.00 37.09 356 ASN A CA 1
ATOM 2734 C C . ASN A 1 356 ? 5.870 -25.607 -23.522 1.00 37.09 356 ASN A C 1
ATOM 2736 O O . ASN A 1 356 ? 5.307 -26.612 -23.952 1.00 37.09 356 ASN A O 1
ATOM 2740 N N . ILE A 1 357 ? 5.594 -25.111 -22.312 1.00 42.59 357 ILE A N 1
ATOM 2741 C CA . ILE A 1 357 ? 4.482 -25.590 -21.478 1.00 42.59 357 ILE A CA 1
ATOM 2742 C C . ILE A 1 357 ? 3.196 -24.880 -21.928 1.00 42.59 357 ILE A C 1
ATOM 2744 O O . ILE A 1 357 ? 2.985 -23.707 -21.611 1.00 42.59 357 ILE A O 1
ATOM 2748 N N . GLU A 1 358 ? 2.308 -25.589 -22.629 1.00 44.06 358 GLU A N 1
ATOM 2749 C CA . GLU A 1 358 ? 0.936 -25.124 -22.871 1.00 44.06 358 GLU A CA 1
ATOM 2750 C C . GLU A 1 358 ? 0.167 -25.092 -21.543 1.00 44.06 358 GLU A C 1
ATOM 2752 O O . GLU A 1 358 ? -0.323 -26.102 -21.046 1.00 44.06 358 GLU A O 1
ATOM 2757 N N . ARG A 1 359 ? 0.081 -23.907 -20.936 1.00 49.41 359 ARG A N 1
ATOM 2758 C CA . ARG A 1 359 ? -0.855 -23.627 -19.844 1.00 49.41 359 ARG A CA 1
ATOM 2759 C C . ARG A 1 359 ? -2.072 -22.925 -20.402 1.00 49.41 359 ARG A C 1
ATOM 2761 O O . ARG A 1 359 ? -1.938 -21.874 -21.037 1.00 49.41 359 ARG A O 1
ATOM 2768 N N . ASP A 1 360 ? -3.248 -23.419 -20.043 1.00 51.88 360 ASP A N 1
ATOM 2769 C CA . ASP A 1 360 ? -4.483 -22.650 -20.146 1.00 51.88 360 ASP A CA 1
ATOM 2770 C C . ASP A 1 360 ? -4.462 -21.522 -19.106 1.00 51.88 360 ASP A C 1
ATOM 2772 O O . ASP A 1 360 ? -5.020 -21.601 -18.013 1.00 51.88 360 ASP A O 1
ATOM 2776 N N . LEU A 1 361 ? -3.741 -20.449 -19.432 1.00 63.50 361 LEU A N 1
ATOM 2777 C CA . LEU A 1 361 ? -3.726 -19.221 -18.650 1.00 63.50 361 LEU A CA 1
ATOM 2778 C C . LEU A 1 361 ? -5.133 -18.605 -18.687 1.00 63.50 361 LEU A C 1
ATOM 2780 O O . LEU A 1 361 ? -5.594 -18.154 -19.740 1.00 63.50 361 LEU A O 1
ATOM 2784 N N . CYS A 1 362 ? -5.815 -18.574 -17.540 1.00 69.44 362 CYS A N 1
ATOM 2785 C CA . CYS A 1 362 ? -7.032 -17.782 -17.372 1.00 69.44 362 CYS A CA 1
ATOM 2786 C C . CYS A 1 362 ? -6.663 -16.331 -17.032 1.00 69.44 362 CYS A C 1
ATOM 2788 O O . CYS A 1 362 ? -5.722 -16.079 -16.279 1.00 69.44 362 CYS A O 1
ATOM 2790 N N . LEU A 1 363 ? -7.387 -15.364 -17.602 1.00 81.38 363 LEU A N 1
ATOM 2791 C CA . LEU A 1 363 ? -7.206 -13.961 -17.240 1.00 81.38 363 LEU A CA 1
ATOM 2792 C C . LEU A 1 363 ? -8.111 -13.643 -16.054 1.00 81.38 363 LEU A C 1
ATOM 2794 O O . LEU A 1 363 ? -9.317 -13.870 -16.121 1.00 81.38 363 LEU A O 1
ATOM 2798 N N . GLN A 1 364 ? -7.556 -13.076 -14.990 1.00 87.38 364 GLN A N 1
ATOM 2799 C CA . GLN A 1 364 ? -8.347 -12.521 -13.898 1.00 87.38 364 GLN A CA 1
ATOM 2800 C C . GLN A 1 364 ? -8.567 -11.036 -14.131 1.00 87.38 364 GLN A C 1
ATOM 2802 O O . GLN A 1 364 ? -7.608 -10.284 -14.288 1.00 87.38 364 GLN A O 1
ATOM 2807 N N . ILE A 1 365 ? -9.831 -10.618 -14.146 1.00 88.94 365 ILE A N 1
ATOM 2808 C CA . ILE A 1 365 ? -10.190 -9.203 -14.224 1.00 88.94 365 ILE A CA 1
ATOM 2809 C C . ILE A 1 365 ? -10.926 -8.770 -12.953 1.00 88.94 365 ILE A C 1
ATOM 2811 O O . ILE A 1 365 ? -11.772 -9.520 -12.456 1.00 88.94 365 ILE A O 1
ATOM 2815 N N . PRO A 1 366 ? -10.637 -7.578 -12.418 1.00 91.31 366 PRO A N 1
ATOM 2816 C CA . PRO A 1 366 ? -11.436 -6.989 -11.353 1.00 91.31 366 PRO A CA 1
ATOM 2817 C C . PRO A 1 366 ? -12.854 -6.689 -11.855 1.00 91.31 366 PRO A C 1
ATOM 2819 O O . PRO A 1 366 ? -13.056 -6.206 -12.969 1.00 91.31 366 PRO A O 1
ATOM 2822 N N . VAL A 1 367 ? -13.846 -6.998 -11.026 1.00 92.19 367 VAL A N 1
ATOM 2823 C CA . VAL A 1 367 ? -15.261 -6.712 -11.256 1.00 92.19 367 VAL A CA 1
ATOM 2824 C C . VAL A 1 367 ? -15.894 -6.170 -9.982 1.00 92.19 367 VAL A C 1
ATOM 2826 O O . VAL A 1 367 ? -15.625 -6.658 -8.882 1.00 92.19 367 VAL A O 1
ATOM 2829 N N . PHE A 1 368 ? -16.766 -5.180 -10.139 1.00 93.12 368 PHE A N 1
ATOM 2830 C CA . PHE A 1 368 ? -17.600 -4.681 -9.054 1.00 93.12 368 PHE A CA 1
ATOM 2831 C C . PHE A 1 368 ? -18.811 -5.598 -8.857 1.00 93.12 368 PHE A C 1
ATOM 2833 O O . PHE A 1 368 ? -19.530 -5.903 -9.812 1.00 93.12 368 PHE A O 1
ATOM 2840 N N . LEU A 1 369 ? -19.042 -6.041 -7.621 1.00 93.12 369 LEU A N 1
ATOM 2841 C CA . LEU A 1 369 ? -20.180 -6.880 -7.250 1.00 93.12 369 LEU A CA 1
ATOM 2842 C C . LEU A 1 369 ? -20.958 -6.233 -6.107 1.00 93.12 369 LEU A C 1
ATOM 2844 O O . LEU A 1 369 ? -20.391 -5.942 -5.054 1.00 93.12 369 LEU A O 1
ATOM 2848 N N . GLU A 1 370 ? -22.269 -6.055 -6.291 1.00 93.56 370 GLU A N 1
ATOM 2849 C CA . GLU A 1 370 ? -23.162 -5.621 -5.212 1.00 93.56 370 GLU A CA 1
ATOM 2850 C C . GLU A 1 370 ? -23.095 -6.636 -4.056 1.00 93.56 370 GLU A C 1
ATOM 2852 O O . GLU A 1 370 ? -23.393 -7.821 -4.227 1.00 93.56 370 GLU A O 1
ATOM 2857 N N . LYS A 1 371 ? -22.685 -6.173 -2.871 1.00 91.81 371 LYS A N 1
ATOM 2858 C CA . LYS A 1 371 ? -22.512 -6.999 -1.671 1.00 91.81 371 LYS A CA 1
ATOM 2859 C C . LYS A 1 371 ? -22.809 -6.167 -0.426 1.00 91.81 371 LYS A C 1
ATOM 2861 O O . LYS A 1 371 ? -22.162 -5.151 -0.158 1.00 91.81 371 LYS A O 1
ATOM 2866 N N . GLN A 1 372 ? -23.768 -6.635 0.366 1.00 90.44 372 GLN A N 1
ATOM 2867 C CA . GLN A 1 372 ? -24.091 -6.047 1.667 1.00 90.44 372 GLN A CA 1
ATOM 2868 C C . GLN A 1 372 ? -23.060 -6.447 2.731 1.00 90.44 372 GLN A C 1
ATOM 2870 O O . GLN A 1 372 ? -22.376 -7.460 2.594 1.00 90.44 372 GLN A O 1
ATOM 2875 N N . ALA A 1 373 ? -22.947 -5.647 3.790 1.00 87.94 373 ALA A N 1
ATOM 2876 C CA . ALA A 1 373 ? -22.076 -5.960 4.921 1.00 87.94 373 ALA A CA 1
ATOM 2877 C C . ALA A 1 373 ? -22.629 -7.115 5.777 1.00 87.94 373 ALA A C 1
ATOM 2879 O O . ALA A 1 373 ? -23.842 -7.296 5.892 1.00 87.94 373 ALA A O 1
ATOM 2880 N N . GLU A 1 374 ? -21.739 -7.865 6.430 1.00 87.56 374 GLU A N 1
ATOM 2881 C CA . GLU A 1 374 ? -22.063 -9.076 7.202 1.00 87.56 374 GLU A CA 1
ATOM 2882 C C . GLU A 1 374 ? -22.276 -8.768 8.700 1.00 87.56 374 GLU A C 1
ATOM 2884 O O . GLU A 1 374 ? -21.787 -9.460 9.592 1.00 87.56 374 GLU A O 1
ATOM 2889 N N . GLY A 1 375 ? -23.023 -7.696 8.986 1.00 89.31 375 GLY A N 1
ATOM 2890 C CA . GLY A 1 375 ? -23.274 -7.202 10.345 1.00 89.31 375 GLY A CA 1
ATOM 2891 C C . GLY A 1 375 ? -22.169 -6.284 10.881 1.00 89.31 375 GLY A C 1
ATOM 2892 O O . GLY A 1 375 ? -21.354 -5.768 10.119 1.00 89.31 375 GLY A O 1
ATOM 2893 N N . THR A 1 376 ? -22.159 -6.054 12.198 1.00 93.19 376 THR A N 1
ATOM 2894 C CA . THR A 1 376 ? -21.241 -5.126 12.885 1.00 93.19 376 THR A CA 1
ATOM 2895 C C . THR A 1 376 ? -20.487 -5.814 14.018 1.00 93.19 376 THR A C 1
ATOM 2897 O O . THR A 1 376 ? -21.088 -6.559 14.790 1.00 93.19 376 THR A O 1
ATOM 2900 N N . ASP A 1 377 ? -19.199 -5.522 14.161 1.00 94.19 377 ASP A N 1
ATOM 2901 C CA . ASP A 1 377 ? -18.297 -6.114 15.162 1.00 94.19 377 ASP A CA 1
ATOM 2902 C C . ASP A 1 377 ? -17.443 -5.072 15.908 1.00 94.19 377 ASP A C 1
ATOM 2904 O O . ASP A 1 377 ? -16.548 -5.422 16.678 1.00 94.19 377 ASP A O 1
ATOM 2908 N N . PHE A 1 378 ? -17.723 -3.785 15.706 1.00 94.38 378 PHE A N 1
ATOM 2909 C CA . PHE A 1 378 ? -16.980 -2.693 16.322 1.00 94.38 378 PHE A CA 1
ATOM 2910 C C . PHE A 1 378 ? -17.933 -1.582 16.744 1.00 94.38 378 PHE A C 1
ATOM 2912 O O . PHE A 1 378 ? -18.520 -0.929 15.894 1.00 94.38 378 PHE A O 1
ATOM 2919 N N . ASP A 1 379 ? -18.105 -1.380 18.052 1.00 95.88 379 ASP A N 1
ATOM 2920 C CA . ASP A 1 379 ? -18.895 -0.270 18.605 1.00 95.88 379 ASP A CA 1
ATOM 2921 C C . ASP A 1 379 ? -18.002 0.968 18.747 1.00 95.88 379 ASP A C 1
ATOM 2923 O O . ASP A 1 379 ? -16.912 0.877 19.315 1.00 95.88 379 ASP A O 1
ATOM 2927 N N . LEU A 1 380 ? -18.463 2.114 18.242 1.00 96.56 380 LEU A N 1
ATOM 2928 C CA . LEU A 1 380 ? -17.720 3.375 18.260 1.00 96.56 380 LEU A CA 1
ATOM 2929 C C . LEU A 1 380 ? -17.725 4.063 19.630 1.00 96.56 380 LEU A C 1
ATOM 2931 O O . LEU A 1 380 ? -16.798 4.825 19.901 1.00 96.56 380 LEU A O 1
ATOM 2935 N N . LYS A 1 381 ? -18.712 3.795 20.500 1.00 96.00 381 LYS A N 1
ATOM 2936 C CA . LYS A 1 381 ? -18.982 4.602 21.711 1.00 96.00 381 LYS A CA 1
ATOM 2937 C C . LYS A 1 381 ? -17.774 4.810 22.619 1.00 96.00 381 LYS A C 1
ATOM 2939 O O . LYS A 1 381 ? -17.568 5.921 23.093 1.00 96.00 381 LYS A O 1
ATOM 2944 N N . ASP A 1 382 ? -16.965 3.772 22.816 1.00 95.25 382 ASP A N 1
ATOM 2945 C CA . ASP A 1 382 ? -15.811 3.786 23.728 1.00 95.25 382 ASP A CA 1
ATOM 2946 C C . ASP A 1 382 ? -14.462 3.929 22.998 1.00 95.25 382 ASP A C 1
ATOM 2948 O O . ASP A 1 382 ? -13.391 3.676 23.562 1.00 95.25 382 ASP A O 1
ATOM 2952 N N . LYS A 1 383 ? -14.497 4.290 21.711 1.00 97.44 383 LYS A N 1
ATOM 2953 C CA . LYS A 1 383 ? -13.325 4.313 20.832 1.00 97.44 383 LYS A CA 1
ATOM 2954 C C . LYS A 1 383 ? -12.749 5.712 20.689 1.00 97.44 383 LYS A C 1
ATOM 2956 O O . LYS A 1 383 ? -13.480 6.700 20.708 1.00 97.44 383 LYS A O 1
ATOM 2961 N N . LYS A 1 384 ? -11.427 5.783 20.547 1.00 97.81 384 LYS A N 1
ATOM 2962 C CA . LYS A 1 384 ? -10.698 6.982 20.131 1.00 97.81 384 LYS A CA 1
ATOM 2963 C C . LYS A 1 384 ? -10.467 6.924 18.629 1.00 97.81 384 LYS A C 1
ATOM 2965 O O . LYS A 1 384 ? -9.867 5.969 18.135 1.00 97.81 384 LYS A O 1
ATOM 2970 N N . ILE A 1 385 ? -10.969 7.925 17.919 1.00 98.50 385 ILE A N 1
ATOM 2971 C CA . ILE A 1 385 ? -10.910 7.996 16.460 1.00 98.50 385 ILE A CA 1
ATOM 2972 C C . ILE A 1 385 ? -9.984 9.140 16.074 1.00 98.50 385 ILE A C 1
ATOM 2974 O O . ILE A 1 385 ? -10.108 10.236 16.604 1.00 98.50 385 ILE A O 1
ATOM 2978 N N . TRP A 1 386 ? -9.065 8.916 15.151 1.00 98.56 386 TRP A N 1
ATOM 2979 C CA . TRP A 1 386 ? -8.310 10.000 14.537 1.00 98.56 386 TRP A CA 1
ATOM 2980 C C . TRP A 1 386 ? -8.879 10.283 13.157 1.00 98.56 386 TRP A C 1
ATOM 2982 O O . TRP A 1 386 ? -9.150 9.361 12.390 1.00 98.56 386 TRP A O 1
ATOM 2992 N N . VAL A 1 387 ? -9.084 11.555 12.850 1.00 98.50 387 VAL A N 1
ATOM 2993 C CA . VAL A 1 387 ? -9.511 12.001 11.528 1.00 98.50 387 VAL A CA 1
ATOM 2994 C C . VAL A 1 387 ? -8.347 12.738 10.899 1.00 98.50 387 VAL A C 1
ATOM 2996 O O . VAL A 1 387 ? -7.886 13.747 11.430 1.00 98.50 387 VAL A O 1
ATOM 2999 N N . VAL A 1 388 ? -7.880 12.219 9.771 1.00 98.38 388 VAL A N 1
ATOM 3000 C CA . VAL A 1 388 ? -6.753 12.771 9.031 1.00 98.38 388 VAL A CA 1
ATOM 3001 C C . VAL A 1 388 ? -7.203 13.218 7.643 1.00 98.38 388 VAL A C 1
ATOM 3003 O O . VAL A 1 388 ? -8.120 12.639 7.063 1.00 98.38 388 VAL A O 1
ATOM 3006 N N . GLY A 1 389 ? -6.603 14.275 7.110 1.00 96.06 389 GLY A N 1
ATOM 3007 C CA . GLY A 1 389 ? -7.019 14.864 5.835 1.00 96.06 389 GLY A CA 1
ATOM 3008 C C . GLY A 1 389 ? -6.046 15.935 5.362 1.00 96.06 389 GLY A C 1
ATOM 3009 O O . GLY A 1 389 ? -5.190 16.350 6.125 1.00 96.06 389 GLY A O 1
ATOM 3010 N N . ASP A 1 390 ? -6.168 16.429 4.139 1.00 93.81 390 ASP A N 1
ATOM 3011 C CA . ASP A 1 390 ? -5.400 17.572 3.607 1.00 93.81 390 ASP A CA 1
ATOM 3012 C C . ASP A 1 390 ? -6.212 18.882 3.592 1.00 93.81 390 ASP A C 1
ATOM 3014 O O . ASP A 1 390 ? -5.717 19.948 3.225 1.00 93.81 390 ASP A O 1
ATOM 3018 N N . ASN A 1 391 ? -7.482 18.810 3.999 1.00 91.75 391 ASN A N 1
ATOM 3019 C CA . ASN A 1 391 ? -8.398 19.938 4.046 1.00 91.75 391 ASN A CA 1
ATOM 3020 C C . ASN A 1 391 ? -9.012 20.090 5.441 1.00 91.75 391 ASN A C 1
ATOM 3022 O O . ASN A 1 391 ? -9.883 19.317 5.842 1.00 91.75 391 ASN A O 1
ATOM 3026 N N . GLU A 1 392 ? -8.618 21.147 6.152 1.00 92.94 392 GLU A N 1
ATOM 3027 C CA . GLU A 1 392 ? -9.060 21.427 7.524 1.00 92.94 392 GLU A CA 1
ATOM 3028 C C . GLU A 1 392 ? -10.591 21.413 7.682 1.00 92.94 392 GLU A C 1
ATOM 3030 O O . GLU A 1 392 ? -11.125 20.795 8.602 1.00 92.94 392 GLU A O 1
ATOM 3035 N N . LYS A 1 393 ? -11.335 22.024 6.748 1.00 91.25 393 LYS A N 1
ATOM 3036 C CA . LYS A 1 393 ? -12.806 22.085 6.830 1.00 91.25 393 LYS A CA 1
ATOM 3037 C C . LYS A 1 393 ? -13.448 20.708 6.717 1.00 91.25 393 LYS A C 1
ATOM 3039 O O . LYS A 1 393 ? -14.512 20.477 7.288 1.00 91.25 393 LYS A O 1
ATOM 3044 N N . GLN A 1 394 ? -12.849 19.813 5.938 1.00 89.88 394 GLN A N 1
ATOM 3045 C CA . GLN A 1 394 ? -13.355 18.455 5.768 1.00 89.88 394 GLN A CA 1
ATOM 3046 C C . GLN A 1 394 ? -13.018 17.593 6.976 1.00 89.88 394 GLN A C 1
ATOM 3048 O O . GLN A 1 394 ? -13.909 16.909 7.480 1.00 89.88 394 GLN A O 1
ATOM 3053 N N . VAL A 1 395 ? -11.788 17.700 7.483 1.00 95.06 395 VAL A N 1
ATOM 3054 C CA . VAL A 1 395 ? -11.362 17.050 8.727 1.00 95.06 395 VAL A CA 1
ATOM 3055 C C . VAL A 1 395 ? -12.303 17.437 9.869 1.00 95.06 395 VAL A C 1
ATOM 3057 O O . VAL A 1 395 ? -12.924 16.553 10.454 1.00 95.06 395 VAL A O 1
ATOM 3060 N N . GLN A 1 396 ? -12.548 18.735 10.078 1.00 95.00 396 GLN A N 1
ATOM 3061 C CA . GLN A 1 396 ? -13.469 19.244 11.106 1.00 95.00 396 GLN A CA 1
ATOM 3062 C C . GLN A 1 396 ? -14.921 18.768 10.920 1.00 95.00 396 GLN A C 1
ATOM 3064 O O . GLN A 1 396 ? -15.673 18.566 11.878 1.00 95.00 396 GLN A O 1
ATOM 3069 N N . LYS A 1 397 ? -15.363 18.595 9.668 1.00 92.81 397 LYS A N 1
ATOM 3070 C CA . LYS A 1 397 ? -16.715 18.103 9.370 1.00 92.81 397 LYS A CA 1
ATOM 3071 C C . LYS A 1 397 ? -16.867 16.630 9.747 1.00 92.81 397 LYS A C 1
ATOM 3073 O O . LYS A 1 397 ? -17.888 16.257 10.329 1.00 92.81 397 LYS A O 1
ATOM 3078 N N . VAL A 1 398 ? -15.877 15.801 9.411 1.00 94.44 398 VAL A N 1
ATOM 3079 C CA . VAL A 1 398 ? -15.859 14.374 9.764 1.00 94.44 398 VAL A CA 1
ATOM 3080 C C . VAL A 1 398 ? -15.705 14.219 11.273 1.00 94.44 398 VAL A C 1
ATOM 3082 O O . VAL A 1 398 ? -16.509 13.525 11.898 1.00 94.44 398 VAL A O 1
ATOM 3085 N N . SER A 1 399 ? -14.749 14.918 11.882 1.00 97.00 399 SER A N 1
ATOM 3086 C CA . SER A 1 399 ? -14.500 14.846 13.319 1.00 97.00 399 SER A CA 1
ATOM 3087 C C . SER A 1 399 ? -15.721 15.269 14.133 1.00 97.00 399 SER A C 1
ATOM 3089 O O . SER A 1 399 ? -16.142 14.536 15.025 1.00 97.00 399 SER A O 1
ATOM 3091 N N . GLY A 1 400 ? -16.390 16.367 13.766 1.00 96.56 400 GLY A N 1
ATOM 3092 C CA . GLY A 1 400 ? -17.600 16.841 14.438 1.00 96.56 400 GLY A CA 1
ATOM 3093 C C . GLY A 1 400 ? -18.781 15.866 14.356 1.00 96.56 400 GLY A C 1
ATOM 3094 O O . GLY A 1 400 ? -19.671 15.886 15.213 1.00 96.56 400 GLY A O 1
ATOM 3095 N N . TYR A 1 401 ? -18.810 14.992 13.347 1.00 96.06 401 TYR A N 1
ATOM 3096 C CA . TYR A 1 401 ? -19.774 13.896 13.269 1.00 96.06 401 TYR A CA 1
ATOM 3097 C C . TYR A 1 401 ? -19.372 12.726 14.176 1.00 96.06 401 TYR A C 1
ATOM 3099 O O . TYR A 1 401 ? -20.181 12.286 14.993 1.00 96.06 401 TYR A O 1
ATOM 3107 N N . PHE A 1 402 ? -18.120 12.267 14.097 1.00 97.25 402 PHE A N 1
ATOM 3108 C CA . PHE A 1 402 ? -17.626 11.134 14.889 1.00 97.25 402 PHE A CA 1
ATOM 3109 C C . PHE A 1 402 ? -17.471 11.445 16.385 1.00 97.25 402 PHE A C 1
ATOM 3111 O O . PHE A 1 402 ? -17.617 10.542 17.209 1.00 97.25 402 PHE A O 1
ATOM 3118 N N . ALA A 1 403 ? -17.304 12.712 16.766 1.00 97.62 403 ALA A N 1
ATOM 3119 C CA . ALA A 1 403 ? -17.289 13.158 18.160 1.00 97.62 403 ALA A CA 1
ATOM 3120 C C . ALA A 1 403 ? -18.630 12.917 18.871 1.00 97.62 403 ALA A C 1
ATOM 3122 O O . ALA A 1 403 ? -18.677 12.807 20.091 1.00 97.62 403 ALA A O 1
ATOM 3123 N N . LYS A 1 404 ? -19.731 12.794 18.116 1.00 97.25 404 LYS A N 1
ATOM 3124 C CA . LYS A 1 404 ? -21.056 12.446 18.656 1.00 97.25 404 LYS A CA 1
ATOM 3125 C C . LYS A 1 404 ? -21.244 10.940 18.850 1.00 97.25 404 LYS A C 1
ATOM 3127 O O . LYS A 1 404 ? -22.199 10.537 19.506 1.00 97.25 404 LYS A O 1
ATOM 3132 N N . LEU A 1 405 ? -20.388 10.124 18.235 1.00 97.00 405 LEU A N 1
ATOM 3133 C CA . LEU A 1 405 ? -20.521 8.667 18.169 1.00 97.00 405 LEU A CA 1
ATOM 3134 C C . LEU A 1 405 ? -19.453 7.926 18.980 1.00 97.00 405 LEU A C 1
ATOM 3136 O O . LEU A 1 405 ? -19.580 6.718 19.152 1.00 97.00 405 LEU A O 1
ATOM 3140 N N . SER A 1 406 ? -18.413 8.620 19.446 1.00 97.44 406 SER A N 1
ATOM 3141 C CA . SER A 1 406 ? -17.209 8.017 20.022 1.00 97.44 406 SER A CA 1
ATOM 3142 C C . SER A 1 406 ? -16.738 8.705 21.305 1.00 97.44 406 SER A C 1
ATOM 3144 O O . SER A 1 406 ? -17.216 9.784 21.655 1.00 97.44 406 SER A O 1
ATOM 3146 N N . ALA A 1 407 ? -15.787 8.086 22.011 1.00 96.25 407 ALA A N 1
ATOM 3147 C CA . ALA A 1 407 ? -15.243 8.589 23.278 1.00 96.25 407 ALA A CA 1
ATOM 3148 C C . ALA A 1 407 ? -14.221 9.724 23.093 1.00 96.25 407 ALA A C 1
ATOM 3150 O O . ALA A 1 407 ? -13.735 10.322 24.060 1.00 96.25 407 ALA A O 1
ATOM 3151 N N . GLY A 1 408 ? -13.821 10.000 21.858 1.00 96.81 408 GLY A N 1
ATOM 3152 C CA . GLY A 1 408 ? -13.014 11.159 21.523 1.00 96.81 408 GLY A CA 1
ATOM 3153 C C . GLY A 1 408 ? -12.488 11.087 20.108 1.00 96.81 408 GLY A C 1
ATOM 3154 O O . GLY A 1 408 ? -12.296 9.998 19.560 1.00 96.81 408 GLY A O 1
ATOM 3155 N N . VAL A 1 409 ? -12.249 12.270 19.559 1.00 98.31 409 VAL A N 1
ATOM 3156 C CA . VAL A 1 409 ? -11.735 12.439 18.213 1.00 98.31 409 VAL A CA 1
ATOM 3157 C C . VAL A 1 409 ? -10.559 13.393 18.244 1.00 98.31 409 VAL A C 1
ATOM 3159 O O . VAL A 1 409 ? -10.676 14.455 18.847 1.00 98.31 409 VAL A O 1
ATOM 3162 N N . GLU A 1 410 ? -9.476 13.009 17.581 1.00 98.38 410 GLU A N 1
ATOM 3163 C CA . GLU A 1 410 ? -8.309 13.862 17.355 1.00 98.38 410 GLU A CA 1
ATOM 3164 C C . GLU A 1 410 ? -8.181 14.142 15.857 1.00 98.38 410 GLU A C 1
ATOM 3166 O O . GLU A 1 410 ? -8.561 13.313 15.025 1.00 98.38 410 GLU A O 1
ATOM 3171 N N . GLU A 1 411 ? -7.668 15.315 15.509 1.00 98.38 411 GLU A N 1
ATOM 3172 C CA . GLU A 1 411 ? -7.596 15.801 14.132 1.00 98.38 411 GLU A CA 1
ATOM 3173 C C . GLU A 1 411 ? -6.139 15.962 13.700 1.00 98.38 411 GLU A C 1
ATOM 3175 O O . GLU A 1 411 ? -5.323 16.494 14.451 1.00 98.38 411 GLU A O 1
ATOM 3180 N N . PHE A 1 412 ? -5.819 15.552 12.473 1.00 98.25 412 PHE A N 1
ATOM 3181 C CA . PHE A 1 412 ? -4.517 15.818 11.866 1.00 98.25 412 PHE A CA 1
ATOM 3182 C C . PHE A 1 412 ? -4.681 16.286 10.420 1.00 98.25 412 PHE A C 1
ATOM 3184 O O . PHE A 1 412 ? -5.300 15.604 9.603 1.00 98.25 412 PHE A O 1
ATOM 3191 N N . VAL A 1 413 ? -4.119 17.449 10.088 1.00 97.31 413 VAL A N 1
ATOM 3192 C CA . VAL A 1 413 ? -4.187 18.009 8.733 1.00 97.31 413 VAL A CA 1
ATOM 3193 C C . VAL A 1 413 ? -2.812 17.936 8.075 1.00 97.31 413 VAL A C 1
ATOM 3195 O O . VAL A 1 413 ? -1.844 18.516 8.566 1.00 97.31 413 VAL A O 1
ATOM 3198 N N . PHE A 1 414 ? -2.730 17.223 6.956 1.00 95.88 414 PHE A N 1
ATOM 3199 C CA . PHE A 1 414 ? -1.561 17.166 6.093 1.00 95.88 414 PHE A CA 1
ATOM 3200 C C . PHE A 1 414 ? -1.410 18.486 5.341 1.00 95.88 414 PHE A C 1
ATOM 3202 O O . PHE A 1 414 ? -2.306 18.915 4.616 1.00 95.88 414 PHE A O 1
ATOM 3209 N N . GLU A 1 415 ? -0.247 19.108 5.476 1.00 91.06 415 GLU A N 1
ATOM 3210 C CA . GLU A 1 415 ? 0.106 20.329 4.761 1.00 91.06 415 GLU A CA 1
ATOM 3211 C C . GLU A 1 415 ? 1.360 20.086 3.927 1.00 91.06 415 GLU A C 1
ATOM 3213 O O . GLU A 1 415 ? 2.317 19.468 4.391 1.00 91.06 415 GLU A O 1
ATOM 3218 N N . TYR A 1 416 ? 1.366 20.608 2.702 1.00 86.88 416 TYR A N 1
ATOM 3219 C CA . TYR A 1 416 ? 2.560 20.636 1.868 1.00 86.88 416 TYR A CA 1
ATOM 3220 C C . TYR A 1 416 ? 3.251 21.988 2.021 1.00 86.88 416 TYR A C 1
ATOM 3222 O O . TYR A 1 416 ? 2.717 23.012 1.589 1.00 86.88 416 TYR A O 1
ATOM 3230 N N . LEU A 1 417 ? 4.432 21.984 2.638 1.00 80.75 417 LEU A N 1
ATOM 3231 C CA . LEU A 1 417 ? 5.238 23.184 2.889 1.00 80.75 417 LEU A CA 1
ATOM 3232 C C . LEU A 1 417 ? 6.545 23.201 2.076 1.00 80.75 417 LEU A C 1
ATOM 3234 O O . LEU A 1 417 ? 7.395 24.058 2.299 1.00 80.75 417 LEU A O 1
ATOM 3238 N N . GLY A 1 418 ? 6.679 22.292 1.104 1.00 74.44 418 GLY A N 1
ATOM 3239 C CA . GLY A 1 418 ? 7.819 22.189 0.190 1.00 74.44 418 GLY A CA 1
ATOM 3240 C C . GLY A 1 418 ? 8.841 21.108 0.555 1.00 74.44 418 GLY A C 1
ATOM 3241 O O . GLY A 1 418 ? 9.522 20.621 -0.340 1.00 74.44 418 GLY A O 1
ATOM 3242 N N . ASP A 1 419 ? 8.919 20.692 1.823 1.00 74.25 419 ASP A N 1
ATOM 3243 C CA . ASP A 1 419 ? 9.689 19.522 2.262 1.00 74.25 419 ASP A CA 1
ATOM 3244 C C . ASP A 1 419 ? 8.910 18.662 3.277 1.00 74.25 419 ASP A C 1
ATOM 3246 O O . ASP A 1 419 ? 7.880 19.078 3.817 1.00 74.25 419 ASP A O 1
ATOM 3250 N N . GLY A 1 420 ? 9.392 17.434 3.502 1.00 82.31 420 GLY A N 1
ATOM 3251 C CA . GLY A 1 420 ? 8.803 16.485 4.452 1.00 82.31 420 GLY A CA 1
ATOM 3252 C C . GLY A 1 420 ? 9.244 16.670 5.909 1.00 82.31 420 GLY A C 1
ATOM 3253 O O . GLY A 1 420 ? 8.616 16.096 6.796 1.00 82.31 420 GLY A O 1
ATOM 3254 N N . ALA A 1 421 ? 10.274 17.475 6.192 1.00 87.75 421 ALA A N 1
ATOM 3255 C CA . ALA A 1 421 ? 10.862 17.584 7.531 1.00 87.75 421 ALA A CA 1
ATOM 3256 C C . ALA A 1 421 ? 9.932 18.316 8.510 1.00 87.75 421 ALA A C 1
ATOM 3258 O O . ALA A 1 421 ? 9.786 17.930 9.672 1.00 87.75 421 ALA A O 1
ATOM 3259 N N . GLU A 1 422 ? 9.248 19.359 8.037 1.00 89.19 422 GLU A N 1
ATOM 3260 C CA . GLU A 1 422 ? 8.245 20.050 8.851 1.00 89.19 422 GLU A CA 1
ATOM 3261 C C . GLU A 1 422 ? 7.041 19.147 9.159 1.00 89.19 422 GLU A C 1
ATOM 3263 O O . GLU A 1 422 ? 6.509 19.173 10.273 1.00 89.19 422 GLU A O 1
ATOM 3268 N N . LEU A 1 423 ? 6.638 18.312 8.196 1.00 93.38 423 LEU A N 1
ATOM 3269 C CA . LEU A 1 423 ? 5.581 17.328 8.405 1.00 93.38 423 LEU A CA 1
ATOM 3270 C C . LEU A 1 423 ? 6.007 16.275 9.435 1.00 93.38 423 LEU A C 1
ATOM 3272 O O . LEU A 1 423 ? 5.229 15.987 10.340 1.00 93.38 423 LEU A O 1
ATOM 3276 N N . GLU A 1 424 ? 7.233 15.752 9.354 1.00 94.56 424 GLU A N 1
ATOM 3277 C CA . GLU A 1 424 ? 7.785 14.820 10.348 1.00 94.56 424 GLU A CA 1
ATOM 3278 C C . GLU A 1 424 ? 7.696 15.383 11.771 1.00 94.56 424 GLU A C 1
ATOM 3280 O O . GLU A 1 424 ? 7.250 14.686 12.685 1.00 94.56 424 GLU A O 1
ATOM 3285 N N . ARG A 1 425 ? 8.039 16.665 11.958 1.00 93.69 425 ARG A N 1
ATOM 3286 C CA . ARG A 1 425 ? 7.911 17.343 13.255 1.00 93.69 425 ARG A CA 1
ATOM 3287 C C . ARG A 1 425 ? 6.458 17.414 13.725 1.00 93.69 425 ARG A C 1
ATOM 3289 O O . ARG A 1 425 ? 6.175 17.019 14.852 1.00 93.69 425 ARG A O 1
ATOM 3296 N N . LYS A 1 426 ? 5.532 17.865 12.871 1.00 94.88 426 LYS A N 1
ATOM 3297 C CA . LYS A 1 426 ? 4.100 17.939 13.216 1.00 94.88 426 LYS A CA 1
ATOM 3298 C C . LYS A 1 426 ? 3.524 16.569 13.571 1.00 94.88 426 LYS A C 1
ATOM 3300 O O . LYS A 1 426 ? 2.729 16.461 14.501 1.00 94.88 426 LYS A O 1
ATOM 3305 N N . VAL A 1 427 ? 3.924 15.525 12.844 1.00 96.44 427 VAL A N 1
ATOM 3306 C CA . VAL A 1 427 ? 3.542 14.142 13.147 1.00 96.44 427 VAL A CA 1
ATOM 3307 C C . VAL A 1 427 ? 4.095 13.728 14.509 1.00 96.44 427 VAL A C 1
ATOM 3309 O O . VAL A 1 427 ? 3.345 13.192 15.320 1.00 96.44 427 VAL A O 1
ATOM 3312 N N . ALA A 1 428 ? 5.371 13.995 14.795 1.00 95.50 428 ALA A N 1
ATOM 3313 C CA . ALA A 1 428 ? 5.974 13.671 16.085 1.00 95.50 428 ALA A CA 1
ATOM 3314 C C . ALA A 1 428 ? 5.263 14.380 17.251 1.00 95.50 428 ALA A C 1
ATOM 3316 O O . ALA A 1 428 ? 4.947 13.730 18.249 1.00 95.50 428 ALA A O 1
ATOM 3317 N N . ASP A 1 429 ? 4.947 15.669 17.103 1.00 96.12 429 ASP A N 1
ATOM 3318 C CA . ASP A 1 429 ? 4.214 16.453 18.101 1.00 96.12 429 ASP A CA 1
ATOM 3319 C C . ASP A 1 429 ? 2.810 15.871 18.327 1.00 96.12 429 ASP A C 1
ATOM 3321 O O . ASP A 1 429 ? 2.452 15.541 19.461 1.00 96.12 429 ASP A O 1
ATOM 3325 N N . PHE A 1 430 ? 2.056 15.621 17.250 1.00 97.19 430 PHE A N 1
ATOM 3326 C CA . PHE A 1 430 ? 0.730 15.000 17.318 1.00 97.19 430 PHE A CA 1
ATOM 3327 C C . PHE A 1 430 ? 0.770 13.630 18.003 1.00 97.19 430 PHE A C 1
ATOM 3329 O O . PHE A 1 430 ? -0.061 13.323 18.862 1.00 97.19 430 PHE A O 1
ATOM 3336 N N . LEU A 1 431 ? 1.755 12.797 17.664 1.00 95.62 431 LEU A N 1
ATOM 3337 C CA . LEU A 1 431 ? 1.939 11.507 18.313 1.00 95.62 431 LEU A CA 1
ATOM 3338 C C . LEU A 1 431 ? 2.388 11.673 19.766 1.00 95.62 431 LEU A C 1
ATOM 3340 O O . LEU A 1 431 ? 2.034 10.833 20.581 1.00 95.62 431 LEU A O 1
ATOM 3344 N N . SER A 1 432 ? 3.120 12.713 20.154 1.00 94.88 432 SER A N 1
ATOM 3345 C CA . SER A 1 432 ? 3.511 12.915 21.555 1.00 94.88 432 SER A CA 1
ATOM 3346 C C . SER A 1 432 ? 2.310 13.201 22.465 1.00 94.88 432 SER A C 1
ATOM 3348 O O . SER A 1 432 ? 2.275 12.711 23.593 1.00 94.88 432 SER A O 1
ATOM 3350 N N . GLU A 1 433 ? 1.300 13.904 21.948 1.00 94.00 433 GLU A N 1
ATOM 3351 C CA . GLU A 1 433 ? 0.086 14.288 22.678 1.00 94.00 433 GLU A CA 1
ATOM 3352 C C . GLU A 1 433 ? -0.964 13.164 22.706 1.00 94.00 433 GLU A C 1
ATOM 3354 O O . GLU A 1 433 ? -1.747 13.048 23.653 1.00 94.00 433 GLU A O 1
ATOM 3359 N N . ASN A 1 434 ? -0.958 12.286 21.696 1.00 92.44 434 ASN A N 1
ATOM 3360 C CA . ASN A 1 434 ? -2.013 11.298 21.483 1.00 92.44 434 ASN A CA 1
ATOM 3361 C C . ASN A 1 434 ? -1.515 9.856 21.663 1.00 92.44 434 ASN A C 1
ATOM 3363 O O . ASN A 1 434 ? -0.822 9.284 20.820 1.00 92.44 434 ASN A O 1
ATOM 3367 N N . HIS A 1 435 ? -1.888 9.218 22.778 1.00 88.00 435 HIS A N 1
ATOM 3368 C CA . HIS A 1 435 ? -1.368 7.893 23.165 1.00 88.00 435 HIS A CA 1
ATOM 3369 C C . HIS A 1 435 ? -2.254 6.699 22.800 1.00 88.00 435 HIS A C 1
ATOM 3371 O O . HIS A 1 435 ? -1.805 5.562 22.926 1.00 88.00 435 HIS A O 1
ATOM 3377 N N . LYS A 1 436 ? -3.495 6.929 22.364 1.00 93.00 436 LYS A N 1
ATOM 3378 C CA . LYS A 1 436 ? -4.436 5.858 22.034 1.00 93.00 436 LYS A CA 1
ATOM 3379 C C . LYS A 1 436 ? -5.194 6.183 20.756 1.00 93.00 436 LYS A C 1
ATOM 3381 O O . LYS A 1 436 ? -5.793 7.250 20.652 1.00 93.00 436 LYS A O 1
ATOM 3386 N N . VAL A 1 437 ? -5.238 5.207 19.859 1.00 96.31 437 VAL A N 1
ATOM 3387 C CA . VAL A 1 437 ? -6.050 5.224 18.647 1.00 96.31 437 VAL A CA 1
ATOM 3388 C C . VAL A 1 437 ? -6.676 3.850 18.454 1.00 96.31 437 VAL A C 1
ATOM 3390 O O . VAL A 1 437 ? -5.994 2.832 18.519 1.00 96.31 437 VAL A O 1
ATOM 3393 N N . ASP A 1 438 ? -7.992 3.822 18.276 1.00 97.44 438 ASP A N 1
ATOM 3394 C CA . ASP A 1 438 ? -8.741 2.605 17.959 1.00 97.44 438 ASP A CA 1
ATOM 3395 C C . ASP A 1 438 ? -9.134 2.577 16.469 1.00 97.44 438 ASP A C 1
ATOM 3397 O O . ASP A 1 438 ? -9.268 1.504 15.875 1.00 97.44 438 ASP A O 1
ATOM 3401 N N . ALA A 1 439 ? -9.319 3.751 15.856 1.00 98.00 439 ALA A N 1
ATOM 3402 C CA . ALA A 1 439 ? -9.632 3.890 14.441 1.00 98.00 439 ALA A CA 1
ATOM 3403 C C . ALA A 1 439 ? -9.027 5.158 13.825 1.00 98.00 439 ALA A C 1
ATOM 3405 O O . ALA A 1 439 ? -8.900 6.172 14.507 1.00 98.00 439 ALA A O 1
ATOM 3406 N N . ILE A 1 440 ? -8.711 5.111 12.532 1.00 98.50 440 ILE A N 1
ATOM 3407 C CA . ILE A 1 440 ? -8.261 6.250 11.728 1.00 98.50 440 ILE A CA 1
ATOM 3408 C C . ILE A 1 440 ? -9.188 6.383 10.521 1.00 98.50 440 ILE A C 1
ATOM 3410 O O . ILE A 1 440 ? -9.474 5.398 9.844 1.00 98.50 440 ILE A O 1
ATOM 3414 N N . ILE A 1 441 ? -9.650 7.599 10.248 1.00 98.31 441 ILE A N 1
ATOM 3415 C CA . ILE A 1 441 ? -10.426 7.937 9.056 1.00 98.31 441 ILE A CA 1
ATOM 3416 C C . ILE A 1 441 ? -9.618 8.944 8.255 1.00 98.31 441 ILE A C 1
ATOM 3418 O O . ILE A 1 441 ? -9.357 10.039 8.744 1.00 98.31 441 ILE A O 1
ATOM 3422 N N . ASP A 1 442 ? -9.246 8.582 7.036 1.00 97.62 442 ASP A N 1
ATOM 3423 C CA . ASP A 1 442 ? -8.539 9.461 6.116 1.00 97.62 442 ASP A CA 1
ATOM 3424 C C . ASP A 1 442 ? -9.493 9.983 5.045 1.00 97.62 442 ASP A C 1
ATOM 3426 O O . ASP A 1 442 ? -10.000 9.215 4.229 1.00 97.62 442 ASP A O 1
ATOM 3430 N N . CYS A 1 443 ? -9.747 11.289 5.067 1.00 94.50 443 CYS A N 1
ATOM 3431 C CA . CYS A 1 443 ? -10.599 11.989 4.107 1.00 94.50 443 CYS A CA 1
ATOM 3432 C C . CYS A 1 443 ? -9.807 12.873 3.135 1.00 94.50 443 CYS A C 1
ATOM 3434 O O . CYS A 1 443 ? -10.355 13.820 2.575 1.00 94.50 443 CYS A O 1
ATOM 3436 N N . THR A 1 444 ? -8.522 12.585 2.940 1.00 93.00 444 THR A N 1
ATOM 3437 C CA . THR A 1 444 ? -7.665 13.370 2.048 1.00 93.00 444 THR A CA 1
ATOM 3438 C C . THR A 1 444 ? -8.143 13.346 0.620 1.00 93.00 444 THR A C 1
ATOM 3440 O O . THR A 1 444 ? -8.588 12.316 0.114 1.00 93.00 444 THR A O 1
ATOM 3443 N N . HIS A 1 445 ? -8.019 14.503 -0.026 1.00 88.38 445 HIS A N 1
ATOM 3444 C CA . HIS A 1 445 ? -8.400 14.734 -1.407 1.00 88.38 445 HIS A CA 1
ATOM 3445 C C . HIS A 1 445 ? -9.902 14.518 -1.680 1.00 88.38 445 HIS A C 1
ATOM 3447 O O . HIS A 1 445 ? -10.392 14.670 -2.800 1.00 88.38 445 HIS A O 1
ATOM 3453 N N . PHE A 1 446 ? -10.694 14.179 -0.662 1.00 84.81 446 PHE A N 1
ATOM 3454 C CA . PHE A 1 446 ? -12.108 13.905 -0.842 1.00 84.81 446 PHE A CA 1
ATOM 3455 C C . PHE A 1 446 ? -12.858 15.194 -1.184 1.00 84.81 446 PHE A C 1
ATOM 3457 O O . PHE A 1 446 ? -12.721 16.203 -0.512 1.00 84.81 446 PHE A O 1
ATOM 3464 N N . GLY A 1 447 ? -13.704 15.197 -2.213 1.00 71.94 447 GLY A N 1
ATOM 3465 C CA . GLY A 1 447 ? -14.497 16.384 -2.565 1.00 71.94 447 GLY A CA 1
ATOM 3466 C C . GLY A 1 447 ? -13.686 17.565 -3.122 1.00 71.94 447 GLY A C 1
ATOM 3467 O O . GLY A 1 447 ? -14.251 18.645 -3.316 1.00 71.94 447 GLY A O 1
ATOM 3468 N N . THR A 1 448 ? -12.395 17.373 -3.396 1.00 77.50 448 THR A N 1
ATOM 3469 C CA . THR A 1 448 ? -11.590 18.282 -4.215 1.00 77.50 448 THR A CA 1
ATOM 3470 C C . THR A 1 448 ? -11.786 17.904 -5.681 1.00 77.50 448 THR A C 1
ATOM 3472 O O . THR A 1 448 ? -11.631 16.748 -6.057 1.00 77.50 448 THR A O 1
ATOM 3475 N N . LEU A 1 449 ? -12.161 18.872 -6.519 1.00 75.56 449 LEU A N 1
ATOM 3476 C CA . LEU A 1 449 ? -12.289 18.661 -7.962 1.00 75.56 449 LEU A CA 1
ATOM 3477 C C . LEU A 1 449 ? -10.996 19.085 -8.650 1.00 75.56 449 LEU A C 1
ATOM 3479 O O . LEU A 1 449 ? -10.665 20.273 -8.646 1.00 75.56 449 LEU A O 1
ATOM 3483 N N . ILE A 1 450 ? -10.308 18.130 -9.270 1.00 78.31 450 ILE A N 1
ATOM 3484 C CA . ILE A 1 450 ? -9.117 18.391 -10.073 1.00 78.31 450 ILE A CA 1
ATOM 3485 C C . ILE A 1 450 ? -9.431 18.163 -11.546 1.00 78.31 450 ILE A C 1
ATOM 3487 O O . ILE A 1 450 ? -9.941 17.123 -11.952 1.00 78.31 450 ILE A O 1
ATOM 3491 N N . ASP A 1 451 ? -9.090 19.161 -12.354 1.00 83.06 451 ASP A N 1
ATOM 3492 C CA . ASP A 1 451 ? -8.993 19.015 -13.799 1.00 83.06 451 ASP A CA 1
ATOM 3493 C C . ASP A 1 451 ? -7.556 18.594 -14.127 1.00 83.06 451 ASP A C 1
ATOM 3495 O O . ASP A 1 451 ? -6.659 19.435 -14.229 1.00 83.06 451 ASP A O 1
ATOM 3499 N N . PHE A 1 452 ? -7.327 17.280 -14.210 1.00 81.88 452 PHE A N 1
ATOM 3500 C CA . PHE A 1 452 ? -5.987 16.710 -14.387 1.00 81.88 452 PHE A CA 1
ATOM 3501 C C . PHE A 1 452 ? -5.322 17.158 -15.697 1.00 81.88 452 PHE A C 1
ATOM 3503 O O . PHE A 1 452 ? -4.102 17.252 -15.763 1.00 81.88 452 PHE A O 1
ATOM 3510 N N . ASP A 1 453 ? -6.099 17.521 -16.720 1.00 82.75 453 ASP A N 1
ATOM 3511 C CA . ASP A 1 453 ? -5.553 18.021 -17.986 1.00 82.75 453 ASP A CA 1
ATOM 3512 C C . ASP A 1 453 ? -5.048 19.473 -17.883 1.00 82.75 453 ASP A C 1
ATOM 3514 O O . ASP A 1 453 ? -4.334 19.952 -18.767 1.00 82.75 453 ASP A O 1
ATOM 3518 N N . LYS A 1 454 ? -5.433 20.204 -16.826 1.00 87.94 454 LYS A N 1
ATOM 3519 C CA . LYS A 1 454 ? -5.108 21.631 -16.633 1.00 87.94 454 LYS A CA 1
ATOM 3520 C C . LYS A 1 454 ? -4.289 21.934 -15.381 1.00 87.94 454 LYS A C 1
ATOM 3522 O O . LYS A 1 454 ? -3.972 23.100 -15.136 1.00 87.94 454 LYS A O 1
ATOM 3527 N N . ILE A 1 455 ? -3.979 20.925 -14.577 1.00 89.81 455 ILE A N 1
ATOM 3528 C CA . ILE A 1 455 ? -3.169 21.065 -13.367 1.00 89.81 455 ILE A CA 1
ATOM 3529 C C . ILE A 1 455 ? -1.721 21.456 -13.728 1.00 89.81 455 ILE A C 1
ATOM 3531 O O . ILE A 1 455 ? -1.186 21.043 -14.757 1.00 89.81 455 ILE A O 1
ATOM 3535 N N . SER A 1 456 ? -1.082 22.283 -12.899 1.00 92.75 456 SER A N 1
ATOM 3536 C CA . SER A 1 456 ? 0.337 22.624 -13.058 1.00 92.75 456 SER A CA 1
ATOM 3537 C C . SER A 1 456 ? 1.234 21.537 -12.464 1.00 92.75 456 SER A C 1
ATOM 3539 O O . SER A 1 456 ? 0.823 20.848 -11.538 1.00 92.75 456 SER A O 1
ATOM 3541 N N . GLU A 1 457 ? 2.479 21.432 -12.933 1.00 89.75 457 GLU A N 1
ATOM 3542 C CA . GLU A 1 457 ? 3.486 20.497 -12.393 1.00 89.75 457 GLU A CA 1
ATOM 3543 C C . GLU A 1 457 ? 3.646 20.639 -10.868 1.00 89.75 457 GLU A C 1
ATOM 3545 O O . GLU A 1 457 ? 3.481 19.673 -10.136 1.00 89.75 457 GLU A O 1
ATOM 3550 N N . ASN A 1 458 ? 3.795 21.870 -10.363 1.00 89.44 458 ASN A N 1
ATOM 3551 C CA . ASN A 1 458 ? 3.884 22.119 -8.918 1.00 89.44 458 ASN A CA 1
ATOM 3552 C C . ASN A 1 458 ? 2.656 21.625 -8.133 1.00 89.44 458 ASN A C 1
ATOM 3554 O O . ASN A 1 458 ? 2.787 21.199 -6.987 1.00 89.44 458 ASN A O 1
ATOM 3558 N N . GLU A 1 459 ? 1.455 21.742 -8.708 1.00 89.56 459 GLU A N 1
ATOM 3559 C CA . GLU A 1 459 ? 0.242 21.250 -8.052 1.00 89.56 459 GLU A CA 1
ATOM 3560 C C . GLU A 1 459 ? 0.145 19.723 -8.167 1.00 89.56 459 GLU A C 1
ATOM 3562 O O . GLU A 1 459 ? -0.318 19.089 -7.226 1.00 89.56 459 GLU A O 1
ATOM 3567 N N . GLN A 1 460 ? 0.645 19.111 -9.249 1.00 90.25 460 GLN A N 1
ATOM 3568 C CA . GLN A 1 460 ? 0.778 17.653 -9.344 1.00 90.25 460 GLN A CA 1
ATOM 3569 C C . GLN A 1 460 ? 1.710 17.106 -8.264 1.00 90.25 460 GLN A C 1
ATOM 3571 O O . GLN A 1 460 ? 1.319 16.176 -7.562 1.00 90.25 460 GLN A O 1
ATOM 3576 N N . ASP A 1 461 ? 2.889 17.704 -8.086 1.00 89.00 461 ASP A N 1
ATOM 3577 C CA . ASP A 1 461 ? 3.859 17.300 -7.062 1.00 89.00 461 ASP A CA 1
ATOM 3578 C C . ASP A 1 461 ? 3.271 17.442 -5.658 1.00 89.00 461 ASP A C 1
ATOM 3580 O O . ASP A 1 461 ? 3.334 16.520 -4.844 1.00 89.00 461 ASP A O 1
ATOM 3584 N N . ARG A 1 462 ? 2.618 18.579 -5.389 1.00 91.25 462 ARG A N 1
ATOM 3585 C CA . ARG A 1 462 ? 1.916 18.819 -4.125 1.00 91.25 462 ARG A CA 1
ATOM 3586 C C . ARG A 1 462 ? 0.838 17.766 -3.868 1.00 91.25 462 ARG A C 1
ATOM 3588 O O . ARG A 1 462 ? 0.756 17.235 -2.762 1.00 91.25 462 ARG A O 1
ATOM 3595 N N . MET A 1 463 ? 0.005 17.473 -4.863 1.00 90.88 463 MET A N 1
ATOM 3596 C CA . MET A 1 463 ? -1.073 16.490 -4.747 1.00 90.88 463 MET A CA 1
ATOM 3597 C C . MET A 1 463 ? -0.541 15.070 -4.585 1.00 90.88 463 MET A C 1
ATOM 3599 O O . MET A 1 463 ? -1.103 14.300 -3.806 1.00 90.88 463 MET A O 1
ATOM 3603 N N . LEU A 1 464 ? 0.548 14.725 -5.272 1.00 90.56 464 LEU A N 1
ATOM 3604 C CA . LEU A 1 464 ? 1.218 13.441 -5.128 1.00 90.56 464 LEU A CA 1
ATOM 3605 C C . LEU A 1 464 ? 1.787 13.289 -3.716 1.00 90.56 464 LEU A C 1
ATOM 3607 O O . LEU A 1 464 ? 1.447 12.318 -3.046 1.00 90.56 464 LEU A O 1
ATOM 3611 N N . PHE A 1 465 ? 2.548 14.275 -3.231 1.00 92.88 465 PHE A N 1
ATOM 3612 C CA . PHE A 1 465 ? 3.076 14.289 -1.866 1.00 92.88 465 PHE A CA 1
ATOM 3613 C C . PHE A 1 465 ? 1.959 14.105 -0.838 1.00 92.88 465 PHE A C 1
ATOM 3615 O O . PHE A 1 465 ? 2.035 13.236 0.034 1.00 92.88 465 PHE A O 1
ATOM 3622 N N . LEU A 1 466 ? 0.891 14.903 -0.957 1.00 93.25 466 LEU A N 1
ATOM 3623 C CA . LEU A 1 466 ? -0.253 14.805 -0.060 1.00 93.25 466 LEU A CA 1
ATOM 3624 C C . LEU A 1 466 ? -0.929 13.442 -0.190 1.00 93.25 466 LEU A C 1
ATOM 3626 O O . LEU A 1 466 ? -1.290 12.883 0.827 1.00 93.25 466 LEU A O 1
ATOM 3630 N N . SER A 1 467 ? -1.054 12.853 -1.374 1.00 92.12 467 SER A N 1
ATOM 3631 C CA . SER A 1 467 ? -1.770 11.583 -1.569 1.00 92.12 467 SER A CA 1
ATOM 3632 C C . SER A 1 467 ? -0.954 10.329 -1.228 1.00 92.12 467 SER A C 1
ATOM 3634 O O . SER A 1 467 ? -1.544 9.259 -1.080 1.00 92.12 467 SER A O 1
ATOM 3636 N N . SER A 1 468 ? 0.374 10.424 -1.085 1.00 90.75 468 SER A N 1
ATOM 3637 C CA . SER A 1 468 ? 1.249 9.273 -0.813 1.00 90.75 468 SER A CA 1
ATOM 3638 C C . SER A 1 468 ? 2.286 9.544 0.285 1.00 90.75 468 SER A C 1
ATOM 3640 O O . SER A 1 468 ? 2.156 9.017 1.392 1.00 90.75 468 SER A O 1
ATOM 3642 N N . GLU A 1 469 ? 3.297 10.369 0.016 1.00 92.12 469 GLU A N 1
ATOM 3643 C CA . GLU A 1 469 ? 4.469 10.582 0.879 1.00 92.12 469 GLU A CA 1
ATOM 3644 C C . GLU A 1 469 ? 4.094 11.039 2.291 1.00 92.12 469 GLU A C 1
ATOM 3646 O O . GLU A 1 469 ? 4.618 10.523 3.280 1.00 92.12 469 GLU A O 1
ATOM 3651 N N . ALA A 1 470 ? 3.115 11.937 2.405 1.00 95.31 470 ALA A N 1
ATOM 3652 C CA . ALA A 1 470 ? 2.628 12.422 3.689 1.00 95.31 470 ALA A CA 1
ATOM 3653 C C . ALA A 1 470 ? 2.082 11.292 4.584 1.00 95.31 470 ALA A C 1
ATOM 3655 O O . ALA A 1 470 ? 2.296 11.297 5.799 1.00 95.31 470 ALA A O 1
ATOM 3656 N N . ARG A 1 471 ? 1.424 10.283 3.990 1.00 95.19 471 ARG A N 1
ATOM 3657 C CA . ARG A 1 471 ? 0.962 9.094 4.727 1.00 95.19 471 ARG A CA 1
ATOM 3658 C C . ARG A 1 471 ? 2.117 8.202 5.108 1.00 95.19 471 ARG A C 1
ATOM 3660 O O . ARG A 1 471 ? 2.125 7.692 6.222 1.00 95.19 471 ARG A O 1
ATOM 3667 N N . PHE A 1 472 ? 3.077 8.012 4.208 1.00 95.25 472 PHE A N 1
ATOM 3668 C CA . PHE A 1 472 ? 4.260 7.223 4.516 1.00 95.25 472 PHE A CA 1
ATOM 3669 C C . PHE A 1 472 ? 4.973 7.783 5.750 1.00 95.25 472 PHE A C 1
ATOM 3671 O O . PHE A 1 472 ? 5.222 7.036 6.691 1.00 95.25 472 PHE A O 1
ATOM 3678 N N . ILE A 1 473 ? 5.191 9.101 5.805 1.00 95.62 473 ILE A N 1
ATOM 3679 C CA . ILE A 1 473 ? 5.758 9.784 6.977 1.00 95.62 473 ILE A CA 1
ATOM 3680 C C . ILE A 1 473 ? 4.907 9.524 8.231 1.00 95.62 473 ILE A C 1
ATOM 3682 O O . ILE A 1 473 ? 5.430 9.092 9.261 1.00 95.62 473 ILE A O 1
ATOM 3686 N N . PHE A 1 474 ? 3.590 9.729 8.137 1.00 97.12 474 PHE A N 1
ATOM 3687 C CA . PHE A 1 474 ? 2.665 9.556 9.259 1.00 97.12 474 PHE A CA 1
ATOM 3688 C C . PHE A 1 474 ? 2.643 8.125 9.812 1.00 97.12 474 PHE A C 1
ATOM 3690 O O . PHE A 1 474 ? 2.854 7.912 11.007 1.00 97.12 474 PHE A O 1
ATOM 3697 N N . TYR A 1 475 ? 2.417 7.128 8.954 1.00 96.94 475 TYR A N 1
ATOM 3698 C CA . TYR A 1 475 ? 2.307 5.729 9.367 1.00 96.94 475 TYR A CA 1
ATOM 3699 C C . TYR A 1 475 ? 3.656 5.124 9.755 1.00 96.94 475 TYR A C 1
ATOM 3701 O O . TYR A 1 475 ? 3.689 4.287 10.654 1.00 96.94 475 TYR A O 1
ATOM 3709 N N . LYS A 1 476 ? 4.773 5.583 9.174 1.00 95.50 476 LYS A N 1
ATOM 3710 C CA . LYS A 1 476 ? 6.120 5.196 9.617 1.00 95.50 476 LYS A CA 1
ATOM 3711 C C . LYS A 1 476 ? 6.381 5.645 11.054 1.00 95.50 476 LYS A C 1
ATOM 3713 O O . LYS A 1 476 ? 6.819 4.842 11.873 1.00 95.50 476 LYS A O 1
ATOM 3718 N N . ALA A 1 477 ? 6.073 6.900 11.384 1.00 95.75 477 ALA A N 1
ATOM 3719 C CA . ALA A 1 477 ? 6.194 7.394 12.755 1.00 95.75 477 ALA A CA 1
ATOM 3720 C C . ALA A 1 477 ? 5.221 6.673 13.708 1.00 95.75 477 ALA A C 1
ATOM 3722 O O . ALA A 1 477 ? 5.569 6.350 14.844 1.00 95.75 477 ALA A O 1
ATOM 3723 N N . LEU A 1 478 ? 4.012 6.353 13.234 1.00 95.44 478 LEU A N 1
ATOM 3724 C CA . LEU A 1 478 ? 3.031 5.599 14.010 1.00 95.44 478 LEU A CA 1
ATOM 3725 C C . LEU A 1 478 ? 3.501 4.163 14.308 1.00 95.44 478 LEU A C 1
ATOM 3727 O O . LEU A 1 478 ? 3.356 3.708 15.443 1.00 95.44 478 LEU A O 1
ATOM 3731 N N . ALA A 1 479 ? 4.110 3.480 13.334 1.00 93.44 479 ALA A N 1
ATOM 3732 C CA . ALA A 1 479 ? 4.689 2.142 13.492 1.00 93.44 479 ALA A CA 1
ATOM 3733 C C . ALA A 1 479 ? 5.836 2.118 14.514 1.00 93.44 479 ALA A C 1
ATOM 3735 O O . ALA A 1 479 ? 5.966 1.172 15.284 1.00 93.44 479 ALA A O 1
ATOM 3736 N N . GLN A 1 480 ? 6.640 3.184 14.580 1.00 92.44 480 GLN A N 1
ATOM 3737 C CA . GLN A 1 480 ? 7.693 3.315 15.597 1.00 92.44 480 GLN A CA 1
ATOM 3738 C C . GLN A 1 480 ? 7.123 3.444 17.015 1.00 92.44 480 GLN A C 1
ATOM 3740 O O . GLN A 1 480 ? 7.769 3.048 17.984 1.00 92.44 480 GLN A O 1
ATOM 3745 N N . LYS A 1 481 ? 5.911 3.996 17.150 1.00 90.25 481 LYS A N 1
ATOM 3746 C CA . LYS A 1 481 ? 5.233 4.154 18.440 1.00 90.25 481 LYS A CA 1
ATOM 3747 C C . LYS A 1 481 ? 4.460 2.901 18.867 1.00 90.25 481 LYS A C 1
ATOM 3749 O O . LYS A 1 481 ? 4.379 2.620 20.063 1.00 90.25 481 LYS A O 1
ATOM 3754 N N . PHE A 1 482 ? 3.876 2.170 17.919 1.00 86.69 482 PHE A N 1
ATOM 3755 C CA . PHE A 1 482 ? 3.069 0.977 18.174 1.00 86.69 482 PHE A CA 1
ATOM 3756 C C . PHE A 1 482 ? 3.643 -0.220 17.411 1.00 86.69 482 PHE A C 1
ATOM 3758 O O . PHE A 1 482 ? 3.446 -0.328 16.207 1.00 86.69 482 PHE A O 1
ATOM 3765 N N . SER A 1 483 ? 4.298 -1.142 18.122 1.00 81.25 483 SER A N 1
ATOM 3766 C CA . SER A 1 483 ? 4.959 -2.316 17.528 1.00 81.25 483 SER A CA 1
ATOM 3767 C C . SER A 1 483 ? 4.001 -3.330 16.885 1.00 81.25 483 SER A C 1
ATOM 3769 O O . SER A 1 483 ? 4.378 -4.012 15.942 1.00 81.25 483 SER A O 1
ATOM 3771 N N . GLU A 1 484 ? 2.754 -3.422 17.360 1.00 86.00 484 GLU A N 1
ATOM 3772 C CA . GLU A 1 484 ? 1.686 -4.230 16.750 1.00 86.00 484 GLU A CA 1
ATOM 3773 C C . GLU A 1 484 ? 0.369 -3.428 16.706 1.00 86.00 484 GLU A C 1
ATOM 3775 O O . GLU A 1 484 ? -0.493 -3.579 17.586 1.00 86.00 484 GLU A O 1
ATOM 3780 N N . PRO A 1 485 ? 0.186 -2.536 15.723 1.00 88.81 485 PRO A N 1
ATOM 3781 C CA . PRO A 1 485 ? -1.010 -1.711 15.644 1.00 88.81 485 PRO A CA 1
ATOM 3782 C C . PRO A 1 485 ? -2.250 -2.572 15.358 1.00 88.81 485 PRO A C 1
ATOM 3784 O O . PRO A 1 485 ? -2.282 -3.382 14.431 1.00 88.81 485 PRO A O 1
ATOM 3787 N N . ARG A 1 486 ? -3.304 -2.375 16.160 1.00 94.44 486 ARG A N 1
ATOM 3788 C CA . ARG A 1 486 ? -4.633 -2.998 16.005 1.00 94.44 486 ARG A CA 1
ATOM 3789 C C . ARG A 1 486 ? -5.682 -1.924 15.769 1.00 94.44 486 ARG A C 1
ATOM 3791 O O . ARG A 1 486 ? -6.507 -1.642 16.637 1.00 94.44 486 ARG A O 1
ATOM 3798 N N . ILE A 1 487 ? -5.588 -1.273 14.618 1.00 95.75 487 ILE A N 1
ATOM 3799 C CA . ILE A 1 487 ? -6.338 -0.061 14.301 1.00 95.75 487 ILE A CA 1
ATOM 3800 C C . ILE A 1 487 ? -7.318 -0.365 13.165 1.00 95.75 487 ILE A C 1
ATOM 3802 O O . ILE A 1 487 ? -6.992 -1.084 12.219 1.00 95.75 487 ILE A O 1
ATOM 3806 N N . ARG A 1 488 ? -8.537 0.182 13.245 1.00 96.38 488 ARG A N 1
ATOM 3807 C CA . ARG A 1 488 ? -9.454 0.218 12.095 1.00 96.38 488 ARG A CA 1
ATOM 3808 C C . ARG A 1 488 ? -9.177 1.445 11.249 1.00 96.38 488 ARG A C 1
ATOM 3810 O O . ARG A 1 488 ? -9.445 2.557 11.683 1.00 96.38 488 ARG A O 1
ATOM 3817 N N . ILE A 1 489 ? -8.661 1.252 10.051 1.00 97.19 489 ILE A N 1
ATOM 3818 C CA . ILE A 1 489 ? -8.265 2.324 9.147 1.00 97.19 489 ILE A CA 1
ATOM 3819 C C . ILE A 1 489 ? -9.248 2.363 7.983 1.00 97.19 489 ILE A C 1
ATOM 3821 O O . ILE A 1 489 ? -9.477 1.355 7.315 1.00 97.19 489 ILE A O 1
ATOM 3825 N N . LEU A 1 490 ? -9.830 3.531 7.743 1.00 97.31 490 LEU A N 1
ATOM 3826 C CA . LEU A 1 490 ? -10.774 3.767 6.663 1.00 97.31 490 LEU A CA 1
ATOM 3827 C C . LEU A 1 490 ? -10.287 4.947 5.821 1.00 97.31 490 LEU A C 1
ATOM 3829 O O . LEU A 1 490 ? -10.329 6.089 6.264 1.00 97.31 490 LEU A O 1
ATOM 3833 N N . CYS A 1 491 ? -9.838 4.667 4.604 1.00 96.75 491 CYS A N 1
ATOM 3834 C CA . CYS A 1 491 ? -9.520 5.659 3.586 1.00 96.75 491 CYS A CA 1
ATOM 3835 C C . CYS A 1 491 ? -10.762 5.936 2.740 1.00 96.75 491 CYS A C 1
ATOM 3837 O O . CYS A 1 491 ? -11.403 5.008 2.250 1.00 96.75 491 CYS A O 1
ATOM 3839 N N . VAL A 1 492 ? -11.115 7.206 2.579 1.00 94.38 492 VAL A N 1
ATOM 3840 C CA . VAL A 1 492 ? -12.260 7.638 1.780 1.00 94.38 492 VAL A CA 1
ATOM 3841 C C . VAL A 1 492 ? -11.765 8.197 0.453 1.00 94.38 492 VAL A C 1
ATOM 3843 O O . VAL A 1 492 ? -10.950 9.114 0.435 1.00 94.38 492 VAL A O 1
ATOM 3846 N N . ILE A 1 493 ? -12.303 7.689 -0.653 1.00 92.00 493 ILE A N 1
ATOM 3847 C CA . ILE A 1 493 ? -12.036 8.187 -2.007 1.00 92.00 493 ILE A CA 1
ATOM 3848 C C . ILE A 1 493 ? -13.349 8.498 -2.736 1.00 92.00 493 ILE A C 1
ATOM 3850 O O . ILE A 1 493 ? -14.434 8.107 -2.299 1.00 92.00 493 ILE A O 1
ATOM 3854 N N . SER A 1 494 ? -13.256 9.238 -3.840 1.00 87.75 494 SER A N 1
ATOM 3855 C CA . SER A 1 494 ? -14.409 9.675 -4.639 1.00 87.75 494 SER A CA 1
ATOM 3856 C C . SER A 1 494 ? -14.129 9.487 -6.131 1.00 87.75 494 SER A C 1
ATOM 3858 O O . SER A 1 494 ? -14.081 10.456 -6.891 1.00 87.75 494 SER A O 1
ATOM 3860 N N . MET A 1 495 ? -13.925 8.236 -6.548 1.00 87.19 495 MET A N 1
ATOM 3861 C CA . MET A 1 495 ? -13.807 7.880 -7.962 1.00 87.19 495 MET A CA 1
ATOM 3862 C C . MET A 1 495 ? -15.216 7.726 -8.555 1.00 87.19 495 MET A C 1
ATOM 3864 O O . MET A 1 495 ? -16.003 8.669 -8.546 1.00 87.19 495 MET A O 1
ATOM 3868 N N . ASP A 1 496 ? -15.569 6.561 -9.083 1.00 87.69 496 ASP A N 1
ATOM 3869 C CA . ASP A 1 496 ? -16.843 6.301 -9.758 1.00 87.69 496 ASP A CA 1
ATOM 3870 C C . ASP A 1 496 ? -17.830 5.486 -8.901 1.00 87.69 496 ASP A C 1
ATOM 3872 O O . ASP A 1 496 ? -18.899 5.106 -9.376 1.00 87.69 496 ASP A O 1
ATOM 3876 N N . GLY A 1 497 ? -17.490 5.216 -7.637 1.00 90.19 497 GLY A N 1
ATOM 3877 C CA . GLY A 1 497 ? -18.249 4.348 -6.734 1.00 90.19 497 GLY A CA 1
ATOM 3878 C C . GLY A 1 497 ? -17.962 2.864 -6.972 1.00 90.19 497 GLY A C 1
ATOM 3879 O O . GLY A 1 497 ? -18.515 2.010 -6.282 1.00 90.19 497 GLY A O 1
ATOM 3880 N N . CYS A 1 498 ? -17.101 2.558 -7.944 1.00 91.81 498 CYS A N 1
ATOM 3881 C CA . CYS A 1 498 ? -16.681 1.236 -8.381 1.00 91.81 498 CYS A CA 1
ATOM 3882 C C . CYS A 1 498 ? -15.146 1.127 -8.461 1.00 91.81 498 CYS A C 1
ATOM 3884 O O . CYS A 1 498 ? -14.655 0.255 -9.174 1.00 91.81 498 CYS A O 1
ATOM 3886 N N . HIS A 1 499 ? -14.381 1.982 -7.768 1.00 91.12 499 HIS A N 1
ATOM 3887 C CA . HIS A 1 499 ? -12.906 2.006 -7.781 1.00 91.12 499 HIS A CA 1
ATOM 3888 C C . HIS A 1 499 ? -12.289 2.176 -9.184 1.00 91.12 499 HIS A C 1
ATOM 3890 O O . HIS A 1 499 ? -11.198 1.684 -9.463 1.00 91.12 499 HIS A O 1
ATOM 3896 N N . GLY A 1 500 ? -12.991 2.859 -10.091 1.00 88.69 500 GLY A N 1
ATOM 3897 C CA . GLY A 1 500 ? -12.589 3.057 -11.487 1.00 88.69 500 GLY A CA 1
ATOM 3898 C C . GLY A 1 500 ? -13.003 1.929 -12.439 1.00 88.69 500 GLY A C 1
ATOM 3899 O O . GLY A 1 500 ? -12.566 1.922 -13.589 1.00 88.69 500 GLY A O 1
ATOM 3900 N N . TYR A 1 501 ? -13.816 0.969 -11.984 1.00 89.44 501 TYR A N 1
ATOM 3901 C CA . TYR A 1 501 ? -14.281 -0.170 -12.788 1.00 89.44 501 TYR A CA 1
ATOM 3902 C C . TYR A 1 501 ? -15.726 -0.041 -13.285 1.00 89.44 501 TYR A C 1
ATOM 3904 O O . TYR A 1 501 ? -16.291 -1.017 -13.793 1.00 89.44 501 TYR A O 1
ATOM 3912 N N . SER A 1 502 ? -16.361 1.125 -13.149 1.00 85.06 502 SER A N 1
ATOM 3913 C CA . SER A 1 502 ? -17.664 1.347 -13.772 1.00 85.06 502 SER A CA 1
ATOM 3914 C C . SER A 1 502 ? -17.533 1.323 -15.299 1.00 85.06 502 SER A C 1
ATOM 3916 O O . SER A 1 502 ? -16.525 1.724 -15.877 1.00 85.06 502 SER A O 1
ATOM 3918 N N . GLN A 1 503 ? -18.581 0.875 -15.992 1.00 77.81 503 GLN A N 1
ATOM 3919 C CA . GLN A 1 503 ? -18.623 0.917 -17.462 1.00 77.81 503 GLN A CA 1
ATOM 3920 C C . GLN A 1 503 ? -18.947 2.318 -18.008 1.00 77.81 503 GLN A C 1
ATOM 3922 O O . GLN A 1 503 ? -19.219 2.475 -19.198 1.00 77.81 503 GLN A O 1
ATOM 3927 N N . ASN A 1 504 ? -18.986 3.337 -17.147 1.00 74.81 504 ASN A N 1
ATOM 3928 C CA . ASN A 1 504 ? -19.370 4.682 -17.531 1.00 74.81 504 ASN A CA 1
ATOM 3929 C C . ASN A 1 504 ? -18.137 5.503 -17.924 1.00 74.81 504 ASN A C 1
ATOM 3931 O O . ASN A 1 504 ? -17.490 6.128 -17.090 1.00 74.81 504 ASN A O 1
ATOM 3935 N N . GLU A 1 505 ? -17.864 5.560 -19.226 1.00 66.25 505 GLU A N 1
ATOM 3936 C CA . GLU A 1 505 ? -16.737 6.307 -19.805 1.00 66.25 505 GLU A CA 1
ATOM 3937 C C . GLU A 1 505 ? -16.823 7.836 -19.608 1.00 66.25 505 GLU A C 1
ATOM 3939 O O . GLU A 1 505 ? -15.884 8.554 -19.939 1.00 66.25 505 GLU A O 1
ATOM 3944 N N . GLN A 1 506 ? -17.938 8.366 -19.086 1.00 64.94 506 GLN A N 1
ATOM 3945 C CA . GLN A 1 506 ? -18.108 9.805 -18.839 1.00 64.94 506 GLN A CA 1
ATOM 3946 C C . GLN A 1 506 ? -17.583 10.263 -17.473 1.00 64.94 506 GLN A C 1
ATOM 3948 O O . GLN A 1 506 ? -17.618 11.461 -17.183 1.00 64.94 506 GLN A O 1
ATOM 3953 N N . VAL A 1 507 ? -17.134 9.342 -16.617 1.00 65.19 507 VAL A N 1
ATOM 3954 C CA . VAL A 1 507 ? -16.611 9.684 -15.293 1.00 65.19 507 VAL A CA 1
ATOM 3955 C C . VAL A 1 507 ? -15.138 10.066 -15.431 1.00 65.19 507 VAL A C 1
ATOM 3957 O O . VAL A 1 507 ? -14.293 9.219 -15.699 1.00 65.19 507 VAL A O 1
ATOM 3960 N N . GLY A 1 508 ? -14.819 11.354 -15.269 1.00 66.25 508 GLY A N 1
ATOM 3961 C CA . GLY A 1 508 ? -13.428 11.812 -15.226 1.00 66.25 508 GLY A CA 1
ATOM 3962 C C . GLY A 1 508 ? -12.728 11.227 -14.001 1.00 66.25 508 GLY A C 1
ATOM 3963 O O . GLY A 1 508 ? -13.126 11.529 -12.879 1.00 66.25 508 GLY A O 1
ATOM 3964 N N . ILE A 1 509 ? -11.732 10.366 -14.205 1.00 72.06 509 ILE A N 1
ATOM 3965 C CA . ILE A 1 509 ? -11.039 9.690 -13.106 1.00 72.06 509 ILE A CA 1
ATOM 3966 C C . ILE A 1 509 ? -9.902 10.576 -12.611 1.00 72.06 509 ILE A C 1
ATOM 3968 O O . ILE A 1 509 ? -9.004 10.931 -13.371 1.00 72.06 509 ILE A O 1
ATOM 3972 N N . ASP A 1 510 ? -9.933 10.890 -11.322 1.00 84.75 510 ASP A N 1
ATOM 3973 C CA . ASP A 1 510 ? -8.830 11.546 -10.641 1.00 84.75 510 ASP A CA 1
ATOM 3974 C C . ASP A 1 510 ? -7.771 10.497 -10.234 1.00 84.75 510 ASP A C 1
ATOM 3976 O O . ASP A 1 510 ? -8.055 9.625 -9.401 1.00 84.75 510 ASP A O 1
ATOM 3980 N N . PRO A 1 511 ? -6.556 10.536 -10.816 1.00 86.62 511 PRO A N 1
ATOM 3981 C CA . PRO A 1 511 ? -5.540 9.516 -10.580 1.00 86.62 511 PRO A CA 1
ATOM 3982 C C . PRO A 1 511 ? -4.932 9.569 -9.171 1.00 86.62 511 PRO A C 1
ATOM 3984 O O . PRO A 1 511 ? -4.356 8.571 -8.730 1.00 86.62 511 PRO A O 1
ATOM 3987 N N . PHE A 1 512 ? -5.075 10.672 -8.427 1.00 90.44 512 PHE A N 1
ATOM 3988 C CA . PHE A 1 512 ? -4.535 10.783 -7.068 1.00 90.44 512 PHE A CA 1
ATOM 3989 C C . PHE A 1 512 ? -5.256 9.851 -6.082 1.00 90.44 512 PHE A C 1
ATOM 3991 O O . PHE A 1 512 ? -4.634 9.341 -5.146 1.00 90.44 512 PHE A O 1
ATOM 3998 N N . TYR A 1 513 ? -6.523 9.499 -6.341 1.00 90.75 513 TYR A N 1
ATOM 3999 C CA . TYR A 1 513 ? -7.201 8.431 -5.592 1.00 90.75 513 TYR A CA 1
ATOM 4000 C C . TYR A 1 513 ? -6.541 7.061 -5.790 1.00 90.75 513 TYR A C 1
ATOM 4002 O O . TYR A 1 513 ? -6.571 6.231 -4.880 1.00 90.75 513 TYR A O 1
ATOM 4010 N N . GLY A 1 514 ? -5.890 6.828 -6.933 1.00 90.31 514 GLY A N 1
ATOM 4011 C CA . GLY A 1 514 ? -5.075 5.638 -7.169 1.00 90.31 514 GLY A CA 1
ATOM 4012 C C . GLY A 1 514 ? -3.829 5.595 -6.281 1.00 90.31 514 GLY A C 1
ATOM 4013 O O . GLY A 1 514 ? -3.514 4.538 -5.736 1.00 90.31 514 GLY A O 1
ATOM 4014 N N . ALA A 1 515 ? -3.168 6.739 -6.068 1.00 92.00 515 ALA A N 1
ATOM 4015 C CA . ALA A 1 515 ? -2.025 6.849 -5.156 1.00 92.00 515 ALA A CA 1
ATOM 4016 C C . ALA A 1 515 ? -2.430 6.547 -3.701 1.00 92.00 515 ALA A C 1
ATOM 4018 O O . ALA A 1 515 ? -1.788 5.725 -3.044 1.00 92.00 515 ALA A O 1
ATOM 4019 N N . LEU A 1 516 ? -3.550 7.122 -3.240 1.00 93.50 516 LEU A N 1
ATOM 4020 C CA . LEU A 1 516 ? -4.133 6.830 -1.924 1.00 93.50 516 LEU A CA 1
ATOM 4021 C C . LEU A 1 516 ? -4.468 5.342 -1.774 1.00 93.50 516 LEU A C 1
ATOM 4023 O O . LEU A 1 516 ? -4.022 4.679 -0.837 1.00 93.50 516 LEU A O 1
ATOM 4027 N N . SER A 1 517 ? -5.227 4.801 -2.727 1.00 93.62 517 SER A N 1
ATOM 4028 C CA . SER A 1 517 ? -5.671 3.407 -2.698 1.00 93.62 517 SER A CA 1
ATOM 4029 C C . SER A 1 517 ? -4.490 2.437 -2.706 1.00 93.62 517 SER A C 1
ATOM 4031 O O . SER A 1 517 ? -4.491 1.452 -1.971 1.00 93.62 517 SER A O 1
ATOM 4033 N N . GLY A 1 518 ? -3.464 2.716 -3.515 1.00 93.50 518 GLY A N 1
ATOM 4034 C CA . GLY A 1 518 ? -2.239 1.924 -3.575 1.00 93.50 518 GLY A CA 1
ATOM 4035 C C . GLY A 1 518 ? -1.505 1.885 -2.236 1.00 93.50 518 GLY A C 1
ATOM 4036 O O . GLY A 1 518 ? -1.175 0.798 -1.761 1.00 93.50 518 GLY A O 1
ATOM 4037 N N . PHE A 1 519 ? -1.325 3.046 -1.596 1.00 96.00 519 PHE A N 1
ATOM 4038 C CA . PHE A 1 519 ? -0.693 3.140 -0.279 1.00 96.00 519 PHE A CA 1
ATOM 4039 C C . PHE A 1 519 ? -1.439 2.304 0.769 1.00 96.00 519 PHE A C 1
ATOM 4041 O O . PHE A 1 519 ? -0.838 1.466 1.438 1.00 96.00 519 PHE A O 1
ATOM 4048 N N . TYR A 1 520 ? -2.761 2.469 0.877 1.00 96.25 520 TYR A N 1
ATOM 4049 C CA . TYR A 1 520 ? -3.555 1.767 1.888 1.00 96.25 520 TYR A CA 1
ATOM 4050 C C . TYR A 1 520 ? -3.655 0.255 1.651 1.00 96.25 520 TYR A C 1
ATOM 4052 O O . TYR A 1 520 ? -3.710 -0.508 2.614 1.00 96.25 520 TYR A O 1
ATOM 4060 N N . LYS A 1 521 ? -3.605 -0.209 0.396 1.00 93.94 521 LYS A N 1
ATOM 4061 C CA . LYS A 1 521 ? -3.460 -1.645 0.096 1.00 93.94 521 LYS A CA 1
ATOM 4062 C C . LYS A 1 521 ? -2.126 -2.195 0.595 1.00 93.94 521 LYS A C 1
ATOM 4064 O O . LYS A 1 521 ? -2.098 -3.307 1.112 1.00 93.94 521 LYS A O 1
ATOM 4069 N N . GLY A 1 522 ? -1.042 -1.434 0.434 1.00 94.69 522 GLY A N 1
ATOM 4070 C CA . GLY A 1 522 ? 0.269 -1.778 0.988 1.00 94.69 522 GLY A CA 1
ATOM 4071 C C . GLY A 1 522 ? 0.226 -1.847 2.512 1.00 94.69 522 GLY A C 1
ATOM 4072 O O . GLY A 1 522 ? 0.524 -2.890 3.088 1.00 94.69 522 GLY A O 1
ATOM 4073 N N . LEU A 1 523 ? -0.284 -0.790 3.150 1.00 94.62 523 LEU A N 1
ATOM 4074 C CA . LEU A 1 523 ? -0.424 -0.716 4.604 1.00 94.62 523 LEU A CA 1
ATOM 4075 C C . LEU A 1 523 ? -1.244 -1.884 5.171 1.00 94.62 523 LEU A C 1
ATOM 4077 O O . LEU A 1 523 ? -0.869 -2.461 6.184 1.00 94.62 523 LEU A O 1
ATOM 4081 N N . GLY A 1 524 ? -2.342 -2.266 4.513 1.00 93.06 524 GLY A N 1
ATOM 4082 C CA . GLY A 1 524 ? -3.162 -3.404 4.938 1.00 93.06 524 GLY A CA 1
ATOM 4083 C C . GLY A 1 524 ? -2.444 -4.754 4.870 1.00 93.06 524 GLY A C 1
ATOM 4084 O O . GLY A 1 524 ? -2.788 -5.651 5.633 1.00 93.06 524 GLY A O 1
ATOM 4085 N N . LYS A 1 525 ? -1.444 -4.905 3.991 1.00 92.19 525 LYS A N 1
ATOM 4086 C CA . LYS A 1 525 ? -0.589 -6.101 3.946 1.00 92.19 525 LYS A CA 1
ATOM 4087 C C . LYS A 1 525 ? 0.476 -6.085 5.037 1.00 92.19 525 LYS A C 1
ATOM 4089 O O . LYS A 1 525 ? 0.775 -7.133 5.595 1.00 92.19 525 LYS A O 1
ATOM 4094 N N . GLU A 1 526 ? 1.044 -4.917 5.323 1.00 92.56 526 GLU A N 1
ATOM 4095 C CA . GLU A 1 526 ? 2.080 -4.759 6.348 1.00 92.56 526 GLU A CA 1
ATOM 4096 C C . GLU A 1 526 ? 1.506 -4.849 7.769 1.00 92.56 526 GLU A C 1
ATOM 4098 O O . GLU A 1 526 ? 2.148 -5.384 8.667 1.00 92.56 526 GLU A O 1
ATOM 4103 N N . TRP A 1 527 ? 0.296 -4.328 7.994 1.00 93.06 527 TRP A N 1
ATOM 4104 C CA . TRP A 1 527 ? -0.353 -4.279 9.306 1.00 93.06 527 TRP A CA 1
ATOM 4105 C C . TRP A 1 527 ? -1.465 -5.327 9.413 1.00 93.06 527 TRP A C 1
ATOM 4107 O O . TRP A 1 527 ? -2.645 -4.997 9.532 1.00 93.06 527 TRP A O 1
ATOM 4117 N N . ASP A 1 528 ? -1.080 -6.600 9.412 1.00 89.19 528 ASP A N 1
ATOM 4118 C CA . ASP A 1 528 ? -1.974 -7.770 9.377 1.00 89.19 528 ASP A CA 1
ATOM 4119 C C . ASP A 1 528 ? -2.980 -7.864 10.550 1.00 89.19 528 ASP A C 1
ATOM 4121 O O . ASP A 1 528 ? -4.030 -8.498 10.431 1.00 89.19 528 ASP A O 1
ATOM 4125 N N . LYS A 1 529 ? -2.680 -7.243 11.701 1.00 92.31 529 LYS A N 1
ATOM 4126 C CA . LYS A 1 529 ? -3.593 -7.154 12.861 1.00 92.31 529 LYS A CA 1
ATOM 4127 C C . LYS A 1 529 ? -4.533 -5.950 12.818 1.00 92.31 529 LYS A C 1
ATOM 4129 O O . LYS A 1 529 ? -5.449 -5.863 13.642 1.00 92.31 529 LYS A O 1
ATOM 4134 N N . SER A 1 530 ? -4.299 -5.015 11.906 1.00 94.12 530 SER A N 1
ATOM 4135 C CA . SER A 1 530 ? -5.187 -3.890 11.634 1.00 94.12 530 SER A CA 1
ATOM 4136 C C . SER A 1 530 ? -6.167 -4.249 10.522 1.00 94.12 530 SER A C 1
ATOM 4138 O O . SER A 1 530 ? -5.963 -5.174 9.746 1.00 94.12 530 SER A O 1
ATOM 4140 N N . THR A 1 531 ? -7.273 -3.516 10.447 1.00 94.31 531 THR A N 1
ATOM 4141 C CA . THR A 1 531 ? -8.219 -3.643 9.328 1.00 94.31 531 THR A CA 1
ATOM 4142 C C . THR A 1 531 ? -8.143 -2.374 8.511 1.00 94.31 531 THR A C 1
ATOM 4144 O O . THR A 1 531 ? -8.451 -1.306 9.030 1.00 94.31 531 THR A O 1
ATOM 4147 N N . VAL A 1 532 ? -7.733 -2.486 7.250 1.00 95.56 532 VAL A N 1
ATOM 4148 C CA . VAL A 1 532 ? -7.632 -1.349 6.331 1.00 95.56 532 VAL A CA 1
ATOM 4149 C C . VAL A 1 532 ? -8.707 -1.466 5.263 1.00 95.56 532 VAL A C 1
ATOM 4151 O O . VAL A 1 532 ? -8.851 -2.507 4.623 1.00 95.56 532 VAL A O 1
ATOM 4154 N N . ARG A 1 533 ? -9.482 -0.397 5.086 1.00 95.56 533 ARG A N 1
ATOM 4155 C CA . ARG A 1 533 ? -10.573 -0.313 4.115 1.00 95.56 533 ARG A CA 1
ATOM 4156 C C . ARG A 1 533 ? -10.451 0.955 3.297 1.00 95.56 533 ARG A C 1
ATOM 4158 O O . ARG A 1 533 ? -10.131 2.012 3.828 1.00 95.56 533 ARG A O 1
ATOM 4165 N N . ILE A 1 534 ? -10.766 0.844 2.020 1.00 96.56 534 ILE A N 1
ATOM 4166 C CA . ILE A 1 534 ? -10.843 1.939 1.068 1.00 96.56 534 ILE A CA 1
ATOM 4167 C C . ILE A 1 534 ? -12.296 2.006 0.609 1.00 96.56 534 ILE A C 1
ATOM 4169 O O . ILE A 1 534 ? -12.823 1.040 0.053 1.00 96.56 534 ILE A O 1
ATOM 4173 N N . VAL A 1 535 ? -12.952 3.126 0.889 1.00 95.31 535 VAL A N 1
ATOM 4174 C CA . VAL A 1 535 ? -14.367 3.353 0.601 1.00 95.31 535 VAL A CA 1
ATOM 4175 C C . VAL A 1 535 ? -14.482 4.380 -0.514 1.00 95.31 535 VAL A C 1
ATOM 4177 O O . VAL A 1 535 ? -14.227 5.563 -0.300 1.00 95.31 535 VAL A O 1
ATOM 4180 N N . ASP A 1 536 ? -14.888 3.920 -1.693 1.00 93.62 536 ASP A N 1
ATOM 4181 C CA . ASP A 1 536 ? -15.222 4.767 -2.830 1.00 93.62 536 ASP A CA 1
ATOM 4182 C C . ASP A 1 536 ? -16.690 5.185 -2.757 1.00 93.62 536 ASP A C 1
ATOM 4184 O O . ASP A 1 536 ? -17.598 4.369 -2.924 1.00 93.62 536 ASP A O 1
ATOM 4188 N N . LEU A 1 537 ? -16.926 6.463 -2.481 1.00 90.44 537 LEU A N 1
ATOM 4189 C CA . LEU A 1 537 ? -18.272 7.026 -2.373 1.00 90.44 537 LEU A CA 1
ATOM 4190 C C . LEU A 1 537 ? -18.829 7.519 -3.719 1.00 90.44 537 LEU A C 1
ATOM 4192 O O . LEU A 1 537 ? -19.975 7.969 -3.768 1.00 90.44 537 LEU A O 1
ATOM 4196 N N . GLY A 1 538 ? -18.041 7.406 -4.794 1.00 83.75 538 GLY A N 1
ATOM 4197 C CA . GLY A 1 538 ? -18.385 7.875 -6.131 1.00 83.75 538 GLY A CA 1
ATOM 4198 C C . GLY A 1 538 ? -18.461 9.391 -6.260 1.00 83.75 538 GLY A C 1
ATOM 4199 O O . GLY A 1 538 ? -18.376 10.135 -5.284 1.00 83.75 538 GLY A O 1
ATOM 4200 N N . GLN A 1 539 ? -18.622 9.872 -7.495 1.00 70.69 539 GLN A N 1
ATOM 4201 C CA . GLN A 1 539 ? -18.657 11.308 -7.758 1.00 70.69 539 GLN A CA 1
ATOM 4202 C C . GLN A 1 539 ? -19.915 11.960 -7.177 1.00 70.69 539 GLN A C 1
ATOM 4204 O O . GLN A 1 539 ? -20.995 11.953 -7.775 1.00 70.69 539 GLN A O 1
ATOM 4209 N N . GLY A 1 540 ? -19.753 12.645 -6.048 1.00 55.00 540 GLY A N 1
ATOM 4210 C CA . GLY A 1 540 ? -20.639 13.743 -5.696 1.00 55.00 540 GLY A CA 1
ATOM 4211 C C . GLY A 1 540 ? -20.431 14.873 -6.705 1.00 55.00 540 GLY A C 1
ATOM 4212 O O . GLY A 1 540 ? -19.323 15.385 -6.829 1.00 55.00 540 GLY A O 1
ATOM 4213 N N . LYS A 1 541 ? -21.477 15.292 -7.430 1.00 46.81 541 LYS A N 1
ATOM 4214 C CA . LYS A 1 541 ? -21.442 16.500 -8.276 1.00 46.81 541 LYS A CA 1
ATOM 4215 C C . LYS A 1 541 ? -21.087 17.730 -7.421 1.00 46.81 541 LYS A C 1
ATOM 4217 O O . LYS A 1 541 ? -21.980 18.401 -6.921 1.00 46.81 541 LYS A O 1
ATOM 4222 N N . GLY A 1 542 ? -19.797 18.014 -7.247 1.00 49.69 542 GLY A N 1
ATOM 4223 C CA . GLY A 1 542 ? -19.281 19.216 -6.586 1.00 49.69 542 GLY A CA 1
ATOM 4224 C C . GLY A 1 542 ? -19.506 19.339 -5.077 1.00 49.69 542 GLY A C 1
ATOM 4225 O O . GLY A 1 542 ? -19.398 20.452 -4.566 1.00 49.69 542 GLY A O 1
ATOM 4226 N N . ASN A 1 543 ? -19.794 18.255 -4.349 1.00 50.56 543 ASN A N 1
ATOM 4227 C CA . ASN A 1 543 ? -20.130 18.360 -2.929 1.00 50.56 543 ASN A CA 1
ATOM 4228 C C . ASN A 1 543 ? -19.068 17.759 -1.997 1.00 50.56 543 ASN A C 1
ATOM 4230 O O . ASN A 1 543 ? -18.839 16.553 -1.959 1.00 50.56 543 ASN A O 1
ATOM 4234 N N . VAL A 1 544 ? -18.505 18.636 -1.162 1.00 59.25 544 VAL A N 1
ATOM 4235 C CA . VAL A 1 544 ? -17.940 18.333 0.164 1.00 59.25 544 VAL A CA 1
ATOM 4236 C C . VAL A 1 544 ? -18.785 17.263 0.860 1.00 59.25 544 VAL A C 1
ATOM 4238 O O . VAL A 1 544 ? -19.982 17.489 0.949 1.00 59.25 544 VAL A O 1
ATOM 4241 N N . LEU A 1 545 ? -18.192 16.201 1.435 1.00 66.12 545 LEU A N 1
ATOM 4242 C CA . LEU A 1 545 ? -18.826 15.177 2.306 1.00 66.12 545 LEU A CA 1
ATOM 4243 C C . LEU A 1 545 ? -20.271 15.504 2.744 1.00 66.12 545 LEU A C 1
ATOM 4245 O O . LEU A 1 545 ? -20.493 16.030 3.832 1.00 66.12 545 LEU A O 1
ATOM 4249 N N . ASP A 1 546 ? -21.263 15.281 1.883 1.00 68.31 546 ASP A N 1
ATOM 4250 C CA . ASP A 1 546 ? -22.677 15.525 2.187 1.00 68.31 546 ASP A CA 1
ATOM 4251 C C . ASP A 1 546 ? -23.175 14.695 3.378 1.00 68.31 546 ASP A C 1
ATOM 4253 O O . ASP A 1 546 ? -22.549 13.721 3.798 1.00 68.31 546 ASP A O 1
ATOM 4257 N N . SER A 1 547 ? -24.336 15.074 3.922 1.00 68.06 547 SER A N 1
ATOM 4258 C CA . SER A 1 547 ? -24.912 14.460 5.126 1.00 68.06 547 SER A CA 1
ATOM 4259 C C . SER A 1 547 ? -25.157 12.952 5.019 1.00 68.06 547 SER A C 1
ATOM 4261 O O . SER A 1 547 ? -25.252 12.306 6.058 1.00 68.06 547 SER A O 1
ATOM 4263 N N . TRP A 1 548 ? -25.250 12.388 3.810 1.00 83.69 548 TRP A N 1
ATOM 4264 C CA . TRP A 1 548 ? -25.442 10.950 3.607 1.00 83.69 548 TRP A CA 1
ATOM 4265 C C . TRP A 1 548 ? -24.137 10.146 3.694 1.00 83.69 548 TRP A C 1
ATOM 4267 O O . TRP A 1 548 ? -24.168 9.000 4.137 1.00 83.69 548 TRP A O 1
ATOM 4277 N N . HIS A 1 549 ? -22.994 10.742 3.342 1.00 88.25 549 HIS A N 1
ATOM 4278 C CA . HIS A 1 549 ? -21.702 10.055 3.355 1.00 88.25 549 HIS A CA 1
ATOM 4279 C C . HIS A 1 549 ? -21.250 9.719 4.782 1.00 88.25 549 HIS A C 1
ATOM 4281 O O . HIS A 1 549 ? -20.754 8.631 5.041 1.00 88.25 549 HIS A O 1
ATOM 4287 N N . LEU A 1 550 ? -21.442 10.635 5.736 1.00 92.06 550 LEU A N 1
ATOM 4288 C CA . LEU A 1 550 ? -20.968 10.469 7.117 1.00 92.06 550 LEU A CA 1
ATOM 4289 C C . LEU A 1 550 ? -21.594 9.248 7.834 1.00 92.06 550 LEU A C 1
ATOM 4291 O O . LEU A 1 550 ? -20.848 8.474 8.439 1.00 92.06 550 LEU A O 1
ATOM 4295 N N . PRO A 1 551 ? -22.920 9.004 7.745 1.00 93.12 551 PRO A N 1
ATOM 4296 C CA . PRO A 1 551 ? -23.521 7.746 8.179 1.00 93.12 551 PRO A CA 1
ATOM 4297 C C . PRO A 1 551 ? -22.918 6.509 7.518 1.00 93.12 551 PRO A C 1
ATOM 4299 O O . PRO A 1 551 ? -22.677 5.529 8.217 1.00 93.12 551 PRO A O 1
ATOM 4302 N N . VAL A 1 552 ? -22.639 6.559 6.211 1.00 93.06 552 VAL A N 1
ATOM 4303 C CA . VAL A 1 552 ? -22.016 5.445 5.480 1.00 93.06 552 VAL A CA 1
ATOM 4304 C C . VAL A 1 552 ? -20.618 5.151 6.022 1.00 93.06 552 VAL A C 1
ATOM 4306 O O . VAL A 1 552 ? -20.321 4.003 6.335 1.00 93.06 552 VAL A O 1
ATOM 4309 N N . LEU A 1 553 ? -19.786 6.174 6.235 1.00 94.44 553 LEU A N 1
ATOM 4310 C CA . LEU A 1 553 ? -18.453 6.005 6.822 1.00 94.44 553 LEU A CA 1
ATOM 4311 C C . LEU A 1 553 ? -18.517 5.383 8.221 1.00 94.44 553 LEU A C 1
ATOM 4313 O O . LEU A 1 553 ? -17.768 4.458 8.530 1.00 94.44 553 LEU A O 1
ATOM 4317 N N . ALA A 1 554 ? -19.434 5.858 9.068 1.00 95.50 554 ALA A N 1
ATOM 4318 C CA . ALA A 1 554 ? -19.620 5.284 10.397 1.00 95.50 554 ALA A CA 1
ATOM 4319 C C . ALA A 1 554 ? -20.133 3.843 10.338 1.00 95.50 554 ALA A C 1
ATOM 4321 O O . ALA A 1 554 ? -19.757 3.031 11.181 1.00 95.50 554 ALA A O 1
ATOM 4322 N N . GLN A 1 555 ? -20.978 3.509 9.364 1.00 94.88 555 GLN A N 1
ATOM 4323 C CA . GLN A 1 555 ? -21.428 2.142 9.150 1.00 94.88 555 GLN A CA 1
ATOM 4324 C C . GLN A 1 555 ? -20.263 1.246 8.710 1.00 94.88 555 GLN A C 1
ATOM 4326 O O . GLN A 1 555 ? -20.031 0.217 9.337 1.00 94.88 555 GLN A O 1
ATOM 4331 N N . GLU A 1 556 ? -19.471 1.650 7.714 1.00 95.12 556 GLU A N 1
ATOM 4332 C CA . GLU A 1 556 ? -18.328 0.857 7.239 1.00 95.12 556 GLU A CA 1
ATOM 4333 C C . GLU A 1 556 ? -17.228 0.675 8.285 1.00 95.12 556 GLU A C 1
ATOM 4335 O O . GLU A 1 556 ? -16.565 -0.362 8.301 1.00 95.12 556 GLU A O 1
ATOM 4340 N N . LEU A 1 557 ? -17.056 1.627 9.203 1.00 95.19 557 LEU A N 1
ATOM 4341 C CA . LEU A 1 557 ? -16.123 1.468 10.316 1.00 95.19 557 LEU A CA 1
ATOM 4342 C C . LEU A 1 557 ? -16.602 0.405 11.327 1.00 95.19 557 LEU A C 1
ATOM 4344 O O . LEU A 1 557 ? -15.795 -0.359 11.863 1.00 95.19 557 LEU A O 1
ATOM 4348 N N . GLN A 1 558 ? -17.919 0.320 11.552 1.00 95.50 558 GLN A N 1
ATOM 4349 C CA . GLN A 1 558 ? -18.551 -0.645 12.463 1.00 95.50 558 GLN A CA 1
ATOM 4350 C C . GLN A 1 558 ? -18.730 -2.038 11.846 1.00 95.50 558 GLN A C 1
ATOM 4352 O O . GLN A 1 558 ? -18.796 -3.027 12.578 1.00 95.50 558 GLN A O 1
ATOM 4357 N N . ASN A 1 559 ? -18.833 -2.120 10.518 1.00 94.44 559 ASN A N 1
ATOM 4358 C CA . ASN A 1 559 ? -19.123 -3.354 9.800 1.00 94.44 559 ASN A CA 1
ATOM 4359 C C . ASN A 1 559 ? -18.038 -4.424 10.008 1.00 94.44 559 ASN A C 1
ATOM 4361 O O . ASN A 1 559 ? -16.832 -4.141 9.960 1.00 94.44 559 ASN A O 1
ATOM 4365 N N . ARG A 1 560 ? -18.496 -5.673 10.142 1.00 87.62 560 ARG A N 1
ATOM 4366 C CA . ARG A 1 560 ? -17.673 -6.878 10.050 1.00 87.62 560 ARG A CA 1
ATOM 4367 C C . ARG A 1 560 ? -17.485 -7.204 8.574 1.00 87.62 560 ARG A C 1
ATOM 4369 O O . ARG A 1 560 ? -18.466 -7.447 7.870 1.00 87.62 560 ARG A O 1
ATOM 4376 N N . CYS A 1 561 ? -16.253 -7.144 8.081 1.00 70.75 561 CYS A N 1
ATOM 4377 C CA . CYS A 1 561 ? -15.981 -7.431 6.677 1.00 70.75 561 CYS A CA 1
ATOM 4378 C C . CYS A 1 561 ? -14.488 -7.633 6.420 1.00 70.75 561 CYS A C 1
ATOM 4380 O O . CYS A 1 561 ? -13.690 -6.784 6.836 1.00 70.75 561 CYS A O 1
ATOM 4382 N N . ASP A 1 562 ? -14.172 -8.697 5.681 1.00 76.62 562 ASP A N 1
ATOM 4383 C CA . ASP A 1 562 ? -12.830 -9.022 5.174 1.00 76.62 562 ASP A CA 1
ATOM 4384 C C . ASP A 1 562 ? -12.535 -8.323 3.830 1.00 76.62 562 ASP A C 1
ATOM 4386 O O . ASP A 1 562 ? -11.443 -8.434 3.277 1.00 76.62 562 ASP A O 1
ATOM 4390 N N . ASP A 1 563 ? -13.520 -7.608 3.273 1.00 87.75 563 ASP A N 1
ATOM 4391 C CA . ASP A 1 563 ? -13.363 -6.853 2.033 1.00 87.75 563 ASP A CA 1
ATOM 4392 C C . ASP A 1 563 ? -12.672 -5.505 2.309 1.00 87.75 563 ASP A C 1
ATOM 4394 O O . ASP A 1 563 ? -13.082 -4.750 3.195 1.00 87.75 563 ASP A O 1
ATOM 4398 N N . TYR A 1 564 ? -11.636 -5.198 1.526 1.00 89.56 564 TYR A N 1
ATOM 4399 C CA . TYR A 1 564 ? -10.804 -4.001 1.691 1.00 89.56 564 TYR A CA 1
ATOM 4400 C C . TYR A 1 564 ? -11.140 -2.883 0.690 1.00 89.56 564 TYR A C 1
ATOM 4402 O O . TYR A 1 564 ? -10.959 -1.718 1.019 1.00 89.56 564 TYR A O 1
ATOM 4410 N N . GLU A 1 565 ? -11.668 -3.197 -0.498 1.00 95.12 565 GLU A N 1
ATOM 4411 C CA . GLU A 1 565 ? -12.163 -2.219 -1.483 1.00 95.12 565 GLU A CA 1
ATOM 4412 C C . GLU A 1 565 ? -13.691 -2.248 -1.531 1.00 95.12 565 GLU A C 1
ATOM 4414 O O . GLU A 1 565 ? -14.299 -3.190 -2.048 1.00 95.12 565 GLU A O 1
ATOM 4419 N N . ILE A 1 566 ? -14.311 -1.209 -0.976 1.00 95.69 566 ILE A N 1
ATOM 4420 C CA . ILE A 1 566 ? -15.763 -1.066 -0.854 1.00 95.69 566 ILE A CA 1
ATOM 4421 C C . ILE A 1 566 ? -16.185 0.126 -1.700 1.00 95.69 566 ILE A C 1
ATOM 4423 O O . ILE A 1 566 ? -15.586 1.191 -1.599 1.00 95.69 566 ILE A O 1
ATOM 4427 N N . GLY A 1 567 ? -17.191 -0.040 -2.546 1.00 94.19 567 GLY A N 1
ATOM 4428 C CA . GLY A 1 567 ? -17.696 1.030 -3.399 1.00 94.19 567 GLY A CA 1
ATOM 4429 C C . GLY A 1 567 ? -19.192 1.247 -3.217 1.00 94.19 567 GLY A C 1
ATOM 4430 O O . GLY A 1 567 ? -19.932 0.314 -2.895 1.00 94.19 567 GLY A O 1
ATOM 4431 N N . TYR A 1 568 ? -19.631 2.483 -3.411 1.00 91.88 568 TYR A N 1
ATOM 4432 C CA . TYR A 1 568 ? -21.029 2.887 -3.407 1.00 91.88 568 TYR A CA 1
ATOM 4433 C C . TYR A 1 568 ? -21.413 3.438 -4.780 1.00 91.88 568 TYR A C 1
ATOM 4435 O O . TYR A 1 568 ? -21.237 4.619 -5.064 1.00 91.88 568 TYR A O 1
ATOM 4443 N N . CYS A 1 569 ? -21.987 2.580 -5.623 1.00 87.75 569 CYS A N 1
ATOM 4444 C CA . CYS A 1 569 ? -22.481 2.954 -6.947 1.00 87.75 569 CYS A CA 1
ATOM 4445 C C . CYS A 1 569 ? -24.000 3.134 -6.893 1.00 87.75 569 CYS A C 1
ATOM 4447 O O . CYS A 1 569 ? -24.717 2.220 -6.486 1.00 87.75 569 CYS A O 1
ATOM 4449 N N . ASP A 1 570 ? -24.503 4.314 -7.264 1.00 82.19 570 ASP A N 1
ATOM 4450 C CA . ASP A 1 570 ? -25.935 4.656 -7.200 1.00 82.19 570 ASP A CA 1
ATOM 4451 C C . ASP A 1 570 ? -26.577 4.365 -5.824 1.00 82.19 570 ASP A C 1
ATOM 4453 O O . ASP A 1 570 ? -27.715 3.902 -5.713 1.00 82.19 570 ASP A O 1
ATOM 4457 N N . GLY A 1 571 ? -25.819 4.608 -4.748 1.00 81.75 571 GLY A N 1
ATOM 4458 C CA . GLY A 1 571 ? -26.246 4.360 -3.366 1.00 81.75 571 GLY A CA 1
ATOM 4459 C C . GLY A 1 571 ? -26.244 2.886 -2.949 1.00 81.75 571 GLY A C 1
ATOM 4460 O O . GLY A 1 571 ? -26.637 2.570 -1.825 1.00 81.75 571 GLY A O 1
ATOM 4461 N N . LYS A 1 572 ? -25.793 1.976 -3.815 1.00 89.19 572 LYS A N 1
ATOM 4462 C CA . LYS A 1 572 ? -25.662 0.555 -3.504 1.00 89.19 572 LYS A CA 1
ATOM 4463 C C . LYS A 1 572 ? -24.230 0.198 -3.142 1.00 89.19 572 LYS A C 1
ATOM 4465 O O . LYS A 1 572 ? -23.301 0.452 -3.904 1.00 89.19 572 LYS A O 1
ATOM 4470 N N . ARG A 1 573 ? -24.083 -0.470 -2.001 1.00 93.38 573 ARG A N 1
ATOM 4471 C CA . ARG A 1 573 ? -22.812 -1.027 -1.544 1.00 93.38 573 ARG A CA 1
ATOM 4472 C C . ARG A 1 573 ? -22.390 -2.221 -2.405 1.00 93.38 573 ARG A C 1
ATOM 4474 O O . ARG A 1 573 ? -23.161 -3.165 -2.599 1.00 93.38 573 ARG A O 1
ATOM 4481 N N . GLY A 1 574 ? -21.142 -2.216 -2.843 1.00 94.31 574 GLY A N 1
ATOM 4482 C CA . GLY A 1 574 ? -20.485 -3.342 -3.488 1.00 94.31 574 GLY A CA 1
ATOM 4483 C C . GLY A 1 574 ? -19.003 -3.413 -3.156 1.00 94.31 574 GLY A C 1
ATOM 4484 O O . GLY A 1 574 ? -18.478 -2.599 -2.397 1.00 94.31 574 GLY A O 1
ATOM 4485 N N . VAL A 1 575 ? -18.349 -4.438 -3.687 1.00 95.06 575 VAL A N 1
ATOM 4486 C CA . VAL A 1 575 ? -16.934 -4.742 -3.444 1.00 95.06 575 VAL A CA 1
ATOM 4487 C C . VAL A 1 575 ? -16.247 -5.149 -4.742 1.00 95.06 575 VAL A C 1
ATOM 4489 O O . VAL A 1 575 ? -16.901 -5.641 -5.667 1.00 95.06 575 VAL A O 1
ATOM 4492 N N . ILE A 1 576 ? -14.927 -4.982 -4.799 1.00 93.94 576 ILE A N 1
ATOM 4493 C CA . ILE A 1 576 ? -14.114 -5.473 -5.917 1.00 93.94 576 ILE A CA 1
ATOM 4494 C C . ILE A 1 576 ? -13.753 -6.943 -5.696 1.00 93.94 576 ILE A C 1
ATOM 4496 O O . ILE A 1 576 ? -13.273 -7.342 -4.633 1.00 93.94 576 ILE A O 1
ATOM 4500 N N . LYS A 1 577 ? -14.001 -7.771 -6.714 1.00 92.19 577 LYS A N 1
ATOM 4501 C CA . LYS A 1 577 ? -13.617 -9.188 -6.758 1.00 92.19 577 LYS A CA 1
ATOM 4502 C C . LYS A 1 577 ? -12.951 -9.521 -8.081 1.00 92.19 577 LYS A C 1
ATOM 4504 O O . LYS A 1 577 ? -13.126 -8.817 -9.066 1.00 92.19 577 LYS A O 1
ATOM 4509 N N . LEU A 1 578 ? -12.200 -10.616 -8.108 1.00 91.88 578 LEU A N 1
ATOM 4510 C CA . LEU A 1 578 ? -11.593 -11.120 -9.334 1.00 91.88 578 LEU A CA 1
ATOM 4511 C C . LEU A 1 578 ? -12.547 -12.095 -10.024 1.00 91.88 578 LEU A C 1
ATOM 4513 O O . LEU A 1 578 ? -13.056 -13.031 -9.406 1.00 91.88 578 LEU A O 1
ATOM 4517 N N . LYS A 1 579 ? -12.776 -11.875 -11.316 1.00 89.94 579 LYS A N 1
ATOM 4518 C CA . LYS A 1 579 ? -13.501 -12.780 -12.203 1.00 89.94 579 LYS A CA 1
ATOM 4519 C C . LYS A 1 579 ? -12.508 -13.476 -13.124 1.00 89.94 579 LYS A C 1
ATOM 4521 O O . LYS A 1 579 ? -11.779 -12.809 -13.855 1.00 89.94 579 LYS A O 1
ATOM 4526 N N . ASN A 1 580 ? -12.538 -14.805 -13.134 1.00 89.19 580 ASN A N 1
ATOM 4527 C CA . ASN A 1 580 ? -11.809 -15.603 -14.116 1.00 89.19 580 ASN A CA 1
ATOM 4528 C C . ASN A 1 580 ? -12.490 -15.475 -15.487 1.00 89.19 580 ASN A C 1
ATOM 4530 O O . ASN A 1 580 ? -13.708 -15.634 -15.608 1.00 89.19 580 ASN A O 1
ATOM 4534 N N . VAL A 1 581 ? -11.701 -15.185 -16.516 1.00 85.06 581 VAL A N 1
ATOM 4535 C CA . VAL A 1 581 ? -12.134 -15.037 -17.904 1.00 85.06 581 VAL A CA 1
ATOM 4536 C C . VAL A 1 581 ? -11.301 -15.966 -18.772 1.00 85.06 581 VAL A C 1
ATOM 4538 O O . VAL A 1 581 ? -10.068 -15.945 -18.740 1.00 85.06 581 VAL A O 1
ATOM 4541 N N . GLU A 1 582 ? -11.983 -16.792 -19.559 1.00 80.69 582 GLU A N 1
ATOM 4542 C CA . GLU A 1 582 ? -11.323 -17.716 -20.472 1.00 80.69 582 GLU A CA 1
ATOM 4543 C C . GLU A 1 582 ? -10.631 -16.973 -21.613 1.00 80.69 582 GLU A C 1
ATOM 4545 O O . GLU A 1 582 ? -11.202 -16.060 -22.220 1.00 80.69 582 GLU A O 1
ATOM 4550 N N . ARG A 1 583 ? -9.425 -17.424 -21.972 1.00 74.81 583 ARG A N 1
ATOM 4551 C CA . ARG A 1 583 ? -8.661 -16.862 -23.091 1.00 74.81 583 ARG A CA 1
ATOM 4552 C C . ARG A 1 583 ? -9.417 -16.946 -24.427 1.00 74.81 583 ARG A C 1
ATOM 4554 O O . ARG A 1 583 ? -9.295 -16.053 -25.261 1.00 74.81 583 ARG A O 1
ATOM 4561 N N . SER A 1 584 ? -10.235 -17.986 -24.595 1.00 77.50 584 SER A N 1
ATOM 4562 C CA . SER A 1 584 ? -11.121 -18.216 -25.747 1.00 77.50 584 SER A CA 1
ATOM 4563 C C . SER A 1 584 ? -12.102 -17.061 -26.001 1.00 77.50 584 SER A C 1
ATOM 4565 O O . SER A 1 584 ? -12.514 -16.834 -27.137 1.00 77.50 584 SER A O 1
ATOM 4567 N N . SER A 1 585 ? -12.462 -16.309 -24.957 1.00 76.38 585 SER A N 1
ATOM 4568 C CA . SER A 1 585 ? -13.422 -15.205 -25.042 1.00 76.38 585 SER A CA 1
ATOM 4569 C C . SER A 1 585 ? -12.824 -13.905 -25.591 1.00 76.38 585 SER A C 1
ATOM 4571 O O . SER A 1 585 ? -13.568 -12.998 -25.978 1.00 76.38 585 SER A O 1
ATOM 4573 N N . PHE A 1 586 ? -11.492 -13.799 -25.663 1.00 73.31 586 PHE A N 1
ATOM 4574 C CA . PHE A 1 586 ? -10.828 -12.598 -26.157 1.00 73.31 586 PHE A CA 1
ATOM 4575 C C . PHE A 1 586 ? -10.797 -12.580 -27.680 1.00 73.31 586 PHE A C 1
ATOM 4577 O O . PHE A 1 586 ? -10.387 -13.532 -28.344 1.00 73.31 586 PHE A O 1
ATOM 4584 N N . LYS A 1 587 ? -11.174 -11.437 -28.253 1.00 79.12 587 LYS A N 1
ATOM 4585 C CA . LYS A 1 587 ? -10.952 -11.179 -29.674 1.00 79.12 587 LYS A CA 1
ATOM 4586 C C . LYS A 1 587 ? -9.485 -10.837 -29.879 1.00 79.12 587 LYS A C 1
ATOM 4588 O O . LYS A 1 587 ? -8.968 -9.926 -29.236 1.00 79.12 587 LYS A O 1
ATOM 4593 N N . GLN A 1 588 ? -8.832 -11.540 -30.799 1.00 75.75 588 GLN A N 1
ATOM 4594 C CA . GLN A 1 588 ? -7.475 -11.199 -31.199 1.00 75.75 588 GLN A CA 1
ATOM 4595 C C . GLN A 1 588 ? -7.455 -9.771 -31.755 1.00 75.75 588 GLN A C 1
ATOM 4597 O O . GLN A 1 588 ? -8.189 -9.442 -32.690 1.00 75.75 588 GLN A O 1
ATOM 4602 N N . MET A 1 589 ? -6.640 -8.911 -31.147 1.00 79.19 589 MET A N 1
ATOM 4603 C CA . MET A 1 589 ? -6.481 -7.535 -31.599 1.00 79.19 589 MET A CA 1
ATOM 4604 C C . MET A 1 589 ? -5.529 -7.502 -32.797 1.00 79.19 589 MET A C 1
ATOM 4606 O O . MET A 1 589 ? -4.403 -7.995 -32.720 1.00 79.19 589 MET A O 1
ATOM 4610 N N . ASN A 1 590 ? -5.977 -6.900 -33.899 1.00 82.25 590 ASN A N 1
ATOM 4611 C CA . ASN A 1 590 ? -5.125 -6.633 -35.053 1.00 82.25 590 ASN A CA 1
ATOM 4612 C C . ASN A 1 590 ? -4.330 -5.354 -34.791 1.00 82.25 590 ASN A C 1
ATOM 4614 O O . ASN A 1 590 ? -4.868 -4.252 -34.890 1.00 82.25 590 ASN A O 1
ATOM 4618 N N . ILE A 1 591 ? -3.058 -5.511 -34.440 1.00 84.31 591 ILE A N 1
ATOM 4619 C CA . ILE A 1 591 ? -2.135 -4.387 -34.285 1.00 84.31 591 ILE A CA 1
ATOM 4620 C C . ILE A 1 591 ? -1.672 -3.959 -35.687 1.00 84.31 591 ILE A C 1
ATOM 4622 O O . ILE A 1 591 ? -1.193 -4.811 -36.437 1.00 84.31 591 ILE A O 1
ATOM 4626 N N . PRO A 1 592 ? -1.831 -2.680 -36.070 1.00 84.50 592 PRO A N 1
ATOM 4627 C CA . PRO A 1 592 ? -1.449 -2.215 -37.398 1.00 84.50 592 PRO A CA 1
ATOM 4628 C C . PRO A 1 592 ? 0.076 -2.205 -37.577 1.00 84.50 592 PRO A C 1
ATOM 4630 O O . PRO A 1 592 ? 0.820 -1.987 -36.622 1.00 84.50 592 PRO A O 1
ATOM 4633 N N . ASP A 1 593 ? 0.545 -2.371 -38.818 1.00 79.25 593 ASP A N 1
ATOM 4634 C CA . ASP A 1 593 ? 1.983 -2.416 -39.138 1.00 79.25 593 ASP A CA 1
ATOM 4635 C C . ASP A 1 593 ? 2.737 -1.146 -38.720 1.00 79.25 593 ASP A C 1
ATOM 4637 O O . ASP A 1 593 ? 3.924 -1.203 -38.433 1.00 79.25 593 ASP A O 1
ATOM 4641 N N . ASN A 1 594 ? 2.058 0.001 -38.654 1.00 85.06 594 ASN A N 1
ATOM 4642 C CA . ASN A 1 594 ? 2.615 1.286 -38.229 1.00 85.06 594 ASN A CA 1
ATOM 4643 C C . ASN A 1 594 ? 2.307 1.627 -36.761 1.00 85.06 594 ASN A C 1
ATOM 4645 O O . ASN A 1 594 ? 2.293 2.808 -36.403 1.00 85.06 594 ASN A O 1
ATOM 4649 N N . ALA A 1 595 ? 2.018 0.626 -35.925 1.00 90.44 595 ALA A N 1
ATOM 4650 C CA . ALA A 1 595 ? 1.767 0.843 -34.507 1.00 90.44 595 ALA A CA 1
ATOM 4651 C C . ALA A 1 595 ? 2.916 1.618 -33.845 1.00 90.44 595 ALA A C 1
ATOM 4653 O O . ALA A 1 595 ? 4.083 1.520 -34.236 1.00 90.44 595 ALA A O 1
ATOM 4654 N N . HIS A 1 596 ? 2.575 2.395 -32.820 1.00 93.69 596 HIS A N 1
ATOM 4655 C CA . HIS A 1 596 ? 3.549 3.065 -31.969 1.00 93.69 596 HIS A CA 1
ATOM 4656 C C . HIS A 1 596 ? 3.374 2.550 -30.544 1.00 93.69 596 HIS A C 1
ATOM 4658 O O . HIS A 1 596 ? 2.396 2.874 -29.877 1.00 93.69 596 HIS A O 1
ATOM 4664 N N . PHE A 1 597 ? 4.323 1.735 -30.090 1.00 91.44 597 PHE A N 1
ATOM 4665 C CA . PHE A 1 597 ? 4.376 1.249 -28.718 1.00 91.44 597 PHE A CA 1
ATOM 4666 C C . PHE A 1 597 ? 5.106 2.260 -27.833 1.00 91.44 597 PHE A C 1
ATOM 4668 O O . PHE A 1 597 ? 6.263 2.607 -28.091 1.00 91.44 597 PHE A O 1
ATOM 4675 N N . VAL A 1 598 ? 4.431 2.718 -26.781 1.00 92.38 598 VAL A N 1
ATOM 4676 C CA . VAL A 1 598 ? 5.046 3.482 -25.693 1.00 92.38 598 VAL A CA 1
ATOM 4677 C C . VAL A 1 598 ? 5.292 2.518 -24.542 1.00 92.38 598 VAL A C 1
ATOM 4679 O O . VAL A 1 598 ? 4.354 1.919 -24.025 1.00 92.38 598 VAL A O 1
ATOM 4682 N N . ILE A 1 599 ? 6.556 2.340 -24.178 1.00 89.06 599 ILE A N 1
ATOM 4683 C CA . ILE A 1 599 ? 6.994 1.401 -23.149 1.00 89.06 599 ILE A CA 1
ATOM 4684 C C . ILE A 1 599 ? 7.360 2.208 -21.909 1.00 89.06 599 ILE A C 1
ATOM 4686 O O . ILE A 1 599 ? 8.334 2.968 -21.905 1.00 89.06 599 ILE A O 1
ATOM 4690 N N . THR A 1 600 ? 6.542 2.059 -20.872 1.00 85.06 600 THR A N 1
ATOM 4691 C CA . THR A 1 600 ? 6.734 2.665 -19.556 1.00 85.06 600 THR A CA 1
ATOM 4692 C C . THR A 1 600 ? 7.363 1.618 -18.631 1.00 85.06 600 THR A C 1
ATOM 4694 O O . THR A 1 600 ? 6.887 0.490 -18.563 1.00 85.06 600 THR A O 1
ATOM 4697 N N . GLY A 1 601 ? 8.473 1.957 -17.964 1.00 74.88 601 GLY A N 1
ATOM 4698 C CA . GLY A 1 601 ? 9.231 1.009 -17.125 1.00 74.88 601 GLY A CA 1
ATOM 4699 C C . GLY A 1 601 ? 10.699 0.807 -17.520 1.00 74.88 601 GLY A C 1
ATOM 4700 O O . GLY A 1 601 ? 11.315 -0.170 -17.099 1.00 74.88 601 GLY A O 1
ATOM 4701 N N . GLY A 1 602 ? 11.274 1.713 -18.320 1.00 73.50 602 GLY A N 1
ATOM 4702 C CA . GLY A 1 602 ? 12.670 1.640 -18.748 1.00 73.50 602 GLY A CA 1
ATOM 4703 C C . GLY A 1 602 ? 12.923 0.584 -19.826 1.00 73.50 602 GLY A C 1
ATOM 4704 O O . GLY A 1 602 ? 12.003 0.068 -20.452 1.00 73.50 602 GLY A O 1
ATOM 4705 N N . GLY A 1 603 ? 14.202 0.299 -20.077 1.00 69.75 603 GLY A N 1
ATOM 4706 C CA . GLY A 1 603 ? 14.652 -0.662 -21.091 1.00 69.75 603 GLY A CA 1
ATOM 4707 C C . GLY A 1 603 ? 15.355 -1.888 -20.511 1.00 69.75 603 GLY A C 1
ATOM 4708 O O . GLY A 1 603 ? 16.181 -2.457 -21.194 1.00 69.75 603 GLY A O 1
ATOM 4709 N N . ASN A 1 604 ? 15.109 -2.277 -19.259 1.00 68.69 604 ASN A N 1
ATOM 4710 C CA . ASN A 1 604 ? 15.831 -3.385 -18.613 1.00 68.69 604 ASN A CA 1
ATOM 4711 C C . ASN A 1 604 ? 14.872 -4.499 -18.154 1.00 68.69 604 ASN A C 1
ATOM 4713 O O . ASN A 1 604 ? 13.655 -4.314 -18.145 1.00 68.69 604 ASN A O 1
ATOM 4717 N N . GLY A 1 605 ? 15.425 -5.656 -17.774 1.00 78.31 605 GLY A N 1
ATOM 4718 C CA . GLY A 1 605 ? 14.680 -6.782 -17.196 1.00 78.31 605 GLY A CA 1
ATOM 4719 C C . GLY A 1 605 ? 13.556 -7.309 -18.094 1.00 78.31 605 GLY A C 1
ATOM 4720 O O . GLY A 1 605 ? 13.695 -7.364 -19.313 1.00 78.31 605 GLY A O 1
ATOM 4721 N N . ILE A 1 606 ? 12.412 -7.650 -17.493 1.00 82.62 606 ILE A N 1
ATOM 4722 C CA . ILE A 1 606 ? 11.237 -8.193 -18.202 1.00 82.62 606 ILE A CA 1
ATOM 4723 C C . ILE A 1 606 ? 10.769 -7.252 -19.327 1.00 82.62 606 ILE A C 1
ATOM 4725 O O . ILE A 1 606 ? 10.399 -7.707 -20.410 1.00 82.62 606 ILE A O 1
ATOM 4729 N N . THR A 1 607 ? 10.836 -5.934 -19.110 1.00 85.62 607 THR A N 1
ATOM 4730 C CA . THR A 1 607 ? 10.461 -4.928 -20.114 1.00 85.62 607 THR A CA 1
ATOM 4731 C C . THR A 1 607 ? 11.310 -5.047 -21.381 1.00 85.62 607 THR A C 1
ATOM 4733 O O . THR A 1 607 ? 10.788 -4.878 -22.485 1.00 85.62 607 THR A O 1
ATOM 4736 N N . SER A 1 608 ? 12.597 -5.382 -21.238 1.00 81.81 608 SER A N 1
ATOM 4737 C CA . SER A 1 608 ? 13.508 -5.629 -22.361 1.00 81.81 608 SER A CA 1
ATOM 4738 C C . SER A 1 608 ? 13.043 -6.800 -23.213 1.00 81.81 608 SER A C 1
ATOM 4740 O O . SER A 1 608 ? 12.815 -6.644 -24.414 1.00 81.81 608 SER A O 1
ATOM 4742 N N . GLU A 1 609 ? 12.811 -7.945 -22.579 1.00 83.25 609 GLU A N 1
ATOM 4743 C CA . GLU A 1 609 ? 12.439 -9.176 -23.272 1.00 83.25 609 GLU A CA 1
ATOM 4744 C C . GLU A 1 609 ? 11.073 -9.066 -23.956 1.00 83.25 609 GLU A C 1
ATOM 4746 O O . GLU A 1 609 ? 10.923 -9.446 -25.120 1.00 83.25 609 GLU A O 1
ATOM 4751 N N . ILE A 1 610 ? 10.093 -8.429 -23.303 1.00 87.50 610 ILE A N 1
ATOM 4752 C CA . ILE A 1 610 ? 8.792 -8.141 -23.925 1.00 87.50 610 ILE A CA 1
ATOM 4753 C C . ILE A 1 610 ? 8.970 -7.226 -25.143 1.00 87.50 610 ILE A C 1
ATOM 4755 O O . ILE A 1 610 ? 8.395 -7.482 -26.203 1.00 87.50 610 ILE A O 1
ATOM 4759 N N . THR A 1 611 ? 9.789 -6.179 -25.025 1.00 87.50 611 THR A N 1
ATOM 4760 C CA . THR A 1 611 ? 10.044 -5.236 -26.123 1.00 87.50 611 THR A CA 1
ATOM 4761 C C . THR A 1 611 ? 10.726 -5.918 -27.307 1.00 87.50 611 THR A C 1
ATOM 4763 O O . THR A 1 611 ? 10.307 -5.706 -28.446 1.00 87.50 611 THR A O 1
ATOM 4766 N N . LYS A 1 612 ? 11.719 -6.784 -27.060 1.00 85.25 612 LYS A N 1
ATOM 4767 C CA . LYS A 1 612 ? 12.369 -7.614 -28.091 1.00 85.25 612 LYS A CA 1
ATOM 4768 C C . LYS A 1 612 ? 11.369 -8.558 -28.761 1.00 85.25 612 LYS A C 1
ATOM 4770 O O . LYS A 1 612 ? 11.365 -8.697 -29.983 1.00 85.25 612 LYS A O 1
ATOM 4775 N N . GLY A 1 613 ? 10.483 -9.185 -27.987 1.00 87.81 613 GLY A N 1
ATOM 4776 C CA . GLY A 1 613 ? 9.409 -10.025 -28.520 1.00 87.81 613 GLY A CA 1
ATOM 4777 C C . GLY A 1 613 ? 8.457 -9.248 -29.436 1.00 87.81 613 GLY A C 1
ATOM 4778 O O . GLY A 1 613 ? 8.138 -9.698 -30.540 1.00 87.81 613 GLY A O 1
ATOM 4779 N N . LEU A 1 614 ? 8.051 -8.046 -29.017 1.00 88.69 614 LEU A N 1
ATOM 4780 C CA . LEU A 1 614 ? 7.208 -7.157 -29.817 1.00 88.69 614 LEU A CA 1
ATOM 4781 C C . LEU A 1 614 ? 7.919 -6.673 -31.085 1.00 88.69 614 LEU A C 1
ATOM 4783 O O . LEU A 1 614 ? 7.297 -6.670 -32.144 1.00 88.69 614 LEU A O 1
ATOM 4787 N N . SER A 1 615 ? 9.201 -6.304 -31.015 1.00 87.56 615 SER A N 1
ATOM 4788 C CA . SER A 1 615 ? 9.957 -5.793 -32.169 1.00 87.56 615 SER A CA 1
ATOM 4789 C C . SER A 1 615 ? 10.230 -6.863 -33.228 1.00 87.56 615 SER A C 1
ATOM 4791 O O . SER A 1 615 ? 10.196 -6.570 -34.423 1.00 87.56 615 SER A O 1
ATOM 4793 N N . ARG A 1 616 ? 10.413 -8.127 -32.820 1.00 88.19 616 ARG A N 1
ATOM 4794 C CA . ARG A 1 616 ? 10.493 -9.272 -33.745 1.00 88.19 616 ARG A CA 1
ATOM 4795 C C . ARG A 1 616 ? 9.173 -9.510 -34.480 1.00 88.19 616 ARG A C 1
ATOM 4797 O O . ARG A 1 616 ? 9.182 -9.952 -35.627 1.00 88.19 616 ARG A O 1
ATOM 4804 N N . ARG A 1 617 ? 8.038 -9.241 -33.823 1.00 85.75 617 ARG A N 1
ATOM 4805 C CA . ARG A 1 617 ? 6.696 -9.527 -34.352 1.00 85.75 617 ARG A CA 1
ATOM 4806 C C . ARG A 1 617 ? 6.082 -8.369 -35.139 1.00 85.75 617 ARG A C 1
ATOM 4808 O O . ARG A 1 617 ? 5.344 -8.619 -36.088 1.00 85.75 617 ARG A O 1
ATOM 4815 N N . PHE A 1 618 ? 6.368 -7.127 -34.759 1.00 87.62 618 PHE A N 1
ATOM 4816 C CA . PHE A 1 618 ? 5.750 -5.930 -35.323 1.00 87.62 618 PHE A CA 1
ATOM 4817 C C . PHE A 1 618 ? 6.807 -4.959 -35.844 1.00 87.62 618 PHE A C 1
ATOM 4819 O O . PHE A 1 618 ? 7.716 -4.560 -35.118 1.00 87.62 618 PHE A O 1
ATOM 4826 N N . LYS A 1 619 ? 6.634 -4.487 -37.085 1.00 85.88 619 LYS A N 1
ATOM 4827 C CA . LYS A 1 619 ? 7.451 -3.411 -37.675 1.00 85.88 619 LYS A CA 1
ATOM 4828 C C . LYS A 1 619 ? 7.003 -2.026 -37.194 1.00 85.88 619 LYS A C 1
ATOM 4830 O O . LYS A 1 619 ? 6.707 -1.142 -37.988 1.00 85.88 619 LYS A O 1
ATOM 4835 N N . ALA A 1 620 ? 6.952 -1.859 -35.881 1.00 89.06 620 ALA A N 1
ATOM 4836 C CA . ALA A 1 620 ? 6.377 -0.706 -35.209 1.00 89.06 620 ALA A CA 1
ATOM 4837 C C . ALA A 1 620 ? 7.429 0.334 -34.790 1.00 89.06 620 ALA A C 1
ATOM 4839 O O . ALA A 1 620 ? 8.631 0.067 -34.742 1.00 89.06 620 ALA A O 1
ATOM 4840 N N . LYS A 1 621 ? 6.962 1.536 -34.439 1.00 91.19 621 LYS A N 1
ATOM 4841 C CA . LYS A 1 621 ? 7.765 2.526 -33.715 1.00 91.19 621 LYS A CA 1
ATOM 4842 C C . LYS A 1 621 ? 7.732 2.197 -32.223 1.00 91.19 621 LYS A C 1
ATOM 4844 O O . LYS A 1 621 ? 6.661 1.951 -31.676 1.00 91.19 621 LYS A O 1
ATOM 4849 N N . PHE A 1 622 ? 8.878 2.273 -31.556 1.00 89.38 622 PHE A N 1
ATOM 4850 C CA . PHE A 1 622 ? 8.991 2.065 -30.113 1.00 89.38 622 PHE A CA 1
ATOM 4851 C C . PHE A 1 622 ? 9.513 3.339 -29.445 1.00 89.38 622 PHE A C 1
ATOM 4853 O O . PHE A 1 622 ? 10.496 3.932 -29.889 1.00 89.38 622 PHE A O 1
ATOM 4860 N N . THR A 1 623 ? 8.846 3.788 -28.384 1.00 90.56 623 THR A N 1
ATOM 4861 C CA . THR A 1 623 ? 9.333 4.859 -27.508 1.00 90.56 623 THR A CA 1
ATOM 4862 C C . THR A 1 623 ? 9.446 4.312 -26.100 1.00 90.56 623 THR A C 1
ATOM 4864 O O . THR A 1 623 ? 8.437 4.015 -25.472 1.00 90.56 623 THR A O 1
ATOM 4867 N N . ILE A 1 624 ? 10.681 4.185 -25.622 1.00 86.00 624 ILE A N 1
ATOM 4868 C CA . ILE A 1 624 ? 10.996 3.668 -24.290 1.00 86.00 624 ILE A CA 1
ATOM 4869 C C . ILE A 1 624 ? 11.263 4.856 -23.368 1.00 86.00 624 ILE A C 1
ATOM 4871 O O . ILE A 1 624 ? 12.161 5.660 -23.631 1.00 86.00 624 ILE A O 1
ATOM 4875 N N . ILE A 1 625 ? 10.476 4.965 -22.302 1.00 84.75 625 ILE A N 1
ATOM 4876 C CA . ILE A 1 625 ? 10.533 6.058 -21.325 1.00 84.75 625 ILE A CA 1
ATOM 4877 C C . ILE A 1 625 ? 11.216 5.556 -20.044 1.00 84.75 625 ILE A C 1
ATOM 4879 O O . ILE A 1 625 ? 11.092 4.385 -19.690 1.00 84.75 625 ILE A O 1
ATOM 4883 N N . GLY A 1 626 ? 11.943 6.435 -19.344 1.00 70.56 626 GLY A N 1
ATOM 4884 C CA . GLY A 1 626 ? 12.618 6.096 -18.081 1.00 70.56 626 GLY A CA 1
ATOM 4885 C C . GLY A 1 626 ? 13.907 5.293 -18.271 1.00 70.56 626 GLY A C 1
ATOM 4886 O O . GLY A 1 626 ? 14.230 4.428 -17.461 1.00 70.56 626 GLY A O 1
ATOM 4887 N N . ARG A 1 627 ? 14.627 5.527 -19.375 1.00 66.12 627 ARG A N 1
ATOM 4888 C CA . ARG A 1 627 ? 15.917 4.872 -19.632 1.00 66.12 627 ARG A CA 1
ATOM 4889 C C . ARG A 1 627 ? 16.998 5.438 -18.714 1.00 66.12 627 ARG A C 1
ATOM 4891 O O . ARG A 1 627 ? 17.063 6.647 -18.513 1.00 66.12 627 ARG A O 1
ATOM 4898 N N . THR A 1 628 ? 17.874 4.564 -18.227 1.00 64.38 628 THR A N 1
ATOM 4899 C CA . THR A 1 628 ? 19.165 4.968 -17.660 1.00 64.38 628 THR A CA 1
ATOM 4900 C C . THR A 1 628 ? 19.963 5.718 -18.730 1.00 64.38 628 THR A C 1
ATOM 4902 O O . THR A 1 628 ? 19.917 5.338 -19.903 1.00 64.38 628 THR A O 1
ATOM 4905 N N . GLU A 1 629 ? 20.659 6.792 -18.348 1.00 62.00 629 GLU A N 1
ATOM 4906 C CA . GLU A 1 629 ? 21.541 7.515 -19.268 1.00 62.00 629 GLU A CA 1
ATOM 4907 C C . GLU A 1 629 ? 22.569 6.559 -19.882 1.00 62.00 629 GLU A C 1
ATOM 4909 O O . GLU A 1 629 ? 23.210 5.768 -19.187 1.00 62.00 629 GLU A O 1
ATOM 4914 N N . LEU A 1 630 ? 22.709 6.628 -21.205 1.00 59.97 630 LEU A N 1
ATOM 4915 C CA . LEU A 1 630 ? 23.704 5.853 -21.928 1.00 59.97 630 LEU A CA 1
ATOM 4916 C C . LEU A 1 630 ? 25.060 6.526 -21.732 1.00 59.97 630 LEU A C 1
ATOM 4918 O O . LEU A 1 630 ? 25.306 7.601 -22.271 1.00 59.97 630 LEU A O 1
ATOM 4922 N N . LEU A 1 631 ? 25.940 5.889 -20.966 1.00 58.59 631 LEU A N 1
ATOM 4923 C CA . LEU A 1 631 ? 27.327 6.330 -20.860 1.00 58.59 631 LEU A CA 1
ATOM 4924 C C . LEU A 1 631 ? 28.040 6.046 -22.193 1.00 58.59 631 LEU A C 1
ATOM 4926 O O . LEU A 1 631 ? 28.026 4.910 -22.687 1.00 58.59 631 LEU A O 1
ATOM 4930 N N . ASP A 1 632 ? 28.665 7.068 -22.781 1.00 51.66 632 ASP A N 1
ATOM 4931 C CA . ASP A 1 632 ? 29.543 6.929 -23.947 1.00 51.66 632 ASP A CA 1
ATOM 4932 C C . ASP A 1 632 ? 30.840 6.222 -23.525 1.00 51.66 632 ASP A C 1
ATOM 4934 O O . ASP A 1 632 ? 31.829 6.828 -23.124 1.00 51.66 632 ASP A O 1
ATOM 4938 N N . GLY A 1 633 ? 30.800 4.895 -23.578 1.00 53.12 633 GLY A N 1
ATOM 4939 C CA . GLY A 1 633 ? 31.930 3.987 -23.440 1.00 53.12 633 GLY A CA 1
ATOM 4940 C C . GLY A 1 633 ? 31.712 2.817 -24.393 1.00 53.12 633 GLY A C 1
ATOM 4941 O O . GLY A 1 633 ? 30.614 2.259 -24.453 1.00 53.12 633 GLY A O 1
ATOM 4942 N N . SER A 1 634 ? 32.722 2.518 -25.201 1.00 46.66 634 SER A N 1
ATOM 4943 C CA . SER A 1 634 ? 32.721 1.552 -26.308 1.00 46.66 634 SER A CA 1
ATOM 4944 C C . SER A 1 634 ? 32.836 0.085 -25.879 1.00 46.66 634 SER A C 1
ATOM 4946 O O . SER A 1 634 ? 33.063 -0.773 -26.726 1.00 46.66 634 SER A O 1
ATOM 4948 N N . GLU A 1 635 ? 32.697 -0.222 -24.594 1.00 53.91 635 GLU A N 1
ATOM 4949 C CA . GLU A 1 635 ? 32.961 -1.562 -24.074 1.00 53.91 635 GLU A CA 1
ATOM 4950 C C . GLU A 1 635 ? 31.662 -2.290 -23.767 1.00 53.91 635 GLU A C 1
ATOM 4952 O O . GLU A 1 635 ? 31.009 -2.053 -22.752 1.00 53.91 635 GLU A O 1
ATOM 4957 N N . VAL A 1 636 ? 31.277 -3.167 -24.693 1.00 55.31 636 VAL A N 1
ATOM 4958 C CA . VAL A 1 636 ? 30.259 -4.190 -24.461 1.00 55.31 636 VAL A CA 1
ATOM 4959 C C . VAL A 1 636 ? 30.852 -5.178 -23.463 1.00 55.31 636 VAL A C 1
ATOM 4961 O O . VAL A 1 636 ? 31.801 -5.886 -23.795 1.00 55.31 636 VAL A O 1
ATOM 4964 N N . ILE A 1 637 ? 30.307 -5.220 -22.246 1.00 59.34 637 ILE A N 1
ATOM 4965 C CA . ILE A 1 637 ? 30.645 -6.280 -21.292 1.00 59.34 637 ILE A CA 1
ATOM 4966 C C . ILE A 1 637 ? 30.099 -7.588 -21.861 1.00 59.34 637 ILE A C 1
ATOM 4968 O O . ILE A 1 637 ? 28.885 -7.768 -21.923 1.00 59.34 637 ILE A O 1
ATOM 4972 N N . LEU A 1 638 ? 30.991 -8.467 -22.318 1.00 53.94 638 LEU A N 1
ATOM 4973 C CA . LEU A 1 638 ? 30.646 -9.840 -22.669 1.00 53.94 638 LEU A CA 1
ATOM 4974 C C . LEU A 1 638 ? 30.540 -10.640 -21.366 1.00 53.94 638 LEU A C 1
ATOM 4976 O O . LEU A 1 638 ? 31.496 -10.690 -20.591 1.00 53.94 638 LEU A O 1
ATOM 4980 N N . GLU A 1 639 ? 29.373 -11.223 -21.101 1.00 51.75 639 GLU A N 1
ATOM 4981 C CA . GLU A 1 639 ? 29.186 -12.142 -19.976 1.00 51.75 639 GLU A CA 1
ATOM 4982 C C . GLU A 1 639 ? 30.098 -13.370 -20.158 1.00 51.75 639 GLU A C 1
ATOM 4984 O O . GLU A 1 639 ? 30.129 -13.964 -21.235 1.00 51.75 639 GLU A O 1
ATOM 4989 N N . GLY A 1 640 ? 30.856 -13.733 -19.115 1.00 57.47 640 GLY A N 1
ATOM 4990 C CA . GLY A 1 640 ? 31.596 -15.003 -19.049 1.00 57.47 640 GLY A CA 1
ATOM 4991 C C . GLY A 1 640 ? 33.119 -14.926 -18.881 1.00 57.47 640 GLY A C 1
ATOM 4992 O O . GLY A 1 640 ? 33.724 -15.956 -18.604 1.00 57.47 640 GLY A O 1
ATOM 4993 N N . ASP A 1 641 ? 33.753 -13.752 -18.991 1.00 71.56 641 ASP A N 1
ATOM 4994 C CA . ASP A 1 641 ? 35.198 -13.600 -18.734 1.00 71.56 641 ASP A CA 1
ATOM 4995 C C . ASP A 1 641 ? 35.449 -12.859 -17.406 1.00 71.56 641 ASP A C 1
ATOM 4997 O O . ASP A 1 641 ? 35.421 -11.627 -17.333 1.00 71.56 641 ASP A O 1
ATOM 5001 N N . GLU A 1 642 ? 35.684 -13.623 -16.333 1.00 69.88 642 GLU A N 1
ATOM 5002 C CA . GLU A 1 642 ? 35.966 -13.101 -14.985 1.00 69.88 642 GLU A CA 1
ATOM 5003 C C . GLU A 1 642 ? 37.208 -12.189 -14.977 1.00 69.88 642 GLU A C 1
ATOM 5005 O O . GLU A 1 642 ? 37.231 -11.176 -14.275 1.00 69.88 642 GLU A O 1
ATOM 5010 N N . ALA A 1 643 ? 38.206 -12.461 -15.830 1.00 74.12 643 ALA A N 1
ATOM 5011 C CA . ALA A 1 643 ? 39.390 -11.616 -15.955 1.00 74.12 643 ALA A CA 1
ATOM 5012 C C . ALA A 1 643 ? 39.060 -10.272 -16.623 1.00 74.12 643 ALA A C 1
ATOM 5014 O O . ALA A 1 643 ? 39.571 -9.227 -16.212 1.00 74.12 643 ALA A O 1
ATOM 5015 N N . TYR A 1 644 ? 38.177 -10.269 -17.623 1.00 75.94 644 TYR A N 1
ATOM 5016 C CA . TYR A 1 644 ? 37.697 -9.039 -18.251 1.00 75.94 644 TYR A CA 1
ATOM 5017 C C . TYR A 1 644 ? 36.878 -8.179 -17.277 1.00 75.94 644 TYR A C 1
ATOM 5019 O O . TYR A 1 644 ? 37.127 -6.978 -17.152 1.00 75.94 644 TYR A O 1
ATOM 5027 N N . VAL A 1 645 ? 35.965 -8.792 -16.516 1.00 77.38 645 VAL A N 1
ATOM 5028 C CA . VAL A 1 645 ? 35.174 -8.101 -15.481 1.00 77.38 645 VAL A CA 1
ATOM 5029 C C . VAL A 1 645 ? 36.075 -7.489 -14.405 1.00 77.38 645 VAL A C 1
ATOM 5031 O O . VAL A 1 645 ? 35.892 -6.324 -14.040 1.00 77.38 645 VAL A O 1
ATOM 5034 N N . ASN A 1 646 ? 37.079 -8.233 -13.935 1.00 80.25 646 ASN A N 1
ATOM 5035 C CA . ASN A 1 646 ? 38.036 -7.744 -12.943 1.00 80.25 646 ASN A CA 1
ATOM 5036 C C . ASN A 1 646 ? 38.859 -6.563 -13.472 1.00 80.25 646 ASN A C 1
ATOM 5038 O O . ASN A 1 646 ? 39.024 -5.570 -12.762 1.00 80.25 646 ASN A O 1
ATOM 5042 N N . ASN A 1 647 ? 39.294 -6.606 -14.736 1.00 81.00 647 ASN A N 1
ATOM 5043 C CA . ASN A 1 647 ? 39.987 -5.479 -15.366 1.00 81.00 647 ASN A CA 1
ATOM 5044 C C . ASN A 1 647 ? 39.123 -4.210 -15.394 1.00 81.00 647 ASN A C 1
ATOM 5046 O O . ASN A 1 647 ? 39.614 -3.135 -15.051 1.00 81.00 647 ASN A O 1
ATOM 5050 N N . ILE A 1 648 ? 37.831 -4.327 -15.716 1.00 81.19 648 ILE A N 1
ATOM 5051 C CA . ILE A 1 648 ? 36.914 -3.178 -15.702 1.00 81.19 648 ILE A CA 1
ATOM 5052 C C . ILE A 1 648 ? 36.767 -2.613 -14.285 1.00 81.19 648 ILE A C 1
ATOM 5054 O O . ILE A 1 648 ? 36.831 -1.395 -14.102 1.00 81.19 648 ILE A O 1
ATOM 5058 N N . LYS A 1 649 ? 36.594 -3.465 -13.264 1.00 81.88 649 LYS A N 1
ATOM 5059 C CA . LYS A 1 649 ? 36.506 -3.010 -11.864 1.00 81.88 649 LYS A CA 1
ATOM 5060 C C . LYS A 1 649 ? 37.773 -2.249 -11.442 1.00 81.88 649 LYS A C 1
ATOM 5062 O O . LYS A 1 649 ? 37.662 -1.164 -10.869 1.00 81.88 649 LYS A O 1
ATOM 5067 N N . LEU A 1 650 ? 38.957 -2.738 -11.820 1.00 83.19 650 LEU A N 1
ATOM 5068 C CA . LEU A 1 650 ? 40.239 -2.065 -11.565 1.00 83.19 650 LEU A CA 1
ATOM 5069 C C . LEU A 1 650 ? 40.377 -0.730 -12.318 1.00 83.19 650 LEU A C 1
ATOM 5071 O O . LEU A 1 650 ? 40.932 0.235 -11.788 1.00 83.19 650 LEU A O 1
ATOM 5075 N N . GLU A 1 651 ? 39.874 -0.625 -13.549 1.00 83.38 651 GLU A N 1
ATOM 5076 C CA . GLU A 1 651 ? 39.855 0.647 -14.281 1.00 83.38 651 GLU A CA 1
ATOM 5077 C C . GLU A 1 651 ? 38.918 1.677 -13.643 1.00 83.38 651 GLU A C 1
ATOM 5079 O O . GLU A 1 651 ? 39.268 2.858 -13.529 1.00 83.38 651 GLU A O 1
ATOM 5084 N N . ILE A 1 652 ? 37.743 1.234 -13.188 1.00 83.56 652 ILE A N 1
ATOM 5085 C CA . ILE A 1 652 ? 36.790 2.074 -12.459 1.00 83.56 652 ILE A CA 1
ATOM 5086 C C . ILE A 1 652 ? 37.422 2.579 -11.161 1.00 83.56 652 ILE A C 1
ATOM 5088 O O . ILE A 1 652 ? 37.334 3.776 -10.881 1.00 83.56 652 ILE A O 1
ATOM 5092 N N . GLN A 1 653 ? 38.105 1.714 -10.408 1.00 82.94 653 GLN A N 1
ATOM 5093 C CA . GLN A 1 653 ? 38.826 2.104 -9.198 1.00 82.94 653 GLN A CA 1
ATOM 5094 C C . GLN A 1 653 ? 39.874 3.185 -9.494 1.00 82.94 653 GLN A C 1
ATOM 5096 O O . GLN A 1 653 ? 39.787 4.277 -8.935 1.00 82.94 653 GLN A O 1
ATOM 5101 N N . LYS A 1 654 ? 40.771 2.962 -10.467 1.00 85.62 654 LYS A N 1
ATOM 5102 C CA . LYS A 1 654 ? 41.788 3.950 -10.890 1.00 85.62 654 LYS A CA 1
ATOM 5103 C C . LYS A 1 654 ? 41.187 5.285 -11.325 1.00 85.62 654 LYS A C 1
ATOM 5105 O O . LYS A 1 654 ? 41.822 6.336 -11.221 1.00 85.62 654 LYS A O 1
ATOM 5110 N N . ARG A 1 655 ? 39.978 5.269 -11.893 1.00 84.56 655 ARG A N 1
ATOM 5111 C CA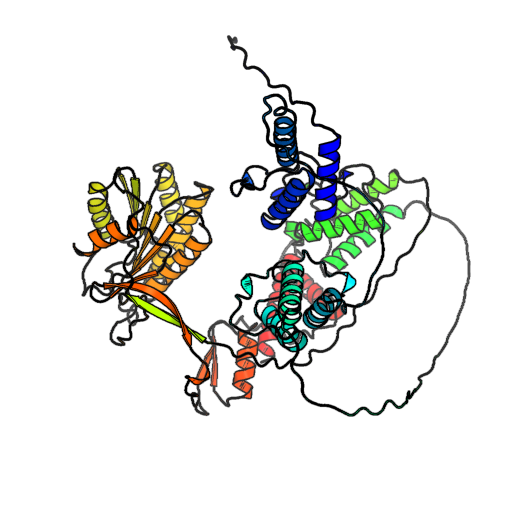 . ARG A 1 655 ? 39.247 6.487 -12.262 1.00 84.56 655 ARG A CA 1
ATOM 5112 C C . ARG A 1 655 ? 38.709 7.210 -11.028 1.00 84.56 655 ARG A C 1
ATOM 5114 O O . ARG A 1 655 ? 38.813 8.434 -10.966 1.00 84.56 655 ARG A O 1
ATOM 5121 N N . LEU A 1 656 ? 38.148 6.476 -10.071 1.00 83.75 656 LEU A N 1
ATOM 5122 C CA . LEU A 1 656 ? 37.623 7.032 -8.825 1.00 83.75 656 LEU A CA 1
ATOM 5123 C C . LEU A 1 656 ? 38.740 7.587 -7.933 1.00 83.75 656 LEU A C 1
ATOM 5125 O O . LEU A 1 656 ? 38.557 8.659 -7.365 1.00 83.75 656 LEU A O 1
ATOM 5129 N N . GLU A 1 657 ? 39.917 6.959 -7.907 1.00 86.62 657 GLU A N 1
ATOM 5130 C CA . GLU A 1 657 ? 41.094 7.409 -7.139 1.00 86.62 657 GLU A CA 1
ATOM 5131 C C . GLU A 1 657 ? 41.616 8.783 -7.587 1.00 86.62 657 GLU A C 1
ATOM 5133 O O . GLU A 1 657 ? 42.249 9.504 -6.823 1.00 86.62 657 GLU A O 1
ATOM 5138 N N . LYS A 1 658 ? 41.322 9.202 -8.826 1.00 88.75 658 LYS A N 1
ATOM 5139 C CA . LYS A 1 658 ? 41.643 10.562 -9.302 1.00 88.75 658 LYS A CA 1
ATOM 5140 C C . LYS A 1 658 ? 40.733 11.637 -8.707 1.00 88.75 658 LYS A C 1
ATOM 5142 O O . LYS A 1 658 ? 41.050 12.818 -8.819 1.00 88.75 658 LYS A O 1
ATOM 5147 N N . THR A 1 659 ? 39.585 11.239 -8.165 1.00 84.75 659 THR A N 1
ATOM 5148 C CA . THR A 1 659 ? 38.504 12.143 -7.743 1.00 84.75 659 THR A CA 1
ATOM 5149 C C . THR A 1 659 ? 38.266 12.091 -6.237 1.00 84.75 659 THR A C 1
ATOM 5151 O O . THR A 1 659 ? 37.964 13.118 -5.636 1.00 84.75 659 THR A O 1
ATOM 5154 N N . TYR A 1 660 ? 38.397 10.912 -5.633 1.00 80.00 660 TYR A N 1
ATOM 5155 C CA . TYR A 1 660 ? 38.114 10.657 -4.227 1.00 80.00 660 TYR A CA 1
ATOM 5156 C C . TYR A 1 660 ? 39.393 10.273 -3.483 1.00 80.00 660 TYR A C 1
ATOM 5158 O O . TYR A 1 660 ? 40.220 9.534 -4.004 1.00 80.00 660 TYR A O 1
ATOM 5166 N N . GLU A 1 661 ? 39.527 10.765 -2.250 1.00 77.56 661 GLU A N 1
ATOM 5167 C CA . GLU A 1 661 ? 40.675 10.492 -1.373 1.00 77.56 661 GLU A CA 1
ATOM 5168 C C . GLU A 1 661 ? 40.672 9.052 -0.827 1.00 77.56 661 GLU A C 1
ATOM 5170 O O . GLU A 1 661 ? 41.733 8.487 -0.588 1.00 77.56 661 GLU A O 1
ATOM 5175 N N . ARG A 1 662 ? 39.486 8.438 -0.694 1.00 81.38 662 ARG A N 1
ATOM 5176 C CA . ARG A 1 662 ? 39.286 7.021 -0.350 1.00 81.38 662 ARG A CA 1
ATOM 5177 C C . ARG A 1 662 ? 38.254 6.421 -1.304 1.00 81.38 662 ARG A C 1
ATOM 5179 O O . ARG A 1 662 ? 37.178 6.997 -1.478 1.00 81.38 662 ARG A O 1
ATOM 5186 N N . VAL A 1 663 ? 38.578 5.290 -1.925 1.00 83.12 663 VAL A N 1
ATOM 5187 C CA . VAL A 1 663 ? 37.698 4.574 -2.860 1.00 83.12 663 VAL A CA 1
ATOM 5188 C C . VAL A 1 663 ? 37.392 3.204 -2.282 1.00 83.12 663 VAL A C 1
ATOM 5190 O O . VAL A 1 663 ? 38.306 2.430 -2.031 1.00 83.12 6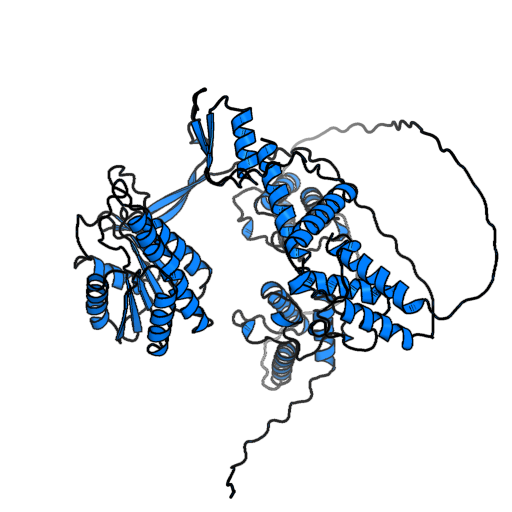63 VAL A O 1
ATOM 5193 N N . THR A 1 664 ? 36.111 2.899 -2.082 1.00 82.88 664 THR A N 1
ATOM 5194 C CA . THR A 1 664 ? 35.684 1.605 -1.534 1.00 82.88 664 THR A CA 1
ATOM 5195 C C . THR A 1 664 ? 35.185 0.667 -2.641 1.00 82.88 664 THR A C 1
ATOM 5197 O O . THR A 1 664 ? 34.667 1.142 -3.663 1.00 82.88 664 THR A O 1
ATOM 5200 N N . PRO A 1 665 ? 35.276 -0.664 -2.467 1.00 78.62 665 PRO A N 1
ATOM 5201 C CA . PRO A 1 665 ? 34.719 -1.626 -3.421 1.00 78.62 665 PRO A CA 1
ATOM 5202 C C . PRO A 1 665 ? 33.228 -1.423 -3.723 1.00 78.62 665 PRO A C 1
ATOM 5204 O O . PRO A 1 665 ? 32.821 -1.561 -4.875 1.00 78.62 665 PRO A O 1
ATOM 5207 N N . VAL A 1 666 ? 32.426 -0.961 -2.755 1.00 79.06 666 VAL A N 1
ATOM 5208 C CA . VAL A 1 666 ? 31.018 -0.578 -2.987 1.00 79.06 666 VAL A CA 1
ATOM 5209 C C . VAL A 1 666 ? 30.884 0.580 -3.986 1.00 79.06 666 VAL A C 1
ATOM 5211 O O . VAL A 1 666 ? 29.999 0.564 -4.847 1.00 79.06 666 VAL A O 1
ATOM 5214 N N . MET A 1 667 ? 31.762 1.589 -3.921 1.00 76.06 667 MET A N 1
ATOM 5215 C CA . MET A 1 667 ? 31.762 2.699 -4.886 1.00 76.06 667 MET A CA 1
ATOM 5216 C C . MET A 1 667 ? 32.093 2.211 -6.300 1.00 76.06 667 MET A C 1
ATOM 5218 O O . MET A 1 667 ? 31.461 2.644 -7.266 1.00 76.06 667 MET A O 1
ATOM 5222 N N . VAL A 1 668 ? 33.047 1.283 -6.416 1.00 80.81 668 VAL A N 1
ATOM 5223 C CA . VAL A 1 668 ? 33.430 0.661 -7.690 1.00 80.81 668 VAL A CA 1
ATOM 5224 C C . VAL A 1 668 ? 32.295 -0.203 -8.238 1.00 80.81 668 VAL A C 1
ATOM 5226 O O . VAL A 1 668 ? 31.943 -0.061 -9.408 1.00 80.81 668 VAL A O 1
ATOM 5229 N N . GLN A 1 669 ? 31.662 -1.025 -7.396 1.00 79.81 669 GLN A N 1
ATOM 5230 C CA . GLN A 1 669 ? 30.531 -1.869 -7.784 1.00 79.81 669 GLN A CA 1
ATOM 5231 C C . GLN A 1 669 ? 29.350 -1.030 -8.280 1.00 79.81 669 GLN A C 1
ATOM 5233 O O . GLN A 1 669 ? 28.774 -1.325 -9.321 1.00 79.81 669 GLN A O 1
ATOM 5238 N N . LYS A 1 670 ? 29.044 0.085 -7.609 1.00 77.62 670 LYS A N 1
ATOM 5239 C CA . LYS A 1 670 ? 27.975 1.003 -8.026 1.00 77.62 670 LYS A CA 1
ATOM 5240 C C . LYS A 1 670 ? 28.222 1.616 -9.408 1.00 77.62 670 LYS A C 1
ATOM 5242 O O . LYS A 1 670 ? 27.279 1.798 -10.177 1.00 77.62 670 LYS A O 1
ATOM 5247 N N . GLU A 1 671 ? 29.465 1.967 -9.726 1.00 78.12 671 GLU A N 1
ATOM 5248 C CA . GLU A 1 671 ? 29.845 2.472 -11.051 1.00 78.12 671 GLU A CA 1
ATOM 5249 C C . GLU A 1 671 ? 29.865 1.362 -12.112 1.00 78.12 671 GLU A C 1
ATOM 5251 O O . GLU A 1 671 ? 29.431 1.586 -13.244 1.00 78.12 671 GLU A O 1
ATOM 5256 N N . PHE A 1 672 ? 30.296 0.155 -11.742 1.00 81.31 672 PHE A N 1
ATOM 5257 C CA . PHE A 1 672 ? 30.248 -1.024 -12.604 1.00 81.31 672 PHE A CA 1
ATOM 5258 C C . PHE A 1 672 ? 28.802 -1.383 -12.975 1.00 81.31 672 PHE A C 1
ATOM 5260 O O . PHE A 1 672 ? 28.486 -1.535 -14.155 1.00 81.31 672 PHE A O 1
ATOM 5267 N N . ASP A 1 673 ? 27.888 -1.387 -12.004 1.00 74.69 673 ASP A N 1
ATOM 5268 C CA . ASP A 1 673 ? 26.464 -1.662 -12.217 1.00 74.69 673 ASP A CA 1
ATOM 5269 C C . ASP A 1 673 ? 25.809 -0.647 -13.164 1.00 74.69 673 ASP A C 1
ATOM 5271 O O . ASP A 1 673 ? 24.931 -1.002 -13.953 1.00 74.69 673 ASP A O 1
ATOM 5275 N N . LYS A 1 674 ? 26.224 0.629 -13.124 1.00 74.62 674 LYS A N 1
ATOM 5276 C CA . LYS A 1 674 ? 25.768 1.641 -14.096 1.00 74.62 674 LYS A CA 1
ATOM 5277 C C . LYS A 1 674 ? 26.210 1.288 -15.514 1.00 74.62 674 LYS A C 1
ATOM 5279 O O . LYS A 1 674 ? 25.436 1.471 -16.454 1.00 74.62 674 LYS A O 1
ATOM 5284 N N . LEU A 1 675 ? 27.430 0.778 -15.671 1.00 73.31 675 LEU A N 1
ATOM 5285 C CA . LEU A 1 675 ? 27.983 0.385 -16.965 1.00 73.31 675 LEU A CA 1
ATOM 5286 C C . LEU A 1 675 ? 27.282 -0.869 -17.515 1.00 73.31 675 LEU A C 1
ATOM 5288 O O . LEU A 1 675 ? 26.859 -0.865 -18.671 1.00 73.31 675 LEU A O 1
ATOM 5292 N N . VAL A 1 676 ? 27.032 -1.876 -16.669 1.00 71.00 676 VAL A N 1
ATOM 5293 C CA . VAL A 1 676 ? 26.222 -3.068 -17.002 1.00 71.00 676 VAL A CA 1
ATOM 5294 C C . VAL A 1 676 ? 24.800 -2.675 -17.428 1.00 71.00 676 VAL A C 1
ATOM 5296 O O . VAL A 1 676 ? 24.311 -3.110 -18.476 1.00 71.00 676 VAL A O 1
ATOM 5299 N N . LYS A 1 677 ? 24.143 -1.788 -16.667 1.00 66.31 677 LYS A N 1
ATOM 5300 C CA . LYS A 1 677 ? 22.796 -1.278 -16.984 1.00 66.31 677 LYS A CA 1
ATOM 5301 C C . LYS A 1 677 ? 22.760 -0.488 -18.293 1.00 66.31 677 LYS A C 1
ATOM 5303 O O . LYS A 1 677 ? 21.806 -0.623 -19.050 1.00 66.31 677 LYS A O 1
ATOM 5308 N N . SER A 1 678 ? 23.784 0.316 -18.575 1.00 65.75 678 SER A N 1
ATOM 5309 C CA . SER A 1 678 ? 23.918 1.053 -19.840 1.00 65.75 678 SER A CA 1
ATOM 5310 C C . SER A 1 678 ? 24.082 0.102 -21.034 1.00 65.75 678 SER A C 1
ATOM 5312 O O . SER A 1 678 ? 23.407 0.257 -22.052 1.00 65.75 678 SER A O 1
ATOM 5314 N N . ASN A 1 679 ? 24.919 -0.931 -20.901 1.00 64.19 679 ASN A N 1
ATOM 5315 C CA . ASN A 1 679 ? 25.161 -1.915 -21.961 1.00 64.19 679 ASN A CA 1
ATOM 5316 C C . ASN A 1 679 ? 23.936 -2.776 -22.281 1.00 64.19 679 ASN A C 1
ATOM 5318 O O . ASN A 1 679 ? 23.665 -3.026 -23.455 1.00 64.19 679 ASN A O 1
ATOM 5322 N N . SER A 1 680 ? 23.148 -3.139 -21.267 1.00 59.47 680 SER A N 1
ATOM 5323 C CA . SER A 1 680 ? 21.869 -3.840 -21.451 1.00 59.47 680 SER A CA 1
ATOM 5324 C C . SER A 1 680 ? 20.886 -3.054 -22.329 1.00 59.47 680 SER A C 1
ATOM 5326 O O . SER A 1 680 ? 20.084 -3.650 -23.036 1.00 59.47 680 SER A O 1
ATOM 5328 N N . ILE A 1 681 ? 20.970 -1.717 -22.326 1.00 59.16 681 ILE A N 1
ATOM 5329 C CA . ILE A 1 681 ? 20.140 -0.829 -23.155 1.00 59.16 681 ILE A CA 1
ATOM 5330 C C . ILE A 1 681 ? 20.729 -0.657 -24.569 1.00 59.16 681 ILE A C 1
ATOM 5332 O O . ILE A 1 681 ? 19.980 -0.419 -25.516 1.00 59.16 681 ILE A O 1
ATOM 5336 N N . LYS A 1 682 ? 22.054 -0.774 -24.745 1.00 61.03 682 LYS A N 1
ATOM 5337 C CA . LYS A 1 682 ? 22.714 -0.684 -26.066 1.00 61.03 682 LYS A CA 1
ATOM 5338 C C . LYS A 1 682 ? 22.560 -1.945 -26.914 1.00 61.03 682 LYS A C 1
ATOM 5340 O O . LYS A 1 682 ? 22.691 -1.851 -28.128 1.00 61.03 682 LYS A O 1
ATOM 5345 N N . SER A 1 683 ? 22.312 -3.100 -26.302 1.00 55.03 683 SER A N 1
ATOM 5346 C CA . SER A 1 683 ? 22.118 -4.372 -27.012 1.00 55.03 683 SER A CA 1
ATOM 5347 C C . SER A 1 683 ? 20.739 -4.518 -27.684 1.00 55.03 683 SER A C 1
ATOM 5349 O O . SER A 1 683 ? 20.453 -5.578 -28.244 1.00 55.03 683 SER A O 1
ATOM 5351 N N . PHE A 1 684 ? 19.900 -3.474 -27.639 1.00 50.59 684 PHE A N 1
ATOM 5352 C CA . PHE A 1 684 ? 18.583 -3.391 -28.285 1.00 50.59 684 PHE A CA 1
ATOM 5353 C C . PHE A 1 684 ? 18.611 -3.015 -29.763 1.00 50.59 684 PHE A C 1
ATOM 5355 O O . PHE A 1 684 ? 19.400 -2.119 -30.145 1.00 50.59 684 PHE A O 1
#